Protein AF-A0A1J4L5F7-F1 (afdb_monomer)

Radius of gyration: 38.99 Å; Cα contacts (8 Å, |Δi|>4): 952; chains: 1; bounding box: 117×43×161 Å

Nearest PDB structures (foldseek):
  7e9k-assembly2_E  TM=6.016E-01  e=5.727E-11  Bos taurus
  7e9j-assembly1_A  TM=5.942E-01  e=2.436E-10  Bos taurus
  6xi2-assembly1_B  TM=6.057E-01  e=1.466E-09  Homo sapiens
  1dcf-assembly1_A-2  TM=4.343E-01  e=2.344E+00  Arabidopsis thaliana
  4n03-assembly1_A  TM=2.237E-01  e=2.344E+00  Thermomonospora curvata DSM 43183

Solvent-accessible surface area (backbone atoms only — not comparable to full-atom values): 27744 Å² total; per-residue (Å²): 142,81,86,89,78,89,79,83,86,78,83,76,79,78,77,79,72,78,65,57,72,58,56,52,52,51,51,47,52,51,50,52,51,49,48,54,71,72,55,70,65,77,83,61,86,83,70,62,96,82,62,80,66,78,45,45,73,29,43,42,71,71,54,73,49,78,57,74,25,30,39,38,39,38,28,40,46,54,86,55,82,83,59,63,72,87,52,54,68,68,40,35,32,38,38,40,38,39,94,48,44,35,43,69,42,48,44,95,69,48,38,80,70,46,74,60,85,57,30,45,35,35,31,39,78,46,53,57,36,41,63,32,39,38,40,38,22,30,59,92,45,72,58,41,76,46,81,47,76,31,92,47,52,65,85,58,89,59,73,42,43,26,37,39,38,57,46,88,91,36,85,52,18,38,39,38,28,43,31,32,36,44,83,77,25,39,41,35,19,30,94,46,53,39,51,41,49,64,45,65,39,38,101,44,68,35,44,39,43,36,37,54,42,50,38,60,61,51,31,62,74,68,73,52,72,67,39,79,55,47,29,39,51,43,58,83,80,53,89,49,42,47,56,23,43,54,48,38,49,43,31,46,35,52,50,39,58,78,63,68,51,76,82,53,53,58,37,43,40,28,20,85,50,78,72,57,92,64,48,55,66,54,44,55,43,72,15,79,44,75,62,42,51,57,58,65,69,45,32,28,44,29,37,36,33,30,42,40,20,34,68,69,69,94,42,43,68,56,51,52,56,48,62,67,55,84,57,64,64,42,28,65,43,57,45,82,54,71,63,34,83,56,22,34,32,33,27,53,62,48,54,82,50,52,59,65,47,40,74,77,35,76,86,44,48,77,43,74,46,54,90,82,50,54,54,63,58,48,28,50,52,30,11,23,18,28,34,41,37,22,46,31,65,79,50,45,59,47,59,65,29,34,47,58,82,45,20,30,39,37,41,39,27,36,42,48,46,54,62,32,52,63,64,56,54,45,25,59,76,47,40,28,46,73,46,61,26,47,63,68,87,82,44,82,55,74,21,63,52,61,84,69,49,74,96,61,63,54,88,71,53,71,58,48,64,69,53,32,53,53,46,49,52,52,48,56,64,76,34,60,70,79,78,71,59,72,79,56,57,57,57,54,51,52,52,56,54,53,59,57,65,75,75,113

Foldseek 3Di:
DDDDDDDDDDPDDPDPPPPVVVVVVVVVVVVVVVCCVVCPDDDDPPDDLPDDAPQQVQKAWDDWDDDQQKIKTKIFGDDGDRDPPVCQLQQKKKWKDDPWWIDIGGSVQWAPFDDDPRMTIIMHRDQEAAWMWMFIGRNPRTRDIDIDGGQHHNLPPQLFFKHWYDPPNDPLKIKIFFWKAAQQAIEGEDCDWIGTDWRQFAVDTGHYGYDNGTSVVVCVVVVHDADAAEEEEAEAADLQLLCSVLLPLLQVLVQCVRVVVQPALAYAYEYCDAHDPPVQVVNVLRHPDGYGYDDNIHTYRMYIYTSSGHHDDPDFVSSLVSLVDDCVSSLNSQQDDAADALEEEEEPLVVVCPVLSCVLPVPHHYDYDYRSDRNSVLLHSQCRYQEYEAAASSRLVSVSSHDAQQHAYEHLHALQAVLQCSSVVSCVSSNHHYHYQDDVVPDPHNHNTPNPGDPDRDNHGDGPSVSVSVRSVVSSVSNDDDPDPPVVVVVVVVVVVVVVVVVD

Secondary structure (DSSP, 8-state):
-----PPP-----------HHHHHHHHHHHHHHHHHHH---SPPSSPPTT---GGGGGEEEEEEEEETTEEEEEEEEPPPSSS-GGGHHHHEEEEEE-SSEEEEEEGGG-EEEEEETTEEEEEEE-SB-EEEEEEEEETTEEEEEEEEEE------S-TTS-EEEEETTEEEEEEEEEEEEETTEEEEE-SS-EEEPPEEEBTEEEEEEEESS-HHHHHHHHT-PEE-SPEEEEPPPPSSHHHHIIIIIHHHHHHHHHTTGGG-S--EEEESSPPPTTHHHHHTTT-SSPPEEPPSEEEEEEEEE-GGGB-----HHHHHHHHHS--HHHHHHH--SPPPTTEEEEEGGGGGGHHHHHHH-TT-EEEEE-TT--HHHHHHHHHT-SEEEESSHHHHGGGGGSPTTT-EEEE---TTTTT-THHHHHHHHTT-EEEESS-TTSS--S-SSTTSS-SS--SS----HHHHHHHHHHHHHHT------HHHHHHHHHHHHHHHHT--

Mean predicted aligned error: 10.91 Å

Sequence (504 aa):
MLDYIDTPEVNKKQKKIPNEPFYFLLASLIVSGILFLFDRGPPVPPFPKITDSIDCHSISYLNHSVHDGVIDFYCHEDETVQYPEEFLPHFISLRTATQKVMLQFSKSHLQNMSRINDTIKFSLIQPVSGPVEVSLRCLEHEFSKQKIVLNEINETDNNLYSTLKYLDNDVNSTRLTNVCFENSKFLFFAQMPGYAEVIPFNQSTMKFEVLGWILPAYLHYKQVNRTNETAILLPPFESTSWKSILFHLLPISESIQQSNEIESKKLNFLFRETPLKGSNDIIKRFSSTAPSKIKDIQCFKKILIPSSSSYHPSDHNSIEKALESDFTHLRKAFVKYQTQNRKILLASSLAKLESPIKDICHNCSVVILQPKTEVTKCADHAGSSQILIGNHISNLLNLIWMTPNQTAVIDASSSHYICNNWVKELARKSDVKYYRANDDRKEKCKCDNFKCYPKGPGDDPEVDIEMFKEVFKAALNETKLIEQPPQQQEQTKEIILNERFFQL

Structure (mmCIF, N/CA/C/O backbone):
data_AF-A0A1J4L5F7-F1
#
_entry.id   AF-A0A1J4L5F7-F1
#
loop_
_atom_site.group_PDB
_atom_site.id
_atom_site.type_symbol
_atom_site.label_atom_id
_atom_site.label_alt_id
_atom_site.label_comp_id
_atom_site.label_asym_id
_atom_site.label_entity_id
_atom_site.label_seq_id
_atom_site.pdbx_PDB_ins_code
_atom_site.Cartn_x
_atom_site.Cartn_y
_atom_site.Cartn_z
_atom_site.occupancy
_atom_site.B_iso_or_equiv
_atom_site.auth_seq_id
_atom_site.auth_comp_id
_atom_site.auth_asym_id
_atom_site.auth_atom_id
_atom_site.pdbx_PDB_model_num
ATOM 1 N N . MET A 1 1 ? 76.181 -26.035 -120.253 1.00 37.56 1 MET A N 1
ATOM 2 C CA . MET A 1 1 ? 75.751 -24.639 -120.026 1.00 37.56 1 MET A CA 1
ATOM 3 C C . MET A 1 1 ? 74.376 -24.698 -119.401 1.00 37.56 1 MET A C 1
ATOM 5 O O . MET A 1 1 ? 73.500 -25.246 -120.047 1.00 37.56 1 MET A O 1
ATOM 9 N N . LEU A 1 2 ? 74.093 -24.233 -118.197 1.00 35.59 2 LEU A N 1
ATOM 10 C CA . LEU A 1 2 ? 74.826 -23.589 -117.101 1.00 35.59 2 LEU A CA 1
ATOM 11 C C . LEU A 1 2 ? 73.948 -23.945 -115.885 1.00 35.59 2 LEU A C 1
ATOM 13 O O . LEU A 1 2 ? 72.732 -23.805 -115.958 1.00 35.59 2 LEU A O 1
ATOM 17 N N . ASP A 1 3 ? 74.466 -24.786 -115.007 1.00 35.16 3 ASP A N 1
ATOM 18 C CA . ASP A 1 3 ? 74.972 -24.434 -113.675 1.00 35.16 3 ASP A CA 1
ATOM 19 C C . ASP A 1 3 ? 73.896 -24.163 -112.615 1.00 35.16 3 ASP A C 1
ATOM 21 O O . ASP A 1 3 ? 73.086 -23.241 -112.668 1.00 35.16 3 ASP A O 1
ATOM 25 N N . TYR A 1 4 ? 73.967 -25.071 -111.648 1.00 45.88 4 TYR A N 1
ATOM 26 C CA . TYR A 1 4 ? 73.264 -25.228 -110.392 1.00 45.88 4 TYR A CA 1
ATOM 27 C C . TYR A 1 4 ? 73.721 -24.131 -109.418 1.00 45.88 4 TYR A C 1
ATOM 29 O O . TYR A 1 4 ? 74.924 -23.936 -109.247 1.00 45.88 4 TYR A O 1
ATOM 37 N N . ILE A 1 5 ? 72.792 -23.433 -108.760 1.00 45.34 5 ILE A N 1
ATOM 38 C CA . ILE A 1 5 ? 73.112 -22.558 -107.623 1.00 45.34 5 ILE A CA 1
ATOM 39 C C . ILE A 1 5 ? 72.202 -22.935 -106.456 1.00 45.34 5 ILE A C 1
ATOM 41 O O . ILE A 1 5 ? 70.999 -22.678 -106.476 1.00 45.34 5 ILE A O 1
ATOM 45 N N . ASP A 1 6 ? 72.826 -23.550 -105.451 1.00 45.81 6 ASP A N 1
ATOM 46 C CA . ASP A 1 6 ? 72.295 -23.789 -104.112 1.00 45.81 6 ASP A CA 1
ATOM 47 C C . ASP A 1 6 ? 71.992 -22.464 -103.398 1.00 45.81 6 ASP A C 1
ATOM 49 O O . ASP A 1 6 ? 72.845 -21.579 -103.290 1.00 45.81 6 ASP A O 1
ATOM 53 N N . THR A 1 7 ? 70.787 -22.349 -102.842 1.00 44.28 7 THR A N 1
ATOM 54 C CA . THR A 1 7 ? 70.431 -21.311 -101.865 1.00 44.28 7 THR A CA 1
ATOM 55 C C . THR A 1 7 ? 70.561 -21.852 -100.439 1.00 44.28 7 THR A C 1
ATOM 57 O O . THR A 1 7 ? 70.000 -22.909 -100.151 1.00 44.28 7 THR A O 1
ATOM 60 N N . PRO A 1 8 ? 71.233 -21.138 -99.516 1.00 49.25 8 PRO A N 1
ATOM 61 C CA . PRO A 1 8 ? 71.438 -21.607 -98.152 1.00 49.25 8 PRO A CA 1
ATOM 62 C C . PRO A 1 8 ? 70.198 -21.379 -97.273 1.00 49.25 8 PRO A C 1
ATOM 64 O O . PRO A 1 8 ? 69.611 -20.294 -97.256 1.00 49.25 8 PRO A O 1
ATOM 67 N N . GLU A 1 9 ? 69.841 -22.393 -96.482 1.00 48.72 9 GLU A N 1
ATOM 68 C CA . GLU A 1 9 ? 68.867 -22.293 -95.392 1.00 48.72 9 GLU A CA 1
ATOM 69 C C . GLU A 1 9 ? 69.374 -21.356 -94.285 1.00 48.72 9 GLU A C 1
ATOM 71 O O . GLU A 1 9 ? 70.320 -21.648 -93.549 1.00 48.72 9 GLU A O 1
ATOM 76 N N . VAL A 1 10 ? 68.696 -20.219 -94.126 1.00 47.03 10 VAL A N 1
ATOM 77 C CA . VAL A 1 10 ? 68.911 -19.286 -93.017 1.00 47.03 10 VAL A CA 1
ATOM 78 C C . VAL A 1 10 ? 68.047 -19.716 -91.829 1.00 47.03 10 VAL A C 1
ATOM 80 O O . VAL A 1 10 ? 66.861 -19.397 -91.743 1.00 47.03 10 VAL A O 1
ATOM 83 N N . ASN A 1 11 ? 68.663 -20.411 -90.874 1.00 48.88 11 ASN A N 1
ATOM 84 C CA . ASN A 1 11 ? 68.071 -20.751 -89.580 1.00 48.88 11 ASN A CA 1
ATOM 85 C C . ASN A 1 11 ? 67.868 -19.481 -88.721 1.00 48.88 11 ASN A C 1
ATOM 87 O O . ASN A 1 11 ? 68.770 -19.022 -88.014 1.00 48.88 11 ASN A O 1
ATOM 91 N N . LYS A 1 12 ? 66.665 -18.891 -88.764 1.00 47.25 12 LYS A N 1
ATOM 92 C CA . LYS A 1 12 ? 66.258 -17.799 -87.864 1.00 47.25 12 LYS A CA 1
ATOM 93 C C . LYS A 1 12 ? 65.971 -18.352 -86.464 1.00 47.25 12 LYS A C 1
ATOM 95 O O . LYS A 1 12 ? 64.864 -18.797 -86.176 1.00 47.25 12 LYS A O 1
ATOM 100 N N . LYS A 1 13 ? 66.946 -18.253 -85.553 1.00 48.44 13 LYS A N 1
ATOM 101 C CA . LYS A 1 13 ? 66.700 -18.357 -84.104 1.00 48.44 13 LYS A CA 1
ATOM 102 C C . LYS A 1 13 ? 65.720 -17.254 -83.682 1.00 48.44 13 LYS A C 1
ATOM 104 O O . LYS A 1 13 ? 66.102 -16.089 -83.576 1.00 48.44 13 LYS A O 1
ATOM 109 N N . GLN A 1 14 ? 64.462 -17.616 -83.431 1.00 51.75 14 GLN A N 1
ATOM 110 C CA . GLN A 1 14 ? 63.501 -16.750 -82.749 1.00 51.75 14 GLN A CA 1
ATOM 111 C C . GLN A 1 14 ? 64.022 -16.454 -81.336 1.00 51.75 14 GLN A C 1
ATOM 113 O O . GLN A 1 14 ? 64.029 -17.323 -80.464 1.00 51.75 14 GLN A O 1
ATOM 118 N N . LYS A 1 15 ? 64.463 -15.215 -81.097 1.00 49.94 15 LYS A N 1
ATOM 119 C CA . LYS A 1 15 ? 64.600 -14.682 -79.739 1.00 49.94 15 LYS A CA 1
ATOM 120 C C . LYS A 1 15 ? 63.200 -14.668 -79.122 1.00 49.94 15 LYS A C 1
ATOM 122 O O . LYS A 1 15 ? 62.380 -13.836 -79.500 1.00 49.94 15 LYS A O 1
ATOM 127 N N . LYS A 1 16 ? 62.928 -15.588 -78.189 1.00 53.75 16 LYS A N 1
ATOM 128 C CA . LYS A 1 16 ? 61.812 -15.461 -77.243 1.00 53.75 16 LYS A CA 1
ATOM 129 C C . LYS A 1 16 ? 62.012 -14.146 -76.496 1.00 53.75 16 LYS A C 1
ATOM 131 O O . LYS A 1 16 ? 62.897 -14.045 -75.651 1.00 53.75 16 LYS A O 1
ATOM 136 N N . ILE A 1 17 ? 61.230 -13.136 -76.860 1.00 55.69 17 ILE A N 1
ATOM 137 C CA . ILE A 1 17 ? 61.054 -11.946 -76.036 1.00 55.69 17 ILE A CA 1
ATOM 138 C C . ILE A 1 17 ? 60.429 -12.464 -74.734 1.00 55.69 17 ILE A C 1
ATOM 140 O O . ILE A 1 17 ? 59.435 -13.192 -74.809 1.00 55.69 17 ILE A O 1
ATOM 144 N N . PRO A 1 18 ? 61.032 -12.218 -73.563 1.00 56.31 18 PRO A N 1
ATOM 145 C CA . PRO A 1 18 ? 60.461 -12.685 -72.312 1.00 56.31 18 PRO A CA 1
ATOM 146 C C . PRO A 1 18 ? 59.056 -12.087 -72.166 1.00 56.31 18 PRO A C 1
ATOM 148 O O . PRO A 1 18 ? 58.876 -10.874 -72.248 1.00 56.31 18 PRO A O 1
ATOM 151 N N . ASN A 1 19 ? 58.052 -12.946 -71.962 1.00 58.81 19 ASN A N 1
ATOM 152 C CA . ASN A 1 19 ? 56.652 -12.579 -71.694 1.00 58.81 19 ASN A CA 1
ATOM 153 C C . ASN A 1 19 ? 56.480 -11.903 -70.313 1.00 58.81 19 ASN A C 1
ATOM 155 O O . ASN A 1 19 ? 55.436 -12.034 -69.677 1.00 58.81 19 ASN A O 1
ATOM 159 N N . GLU A 1 20 ? 57.493 -11.184 -69.830 1.00 59.84 20 GLU A N 1
ATOM 160 C CA . GLU A 1 20 ? 57.468 -10.423 -68.583 1.00 59.84 20 GLU A CA 1
ATOM 161 C C . GLU A 1 20 ? 56.226 -9.524 -68.443 1.00 59.84 20 GLU A C 1
ATOM 163 O O . GLU A 1 20 ? 55.582 -9.619 -67.397 1.00 59.84 20 GLU A O 1
ATOM 168 N N . PRO A 1 21 ? 55.767 -8.750 -69.455 1.00 68.44 21 PRO A N 1
ATOM 169 C CA . PRO A 1 21 ? 54.608 -7.878 -69.252 1.00 68.44 21 PRO A CA 1
ATOM 170 C C . PRO A 1 21 ? 53.302 -8.649 -69.005 1.00 68.44 21 PRO A C 1
ATOM 172 O O . PRO A 1 21 ? 52.427 -8.146 -68.307 1.00 68.44 21 PRO A O 1
ATOM 175 N N . PHE A 1 22 ? 53.166 -9.880 -69.516 1.00 76.88 22 PHE A N 1
ATOM 176 C CA . PHE A 1 22 ? 51.958 -10.689 -69.322 1.00 76.88 22 PHE A CA 1
ATOM 177 C C . PHE A 1 22 ? 51.878 -11.276 -67.907 1.00 76.88 22 PHE A C 1
ATOM 179 O O . PHE A 1 22 ? 50.814 -11.259 -67.288 1.00 76.88 22 PHE A O 1
ATOM 186 N N . TYR A 1 23 ? 53.007 -11.743 -67.364 1.00 81.06 23 TYR A N 1
ATOM 187 C CA . TYR A 1 23 ? 53.063 -12.252 -65.992 1.00 81.06 23 TYR A CA 1
ATOM 188 C C . TYR A 1 23 ? 52.845 -11.145 -64.958 1.00 81.06 23 TYR A C 1
ATOM 190 O O . TYR A 1 23 ? 52.160 -11.383 -63.967 1.00 81.06 23 TYR A O 1
ATOM 198 N N . PHE A 1 24 ? 53.344 -9.930 -65.213 1.00 82.50 24 PHE A N 1
ATOM 199 C CA . PHE A 1 24 ? 53.062 -8.771 -64.362 1.00 82.50 24 PHE A CA 1
ATOM 200 C C . PHE A 1 24 ? 51.575 -8.396 -64.355 1.00 82.50 24 PHE A C 1
ATOM 202 O O . PHE A 1 24 ? 51.015 -8.138 -63.291 1.00 82.50 24 PHE A O 1
ATOM 209 N N . LEU A 1 25 ? 50.909 -8.422 -65.513 1.00 85.88 25 LEU A N 1
ATOM 210 C CA . LEU A 1 25 ? 49.480 -8.108 -65.623 1.00 85.88 25 LEU A CA 1
ATOM 211 C C . LEU A 1 25 ? 48.611 -9.162 -64.922 1.00 85.88 25 LEU A C 1
ATOM 213 O O . LEU A 1 25 ? 47.694 -8.820 -64.176 1.00 85.88 25 LEU A O 1
ATOM 217 N N . LEU A 1 26 ? 48.942 -10.444 -65.101 1.00 88.00 26 LEU A N 1
ATOM 218 C CA . LEU A 1 26 ? 48.243 -11.546 -64.442 1.00 88.00 26 LEU A CA 1
ATOM 219 C C . LEU A 1 26 ? 48.455 -11.521 -62.921 1.00 88.00 26 LEU A C 1
ATOM 221 O O . LEU A 1 26 ? 47.495 -11.672 -62.170 1.00 88.00 26 LEU A O 1
ATOM 225 N N . ALA A 1 27 ? 49.686 -11.277 -62.462 1.00 88.44 27 ALA A N 1
ATOM 226 C CA . ALA A 1 27 ? 49.986 -11.125 -61.042 1.00 88.44 27 ALA A CA 1
ATOM 227 C C . ALA A 1 27 ? 49.248 -9.920 -60.440 1.00 88.44 27 ALA A C 1
ATOM 229 O O . ALA A 1 27 ? 48.663 -10.050 -59.369 1.00 88.44 27 ALA A O 1
ATOM 230 N N . SER A 1 28 ? 49.192 -8.785 -61.145 1.00 89.06 28 SER A N 1
ATOM 231 C CA . SER A 1 28 ? 48.428 -7.612 -60.710 1.00 89.06 28 SER A CA 1
ATOM 232 C C . SER A 1 28 ? 46.934 -7.910 -60.597 1.00 89.06 28 SER A C 1
ATOM 234 O O . SER A 1 28 ? 46.325 -7.523 -59.609 1.00 89.06 28 SER A O 1
ATOM 236 N N . LEU A 1 29 ? 46.335 -8.617 -61.561 1.00 91.44 29 LEU A N 1
ATOM 237 C CA . LEU A 1 29 ? 44.915 -8.984 -61.513 1.00 91.44 29 LEU A CA 1
ATOM 238 C C . LEU A 1 29 ? 44.607 -9.960 -60.375 1.00 91.44 29 LEU A C 1
ATOM 240 O O . LEU A 1 29 ? 43.585 -9.816 -59.708 1.00 91.44 29 LEU A O 1
ATOM 244 N N . ILE A 1 30 ? 45.494 -10.925 -60.121 1.00 92.06 30 ILE A N 1
ATOM 245 C CA . ILE A 1 30 ? 45.358 -11.855 -58.995 1.00 92.06 30 ILE A CA 1
ATOM 246 C C . ILE A 1 30 ? 45.485 -11.099 -57.671 1.00 92.06 30 ILE A C 1
ATOM 248 O O . ILE A 1 30 ? 44.652 -11.292 -56.792 1.00 92.06 30 ILE A O 1
ATOM 252 N N . VAL A 1 31 ? 46.469 -10.206 -57.531 1.00 91.31 31 VAL A N 1
ATOM 253 C CA . VAL A 1 31 ? 46.646 -9.390 -56.320 1.00 91.31 31 VAL A CA 1
ATOM 254 C C . VAL A 1 31 ? 45.459 -8.456 -56.115 1.00 91.31 31 VAL A C 1
ATOM 256 O O . VAL A 1 31 ? 44.934 -8.413 -55.012 1.00 91.31 31 VAL A O 1
ATOM 259 N N . SER A 1 32 ? 44.968 -7.771 -57.149 1.00 86.94 32 SER A N 1
ATOM 260 C CA . SER A 1 32 ? 43.763 -6.940 -57.052 1.00 86.94 32 SER A CA 1
ATOM 261 C C . SER A 1 32 ? 42.514 -7.760 -56.728 1.00 86.94 32 SER A C 1
ATOM 263 O O . SER A 1 32 ? 41.693 -7.308 -55.942 1.00 86.94 32 SER A O 1
ATOM 265 N N . GLY A 1 33 ? 42.371 -8.970 -57.276 1.00 88.38 33 GLY A N 1
ATOM 266 C CA . GLY A 1 33 ? 41.266 -9.876 -56.950 1.00 88.38 33 GLY A CA 1
ATOM 267 C C . GLY A 1 33 ? 41.331 -10.394 -55.512 1.00 88.38 33 GLY A C 1
ATOM 268 O O . GLY A 1 33 ? 40.311 -10.449 -54.833 1.00 88.38 33 GLY A O 1
ATOM 269 N N . ILE A 1 34 ? 42.530 -10.714 -55.019 1.00 87.12 34 ILE A N 1
ATOM 270 C CA . ILE A 1 34 ? 42.783 -11.057 -53.615 1.00 87.12 34 ILE A CA 1
ATOM 271 C C . ILE A 1 34 ? 42.450 -9.849 -52.737 1.00 87.12 34 ILE A C 1
ATOM 273 O O . ILE A 1 34 ? 41.628 -9.974 -51.836 1.00 87.12 34 ILE A O 1
ATOM 277 N N . LEU A 1 35 ? 43.003 -8.671 -53.033 1.00 84.75 35 LEU A N 1
ATOM 278 C CA . LEU A 1 35 ? 42.714 -7.442 -52.297 1.00 84.75 35 LEU A CA 1
ATOM 279 C C . LEU A 1 35 ? 41.217 -7.140 -52.288 1.00 84.75 35 LEU A C 1
ATOM 281 O O . LEU A 1 35 ? 40.703 -6.877 -51.224 1.00 84.75 35 LEU A O 1
ATOM 285 N N . PHE A 1 36 ? 40.489 -7.293 -53.392 1.00 82.06 36 PHE A N 1
ATOM 286 C CA . PHE A 1 36 ? 39.033 -7.107 -53.430 1.00 82.06 36 PHE A CA 1
ATOM 287 C C . PHE A 1 36 ? 38.255 -8.153 -52.607 1.00 82.06 36 PHE A C 1
ATOM 289 O O . PHE A 1 36 ? 37.219 -7.852 -52.024 1.00 82.06 36 PHE A O 1
ATOM 296 N N . LEU A 1 37 ? 38.736 -9.399 -52.537 1.00 80.88 37 LEU A N 1
ATOM 297 C CA . LEU A 1 37 ? 38.108 -10.450 -51.725 1.00 80.88 37 LEU A CA 1
ATOM 298 C C . LEU A 1 37 ? 38.378 -10.283 -50.219 1.00 80.88 37 LEU A C 1
ATOM 300 O O . LEU A 1 37 ? 37.551 -10.715 -49.405 1.00 80.88 37 LEU A O 1
ATOM 304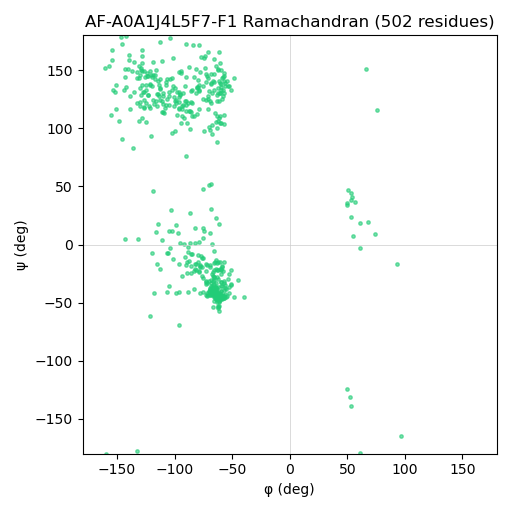 N N . PHE A 1 38 ? 39.519 -9.685 -49.862 1.00 78.19 38 PHE A N 1
ATOM 305 C CA . PHE A 1 38 ? 39.933 -9.417 -48.481 1.00 78.19 38 PHE A CA 1
ATOM 306 C C . PHE A 1 38 ? 39.536 -8.015 -47.986 1.00 78.19 38 PHE A C 1
ATOM 308 O O . PHE A 1 38 ? 39.284 -7.851 -46.795 1.00 78.19 38 PHE A O 1
ATOM 315 N N . ASP A 1 39 ? 39.406 -7.039 -48.880 1.00 72.12 39 ASP A N 1
ATOM 316 C CA . ASP A 1 39 ? 38.898 -5.690 -48.634 1.00 72.12 39 ASP A CA 1
ATOM 317 C C . ASP A 1 39 ? 37.386 -5.677 -48.858 1.00 72.12 39 ASP A C 1
ATOM 319 O O . ASP A 1 39 ? 36.859 -5.245 -49.882 1.00 72.12 39 ASP A O 1
ATOM 323 N N . ARG A 1 40 ? 36.660 -6.226 -47.882 1.00 63.78 40 ARG A N 1
ATOM 324 C CA . ARG A 1 40 ? 35.191 -6.246 -47.896 1.00 63.78 40 ARG A CA 1
ATOM 325 C C . ARG A 1 40 ? 34.569 -4.880 -47.573 1.00 63.78 40 ARG A C 1
ATOM 327 O O . ARG A 1 40 ? 33.361 -4.822 -47.345 1.00 63.78 40 ARG A O 1
ATOM 334 N N . GLY A 1 41 ? 35.368 -3.808 -47.555 1.00 67.38 41 GLY A N 1
ATOM 335 C CA . GLY A 1 41 ? 34.968 -2.509 -47.033 1.00 67.38 41 GLY A CA 1
ATOM 336 C C . GLY A 1 41 ? 34.605 -2.568 -45.542 1.00 67.38 41 GLY A C 1
ATOM 337 O O . GLY A 1 41 ? 34.680 -3.629 -44.908 1.00 67.38 41 GLY A O 1
ATOM 338 N N . PRO A 1 42 ? 34.206 -1.432 -44.945 1.00 67.44 42 PRO A N 1
ATOM 339 C CA . PRO A 1 42 ? 33.649 -1.438 -43.602 1.00 67.44 42 PRO A CA 1
ATOM 340 C C . PRO A 1 42 ? 32.377 -2.302 -43.578 1.00 67.44 42 PRO A C 1
ATOM 342 O O . PRO A 1 42 ? 31.576 -2.249 -44.518 1.00 67.44 42 PRO A O 1
ATOM 345 N N . PRO A 1 43 ? 32.164 -3.110 -42.524 1.00 70.31 43 PRO A N 1
ATOM 346 C CA . PRO A 1 43 ? 30.943 -3.890 -42.398 1.00 70.31 43 PRO A CA 1
ATOM 347 C C . PRO A 1 43 ? 29.733 -2.952 -42.435 1.00 70.31 43 PRO A C 1
ATOM 349 O O . PRO A 1 43 ? 29.688 -1.953 -41.723 1.00 70.31 43 PRO A O 1
ATOM 352 N N . VAL A 1 44 ? 28.750 -3.274 -43.272 1.00 73.62 44 VAL A N 1
ATOM 353 C CA . VAL A 1 44 ? 27.461 -2.577 -43.297 1.00 73.62 44 VAL A CA 1
ATOM 354 C C . VAL A 1 44 ? 26.501 -3.216 -42.286 1.00 73.62 44 VAL A C 1
ATOM 356 O O . VAL A 1 44 ? 26.628 -4.411 -42.000 1.00 73.62 44 VAL A O 1
ATOM 359 N N . PRO A 1 45 ? 25.526 -2.465 -41.739 1.00 71.19 45 PRO A N 1
ATOM 360 C CA . PRO A 1 45 ? 24.528 -3.026 -40.837 1.00 71.19 45 PRO A CA 1
ATOM 361 C C . PRO A 1 45 ? 23.798 -4.231 -41.469 1.00 71.19 45 PRO A C 1
ATOM 363 O O . PRO A 1 45 ? 23.437 -4.165 -42.646 1.00 71.19 45 PRO A O 1
ATOM 366 N N . PRO A 1 46 ? 23.505 -5.305 -40.709 1.00 72.94 46 PRO A N 1
ATOM 367 C CA . PRO A 1 46 ? 23.737 -5.471 -39.274 1.00 72.94 46 PRO A CA 1
ATOM 368 C C . PRO A 1 46 ? 25.194 -5.825 -38.933 1.00 72.94 46 PRO A C 1
ATOM 370 O O . PRO A 1 46 ? 25.779 -6.747 -39.496 1.00 72.94 46 PRO A O 1
ATOM 373 N N . PHE A 1 47 ? 25.754 -5.124 -37.946 1.00 78.81 47 PHE A N 1
ATOM 374 C CA . PHE A 1 47 ? 27.116 -5.360 -37.473 1.00 78.81 47 PHE A CA 1
ATOM 375 C C . PHE A 1 47 ? 27.235 -6.672 -36.678 1.00 78.81 47 PHE A C 1
ATOM 377 O O . PHE A 1 47 ? 26.300 -7.044 -35.956 1.00 78.81 47 PHE A O 1
ATOM 384 N N . PRO A 1 48 ? 28.371 -7.388 -36.773 1.00 76.94 48 PRO A N 1
ATOM 385 C CA . PRO A 1 48 ? 28.635 -8.543 -35.924 1.00 76.94 48 PRO A CA 1
ATOM 386 C C . PRO A 1 48 ? 28.731 -8.146 -34.441 1.00 76.94 48 PRO A C 1
ATOM 388 O O . PRO A 1 48 ? 29.120 -7.040 -34.089 1.00 76.94 48 PRO A O 1
ATOM 391 N N . LYS A 1 49 ? 28.425 -9.082 -33.534 1.00 70.00 49 LYS A N 1
ATOM 392 C CA . LYS A 1 49 ? 28.435 -8.831 -32.076 1.00 70.00 49 LYS A CA 1
ATOM 393 C C . LYS A 1 49 ? 29.805 -8.454 -31.493 1.00 70.00 49 LYS A C 1
ATOM 395 O O . LYS A 1 49 ? 29.859 -8.020 -30.354 1.00 70.00 49 LYS A O 1
ATOM 400 N N . ILE A 1 50 ? 30.884 -8.685 -32.238 1.00 78.12 50 ILE A N 1
ATOM 401 C CA . ILE A 1 50 ? 32.276 -8.453 -31.815 1.00 78.12 50 ILE A CA 1
ATOM 402 C C . ILE A 1 50 ? 32.805 -7.146 -32.439 1.00 78.12 50 ILE A C 1
ATOM 404 O O . ILE A 1 50 ? 34.003 -6.897 -32.446 1.00 78.12 50 ILE A O 1
ATOM 408 N N . THR A 1 51 ? 31.936 -6.322 -33.034 1.00 82.88 51 THR A N 1
ATOM 409 C CA . THR A 1 51 ? 32.351 -5.025 -33.567 1.00 82.88 51 THR A CA 1
ATOM 410 C C . THR A 1 51 ? 32.844 -4.133 -32.435 1.00 82.88 51 THR A C 1
ATOM 412 O O . THR A 1 51 ? 32.140 -3.936 -31.447 1.00 82.88 51 THR A O 1
ATOM 415 N N . ASP A 1 52 ? 34.040 -3.589 -32.629 1.00 84.56 52 ASP A N 1
ATOM 416 C CA . ASP A 1 52 ? 34.634 -2.520 -31.835 1.00 84.56 52 ASP A CA 1
ATOM 417 C C . ASP A 1 52 ? 34.931 -1.339 -32.774 1.00 84.56 52 ASP A C 1
ATOM 419 O O . ASP A 1 52 ? 35.150 -1.543 -33.977 1.00 84.56 52 ASP A O 1
ATOM 423 N N . SER A 1 53 ? 34.875 -0.115 -32.256 1.00 89.50 53 SER A N 1
ATOM 424 C CA . SER A 1 53 ? 35.087 1.103 -33.041 1.00 89.50 53 SER A CA 1
ATOM 425 C C . SER A 1 53 ? 35.609 2.234 -32.170 1.00 89.50 53 SER A C 1
ATOM 427 O O . SER A 1 53 ? 35.028 2.545 -31.128 1.00 89.50 53 SER A O 1
ATOM 429 N N . ILE A 1 54 ? 36.655 2.911 -32.648 1.00 90.31 54 ILE A N 1
ATOM 430 C CA . ILE A 1 54 ? 37.186 4.110 -31.987 1.00 90.31 54 ILE A CA 1
ATOM 431 C C . ILE A 1 54 ? 36.200 5.284 -32.041 1.00 90.31 54 ILE A C 1
ATOM 433 O O . ILE A 1 54 ? 36.241 6.144 -31.166 1.00 90.31 54 ILE A O 1
ATOM 437 N N . ASP A 1 55 ? 35.278 5.286 -33.011 1.00 92.19 55 ASP A N 1
ATOM 438 C CA . ASP A 1 55 ? 34.287 6.357 -33.191 1.00 92.19 55 ASP A CA 1
ATOM 439 C C . ASP A 1 55 ? 33.296 6.435 -32.022 1.00 92.19 55 ASP A C 1
AT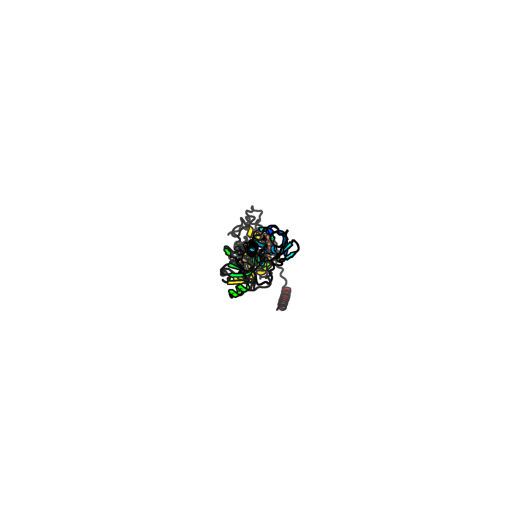OM 441 O O . ASP A 1 55 ? 32.630 7.445 -31.824 1.00 92.19 55 ASP A O 1
ATOM 445 N N . CYS A 1 56 ? 33.217 5.391 -31.191 1.00 93.06 56 CYS A N 1
ATOM 446 C CA . CYS A 1 56 ? 32.424 5.433 -29.968 1.00 93.06 56 CYS A CA 1
ATOM 447 C C . CYS A 1 56 ? 32.942 6.443 -28.932 1.00 93.06 56 CYS A C 1
ATOM 449 O O . CYS A 1 56 ? 32.197 6.786 -28.015 1.00 93.06 56 CYS A O 1
ATOM 451 N N . HIS A 1 57 ? 34.175 6.938 -29.077 1.00 93.38 57 HIS A N 1
ATOM 452 C CA . HIS A 1 57 ? 34.701 8.046 -28.279 1.00 93.38 57 HIS A CA 1
ATOM 453 C C . HIS A 1 57 ? 34.227 9.426 -28.754 1.00 93.38 57 HIS A C 1
ATOM 455 O O . HIS A 1 57 ? 34.337 10.379 -27.988 1.00 93.38 57 HIS A O 1
ATOM 461 N N . SER A 1 58 ? 33.673 9.526 -29.966 1.00 93.25 58 SER A N 1
ATOM 462 C CA . SER A 1 58 ? 33.128 10.767 -30.529 1.00 93.25 58 SER A CA 1
ATOM 463 C C . SER A 1 58 ? 31.699 11.058 -30.054 1.00 93.25 58 SER A C 1
ATOM 465 O O . SER A 1 58 ? 31.097 12.035 -30.477 1.00 93.25 58 SER A O 1
ATOM 467 N N . ILE A 1 59 ? 31.112 10.221 -29.188 1.00 95.69 59 ILE A N 1
ATOM 468 C CA . ILE A 1 59 ? 29.758 10.437 -28.662 1.00 95.69 59 ILE A CA 1
ATOM 469 C C . ILE A 1 59 ? 29.836 10.933 -27.224 1.00 95.69 59 ILE A C 1
ATOM 471 O O . ILE A 1 59 ? 30.413 10.280 -26.354 1.00 95.69 59 ILE A O 1
ATOM 475 N N . SER A 1 60 ? 29.159 12.043 -26.940 1.00 96.50 60 SER A N 1
ATOM 476 C CA . SER A 1 60 ? 28.997 12.553 -25.581 1.00 96.50 60 SER A CA 1
ATOM 477 C C . SER A 1 60 ? 27.532 12.829 -25.248 1.00 96.50 60 SER A C 1
ATOM 479 O O . SER A 1 60 ? 26.696 13.122 -26.099 1.00 96.50 60 SER A O 1
ATOM 481 N N . TYR A 1 61 ? 27.175 12.684 -23.976 1.00 97.50 61 TYR A N 1
ATOM 482 C CA . TYR A 1 61 ? 25.814 12.947 -23.516 1.00 97.50 61 TYR A CA 1
ATOM 483 C C . TYR A 1 61 ? 25.595 14.448 -23.289 1.00 97.50 61 TYR A C 1
ATOM 485 O O . TYR A 1 61 ? 26.374 15.077 -22.575 1.00 97.50 61 TYR A O 1
ATOM 493 N N . LEU A 1 62 ? 24.504 14.997 -23.835 1.00 96.88 62 LEU A N 1
ATOM 494 C CA . LEU A 1 62 ? 24.121 16.397 -23.639 1.00 96.88 62 LEU A CA 1
ATOM 495 C C . LEU A 1 62 ? 23.104 16.540 -22.507 1.00 96.88 62 LEU A C 1
ATOM 497 O O . LEU A 1 62 ? 23.396 17.105 -21.453 1.00 96.88 62 LEU A O 1
ATOM 501 N N . ASN A 1 63 ? 21.886 16.053 -22.731 1.00 97.81 63 ASN A N 1
ATOM 502 C CA . ASN A 1 63 ? 20.782 16.153 -21.785 1.00 97.81 63 ASN A CA 1
ATOM 503 C C . ASN A 1 63 ? 19.700 15.095 -22.072 1.00 97.81 63 ASN A C 1
ATOM 505 O O . ASN A 1 63 ? 19.815 14.271 -22.985 1.00 97.81 63 ASN A O 1
ATOM 509 N N . HIS A 1 64 ? 18.647 15.113 -21.257 1.00 97.50 64 HIS A N 1
ATOM 510 C CA . HIS A 1 64 ? 17.436 14.338 -21.482 1.00 97.50 64 HIS A CA 1
ATOM 511 C C . HIS A 1 64 ? 16.196 15.162 -21.132 1.00 97.50 64 HIS A C 1
ATOM 513 O O . HIS A 1 64 ? 16.262 16.102 -20.337 1.00 97.50 64 HIS A O 1
ATOM 519 N N . SER A 1 65 ? 15.054 14.769 -21.687 1.00 96.12 65 SER A N 1
ATOM 520 C CA . SER A 1 65 ? 13.735 15.225 -21.249 1.00 96.12 65 SER A CA 1
ATOM 521 C C . SER A 1 65 ? 12.849 14.029 -20.927 1.00 96.12 65 SER A C 1
ATOM 523 O O . SER A 1 65 ? 12.932 12.993 -21.581 1.00 96.12 65 SER A O 1
ATOM 525 N N . VAL A 1 66 ? 12.002 14.174 -19.911 1.00 93.62 66 VAL A N 1
ATOM 526 C CA . VAL A 1 66 ? 11.054 13.140 -19.485 1.00 93.62 66 VAL A CA 1
ATOM 527 C C . VAL A 1 66 ? 9.641 13.644 -19.718 1.00 93.62 66 VAL A C 1
ATOM 529 O O . VAL A 1 66 ? 9.299 14.732 -19.257 1.00 93.62 66 VAL A O 1
ATOM 532 N N . HIS A 1 67 ? 8.815 12.843 -20.380 1.00 89.94 67 HIS A N 1
ATOM 533 C CA . HIS A 1 67 ? 7.378 13.083 -20.479 1.00 89.94 67 HIS A CA 1
ATOM 534 C C . HIS A 1 67 ? 6.642 11.745 -20.618 1.00 89.94 67 HIS A C 1
ATOM 536 O O . HIS A 1 67 ? 7.105 10.857 -21.324 1.00 89.94 67 HIS A O 1
ATOM 542 N N . ASP A 1 68 ? 5.519 11.568 -19.920 1.00 83.00 68 ASP A N 1
ATOM 543 C CA . ASP A 1 68 ? 4.631 10.397 -20.050 1.00 83.00 68 ASP A CA 1
ATOM 544 C C . ASP A 1 68 ? 5.329 9.015 -19.980 1.00 83.00 68 ASP A C 1
ATOM 546 O O . ASP A 1 68 ? 4.954 8.068 -20.672 1.00 83.00 68 ASP A O 1
ATOM 550 N N . GLY A 1 69 ? 6.378 8.866 -19.163 1.00 83.06 69 GLY A N 1
ATOM 551 C CA . GLY A 1 69 ? 7.162 7.620 -19.070 1.00 83.06 69 GLY A CA 1
ATOM 552 C C . GLY A 1 69 ? 8.103 7.348 -20.253 1.00 83.06 69 GLY A C 1
ATOM 553 O O . GLY A 1 69 ? 8.687 6.265 -20.345 1.00 83.06 69 GLY A O 1
ATOM 554 N N . VAL A 1 70 ? 8.264 8.322 -21.146 1.00 90.56 70 VAL A N 1
ATOM 555 C CA . VAL A 1 70 ? 9.250 8.345 -22.224 1.00 90.56 70 VAL A CA 1
ATOM 556 C C . VAL A 1 70 ? 10.429 9.213 -21.796 1.00 90.56 70 VAL A C 1
ATOM 558 O O . VAL A 1 70 ? 10.253 10.304 -21.249 1.00 90.56 70 VAL A O 1
ATOM 561 N N . ILE A 1 71 ? 11.640 8.714 -22.036 1.00 94.62 71 ILE A N 1
ATOM 562 C CA . ILE A 1 71 ? 12.878 9.467 -21.856 1.00 94.62 71 ILE A CA 1
ATOM 563 C C . ILE A 1 71 ? 13.455 9.758 -23.235 1.00 94.62 71 ILE A C 1
ATOM 565 O O . ILE A 1 71 ? 13.891 8.841 -23.931 1.00 94.62 71 ILE A O 1
ATOM 569 N N . ASP A 1 72 ? 13.477 11.029 -23.609 1.00 96.62 72 ASP A N 1
ATOM 570 C CA . ASP A 1 72 ? 14.177 11.503 -24.796 1.00 96.62 72 ASP A CA 1
ATOM 571 C C . ASP A 1 72 ? 15.618 11.834 -24.423 1.00 96.62 72 ASP A C 1
ATOM 573 O O . ASP A 1 72 ? 15.859 12.675 -23.556 1.00 96.62 72 ASP A O 1
ATOM 577 N N . PHE A 1 73 ? 16.570 11.189 -25.087 1.00 97.69 73 PHE A N 1
ATOM 578 C CA . PHE A 1 73 ? 17.997 11.439 -24.938 1.00 97.69 73 PHE A CA 1
ATOM 579 C C . PHE A 1 73 ? 18.524 12.261 -26.106 1.00 97.69 73 PHE A C 1
ATOM 581 O O . PHE A 1 73 ? 18.137 12.048 -27.259 1.00 97.69 73 PHE A O 1
ATOM 588 N N . TYR A 1 74 ? 19.458 13.152 -25.787 1.00 97.62 74 TYR A N 1
ATOM 589 C CA . TYR A 1 74 ? 20.190 13.958 -26.748 1.00 97.62 74 TYR A CA 1
ATOM 590 C C . TYR A 1 74 ? 21.682 13.730 -26.511 1.00 97.62 74 TYR A C 1
ATOM 592 O O . TYR A 1 74 ? 22.193 13.921 -25.401 1.00 97.62 74 TYR A O 1
ATOM 600 N N . CYS A 1 75 ? 22.378 13.265 -27.539 1.00 97.19 75 CYS A N 1
ATOM 601 C CA . CYS A 1 75 ? 23.813 13.014 -27.510 1.00 97.19 75 CYS A CA 1
ATOM 602 C C . CYS A 1 75 ? 24.481 13.846 -28.600 1.00 97.19 75 CYS A C 1
ATOM 604 O O . CYS A 1 75 ? 23.952 13.932 -29.706 1.00 97.19 75 CYS A O 1
ATOM 606 N N . HIS A 1 76 ? 25.609 14.462 -28.275 1.00 97.00 76 HIS A N 1
ATOM 607 C CA . HIS A 1 76 ? 26.459 15.133 -29.243 1.00 97.00 76 HIS A CA 1
ATOM 608 C C . HIS A 1 76 ? 27.363 14.109 -29.917 1.00 97.00 76 HIS A C 1
ATOM 610 O O . HIS A 1 76 ? 27.800 13.150 -29.276 1.00 97.00 76 HIS A O 1
ATOM 616 N N . GLU A 1 77 ? 27.608 14.326 -31.196 1.00 95.00 77 GLU A N 1
ATOM 617 C CA . GLU A 1 77 ? 28.488 13.533 -32.035 1.00 95.00 77 GLU A CA 1
ATOM 618 C C . GLU A 1 77 ? 29.568 14.449 -32.610 1.00 95.00 77 GLU A C 1
ATOM 620 O O . GLU A 1 77 ? 29.250 15.398 -33.322 1.00 95.00 77 GLU A O 1
ATOM 625 N N . ASP A 1 78 ? 30.822 14.155 -32.287 1.00 93.31 78 ASP A N 1
ATOM 626 C CA . ASP A 1 78 ? 32.001 14.712 -32.941 1.00 93.31 78 ASP A CA 1
ATOM 627 C C . ASP A 1 78 ? 32.327 13.918 -34.221 1.00 93.31 78 ASP A C 1
ATOM 629 O O . ASP A 1 78 ? 31.773 12.844 -34.469 1.00 93.31 78 ASP A O 1
ATOM 633 N N . GLU A 1 79 ? 33.272 14.417 -35.021 1.00 90.12 79 GLU A N 1
ATOM 634 C CA . GLU A 1 79 ? 33.705 13.762 -36.261 1.00 90.12 79 GLU A CA 1
ATOM 635 C C . GLU A 1 79 ? 34.115 12.287 -36.040 1.00 90.12 79 GLU A C 1
ATOM 637 O O . GLU A 1 79 ? 34.828 11.932 -35.091 1.00 90.12 79 GLU A O 1
ATOM 642 N N . THR A 1 80 ? 33.678 11.415 -36.952 1.00 90.44 80 THR A N 1
ATOM 643 C CA . THR A 1 80 ? 34.022 9.986 -36.977 1.00 90.44 80 THR A CA 1
ATOM 644 C C . THR A 1 80 ? 35.213 9.692 -37.884 1.00 90.44 80 THR A C 1
ATOM 646 O O . THR A 1 80 ? 35.389 10.316 -38.929 1.00 90.44 80 THR A O 1
ATOM 649 N N . VAL A 1 81 ? 36.009 8.683 -37.531 1.00 89.12 81 VAL A N 1
ATOM 650 C CA . VAL A 1 81 ? 37.223 8.284 -38.254 1.00 89.12 81 VAL A CA 1
ATOM 651 C C . VAL A 1 81 ? 37.026 6.986 -39.044 1.00 89.12 81 VAL A C 1
ATOM 653 O O . VAL A 1 81 ? 37.540 6.869 -40.157 1.00 89.12 81 VAL A O 1
ATOM 656 N N . GLN A 1 82 ? 36.331 5.992 -38.481 1.00 86.56 82 GLN A N 1
ATOM 657 C CA . GLN A 1 82 ? 36.272 4.634 -39.035 1.00 86.56 82 GLN A CA 1
ATOM 658 C C . GLN A 1 82 ? 35.000 4.355 -39.847 1.00 86.56 82 GLN A C 1
ATOM 660 O O . GLN A 1 82 ? 35.070 3.712 -40.898 1.00 86.56 82 GLN A O 1
ATOM 665 N N . TYR A 1 83 ? 33.844 4.803 -39.369 1.00 87.50 83 TYR A N 1
ATOM 666 C CA . TYR A 1 83 ? 32.539 4.605 -39.992 1.00 87.50 83 TYR A CA 1
ATOM 667 C C . TYR A 1 83 ? 31.897 5.945 -40.358 1.00 87.50 83 TYR A C 1
ATOM 669 O O . TYR A 1 83 ? 32.224 6.954 -39.747 1.00 87.50 83 TYR A O 1
ATOM 677 N N . PRO A 1 84 ? 30.962 5.972 -41.326 1.00 89.31 84 PRO A N 1
ATOM 678 C CA . PRO A 1 84 ? 30.118 7.142 -41.544 1.00 89.31 84 PRO A CA 1
ATOM 679 C C . PRO A 1 84 ? 29.310 7.497 -40.286 1.00 89.31 84 PRO A C 1
ATOM 681 O O . PRO A 1 84 ? 28.815 6.599 -39.597 1.00 89.31 84 PRO A O 1
ATOM 684 N N . GLU A 1 85 ? 29.119 8.790 -40.034 1.00 87.56 85 GLU A N 1
ATOM 685 C CA . GLU A 1 85 ? 28.351 9.350 -38.907 1.00 87.56 85 GLU A CA 1
ATOM 686 C C . GLU A 1 85 ? 26.944 8.723 -38.791 1.00 87.56 85 GLU A C 1
ATOM 688 O O . GLU A 1 85 ? 26.434 8.421 -37.710 1.00 87.56 85 GLU A O 1
ATOM 693 N N . GLU A 1 86 ? 26.312 8.388 -39.922 1.00 87.25 86 GLU A N 1
ATOM 694 C CA . GLU A 1 86 ? 24.988 7.757 -39.953 1.00 87.25 86 GLU A CA 1
ATOM 695 C C . GLU A 1 86 ? 24.951 6.368 -39.295 1.00 87.25 86 GLU A C 1
ATOM 697 O O . GLU A 1 86 ? 23.871 5.843 -38.993 1.00 87.25 86 GLU A O 1
ATOM 702 N N . PHE A 1 87 ? 26.111 5.742 -39.077 1.00 88.69 87 PHE A N 1
ATOM 703 C CA . PHE A 1 87 ? 26.214 4.418 -38.474 1.00 88.69 87 PHE A CA 1
ATOM 704 C C . PHE A 1 87 ? 26.317 4.470 -36.950 1.00 88.69 87 PHE A C 1
ATOM 706 O O . PHE A 1 87 ? 25.867 3.518 -36.308 1.00 88.69 87 PHE A O 1
ATOM 713 N N . LEU A 1 88 ? 26.793 5.569 -36.351 1.00 88.81 88 LEU A N 1
ATOM 714 C CA . LEU A 1 88 ? 26.914 5.693 -34.893 1.00 88.81 88 LEU A CA 1
ATOM 715 C C . LEU A 1 88 ? 25.620 5.387 -34.125 1.00 88.81 88 LEU A C 1
ATOM 717 O O . LEU A 1 88 ? 25.677 4.633 -33.147 1.00 88.81 88 LEU A O 1
ATOM 721 N N . PRO A 1 89 ? 24.423 5.831 -34.563 1.00 90.12 89 PRO A N 1
ATOM 722 C CA . PRO A 1 89 ? 23.184 5.480 -33.875 1.00 90.12 89 PRO A CA 1
ATOM 723 C C . PRO A 1 89 ? 22.921 3.963 -33.800 1.00 90.12 89 PRO A C 1
ATOM 725 O O . PRO A 1 89 ? 22.152 3.507 -32.957 1.00 90.12 89 PRO A O 1
ATOM 728 N N . HIS A 1 90 ? 23.531 3.147 -34.672 1.00 88.81 90 HIS A N 1
ATOM 729 C CA . HIS A 1 90 ? 23.429 1.684 -34.611 1.00 88.81 90 HIS A CA 1
ATOM 730 C C . HIS A 1 90 ? 24.282 1.035 -33.524 1.00 88.81 90 HIS A C 1
ATOM 732 O O . HIS A 1 90 ? 23.998 -0.101 -33.141 1.00 88.81 90 HIS A O 1
ATOM 738 N N . PHE A 1 91 ? 25.285 1.746 -33.024 1.00 92.19 91 PHE A N 1
ATOM 739 C CA . PHE A 1 91 ? 26.165 1.289 -31.958 1.00 92.19 91 PHE A CA 1
ATOM 740 C C . PHE A 1 91 ? 25.641 1.636 -30.567 1.00 92.19 91 PHE A C 1
ATOM 742 O O . PHE A 1 91 ? 26.092 1.052 -29.579 1.00 92.19 91 PHE A O 1
ATOM 749 N N . ILE A 1 92 ? 24.662 2.541 -30.485 1.00 93.56 92 ILE A N 1
ATOM 750 C CA . ILE A 1 92 ? 24.082 2.971 -29.219 1.00 93.56 92 ILE A CA 1
ATOM 751 C C . ILE A 1 92 ? 23.240 1.848 -28.605 1.00 93.56 92 ILE A C 1
ATOM 753 O O . ILE A 1 92 ? 22.320 1.288 -29.213 1.00 93.56 92 ILE A O 1
ATOM 757 N N . SER A 1 93 ? 23.543 1.554 -27.346 1.00 94.19 93 SER A N 1
ATOM 758 C CA . SER A 1 93 ? 22.763 0.689 -26.476 1.00 94.19 93 SER A CA 1
ATOM 759 C C . SER A 1 93 ? 2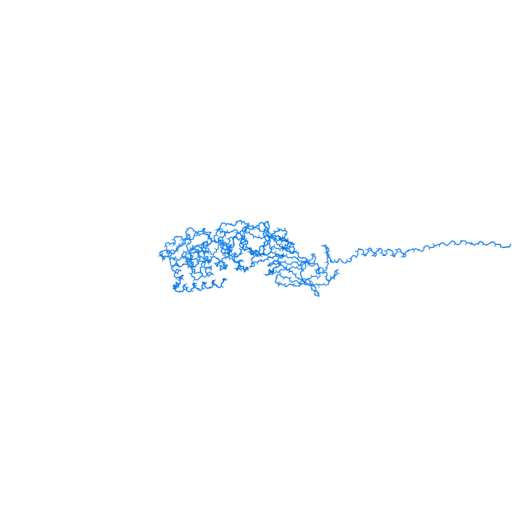2.612 1.321 -25.096 1.00 94.19 93 SER A C 1
ATOM 761 O O . SER A 1 93 ? 23.382 2.190 -24.684 1.00 94.19 93 SER A O 1
ATOM 763 N N . LEU A 1 94 ? 21.570 0.908 -24.385 1.00 95.00 94 LEU A N 1
ATOM 764 C CA . LEU A 1 94 ? 21.224 1.433 -23.079 1.00 95.00 94 LEU A CA 1
ATOM 765 C C . LEU A 1 94 ? 21.045 0.292 -22.098 1.00 95.00 94 LEU A C 1
ATOM 767 O O . LEU A 1 94 ? 20.378 -0.700 -22.385 1.00 95.00 94 LEU A O 1
ATOM 771 N N . ARG A 1 95 ? 21.570 0.464 -20.893 1.00 94.75 95 ARG A N 1
ATOM 772 C CA . ARG A 1 95 ? 21.230 -0.376 -19.750 1.00 94.75 95 ARG A CA 1
ATOM 773 C C . ARG A 1 95 ? 20.481 0.472 -18.744 1.00 94.75 95 ARG A C 1
ATOM 775 O O . ARG A 1 95 ? 20.997 1.489 -18.294 1.00 94.75 95 ARG A O 1
ATOM 782 N N . THR A 1 96 ? 19.288 0.036 -18.367 1.00 94.00 96 THR A N 1
ATOM 783 C CA . THR A 1 96 ? 18.545 0.655 -17.268 1.00 94.00 96 THR A CA 1
ATOM 784 C C . THR A 1 96 ? 18.546 -0.263 -16.060 1.00 94.00 96 THR A C 1
ATOM 786 O O . THR A 1 96 ? 18.418 -1.482 -16.198 1.00 94.00 96 THR A O 1
ATOM 789 N N . ALA A 1 97 ? 18.694 0.321 -14.879 1.00 91.81 97 ALA A N 1
ATOM 790 C CA . ALA A 1 97 ? 18.588 -0.363 -13.606 1.00 91.81 97 ALA A CA 1
ATOM 791 C C . ALA A 1 97 ? 17.690 0.451 -12.672 1.00 91.81 97 ALA A C 1
ATOM 793 O O . ALA A 1 97 ? 17.945 1.617 -12.383 1.00 91.81 97 ALA A O 1
ATOM 794 N N . THR A 1 98 ? 16.623 -0.178 -12.202 1.00 87.38 98 THR A N 1
ATOM 795 C CA . THR A 1 98 ? 15.817 0.291 -11.069 1.00 87.38 98 THR A CA 1
ATOM 796 C C . THR A 1 98 ? 16.156 -0.562 -9.851 1.00 87.38 98 THR A C 1
ATOM 798 O O . THR A 1 98 ? 16.911 -1.526 -9.967 1.00 87.38 98 THR A O 1
ATOM 801 N N . GLN A 1 99 ? 15.565 -0.270 -8.690 1.00 77.31 99 GLN A N 1
ATOM 802 C CA . GLN A 1 99 ? 15.735 -1.138 -7.517 1.00 77.31 99 GLN A CA 1
ATOM 803 C C . GLN A 1 99 ? 15.292 -2.586 -7.773 1.00 77.31 99 GLN A C 1
ATOM 805 O O . GLN A 1 99 ? 15.855 -3.492 -7.183 1.00 77.31 99 GLN A O 1
ATOM 810 N N . LYS A 1 100 ? 14.293 -2.817 -8.638 1.00 77.50 100 LYS A N 1
ATOM 811 C CA . LYS A 1 100 ? 13.701 -4.153 -8.821 1.00 77.50 100 LYS A CA 1
ATOM 812 C C . LYS A 1 100 ? 13.913 -4.759 -10.198 1.00 77.50 100 LYS A C 1
ATOM 814 O O . LYS A 1 100 ? 13.680 -5.948 -10.347 1.00 77.50 100 LYS A O 1
ATOM 819 N N . VAL A 1 101 ? 14.282 -3.981 -11.212 1.00 86.25 101 VAL A N 1
ATOM 820 C CA . VAL A 1 101 ? 14.303 -4.434 -12.612 1.00 86.25 101 VAL A CA 1
ATOM 821 C C . VAL A 1 101 ? 15.497 -3.846 -13.347 1.00 86.25 101 VAL A C 1
ATOM 823 O O . VAL A 1 101 ? 15.749 -2.643 -13.259 1.00 86.25 101 VAL A O 1
ATOM 826 N N . MET A 1 102 ? 16.179 -4.689 -14.117 1.00 90.50 102 MET A N 1
ATOM 827 C CA . MET A 1 102 ? 17.267 -4.320 -15.011 1.00 90.50 102 MET A CA 1
ATOM 828 C C . MET A 1 102 ? 16.960 -4.767 -16.443 1.00 90.50 102 MET A C 1
ATOM 830 O O . MET A 1 102 ? 16.652 -5.938 -16.677 1.00 90.50 102 MET A O 1
ATOM 834 N N . LEU A 1 103 ? 17.082 -3.840 -17.395 1.00 91.56 103 LEU A N 1
ATOM 835 C CA . LEU A 1 103 ? 16.774 -4.039 -18.816 1.00 91.56 103 LEU A CA 1
ATOM 836 C C . LEU A 1 103 ? 17.935 -3.550 -19.691 1.00 91.56 103 LEU A C 1
ATOM 838 O O . LEU A 1 103 ? 18.589 -2.562 -19.348 1.00 91.56 103 LEU A O 1
ATOM 842 N N . GLN A 1 104 ? 18.170 -4.219 -20.821 1.00 91.44 104 GLN A N 1
ATOM 843 C CA . GLN A 1 104 ? 19.235 -3.878 -21.769 1.00 91.44 104 GLN A CA 1
ATOM 844 C C . GLN A 1 104 ? 18.679 -3.668 -23.181 1.00 91.44 104 GLN A C 1
ATOM 846 O O . GLN A 1 104 ? 18.357 -4.620 -23.890 1.00 91.44 104 GLN A O 1
ATOM 851 N N . PHE A 1 105 ? 18.614 -2.408 -23.598 1.00 91.25 105 PHE A N 1
ATOM 852 C CA . PHE A 1 105 ? 18.045 -1.962 -24.858 1.00 91.25 105 PHE A CA 1
ATOM 853 C C . PHE A 1 105 ? 19.134 -1.796 -25.922 1.00 91.25 105 PHE A C 1
ATOM 855 O O . PHE A 1 105 ? 20.077 -1.031 -25.754 1.00 91.25 105 PHE A O 1
ATOM 862 N N . SER A 1 106 ? 18.993 -2.489 -27.048 1.00 89.25 106 SER A N 1
ATOM 863 C CA . SER A 1 106 ? 19.696 -2.172 -28.302 1.00 89.25 106 SER A CA 1
ATOM 864 C C . SER A 1 106 ? 18.886 -1.205 -29.176 1.00 89.25 106 SER A C 1
ATOM 866 O O . SER A 1 106 ? 17.699 -0.997 -28.913 1.00 89.25 106 SER A O 1
ATOM 868 N N . LYS A 1 107 ? 19.483 -0.714 -30.276 1.00 87.12 107 LYS A N 1
ATOM 869 C CA . LYS A 1 107 ? 18.831 0.139 -31.292 1.00 87.12 107 LYS A CA 1
ATOM 870 C C . LYS A 1 107 ? 17.394 -0.271 -31.631 1.00 87.12 107 LYS A C 1
ATOM 872 O O . LYS A 1 107 ? 16.526 0.587 -31.701 1.00 87.12 107 LYS A O 1
ATOM 877 N N . SER A 1 108 ? 17.126 -1.565 -31.832 1.00 87.69 108 SER A N 1
ATOM 878 C CA . SER A 1 108 ? 15.804 -2.068 -32.249 1.00 87.69 108 SER A CA 1
ATOM 879 C C . SER A 1 108 ? 14.669 -1.763 -31.268 1.00 87.69 108 SER A C 1
ATOM 881 O O . SER A 1 108 ? 13.505 -1.899 -31.630 1.00 87.69 108 SER A O 1
ATOM 883 N N . HIS A 1 109 ? 14.998 -1.380 -30.036 1.00 88.81 109 HIS A N 1
ATOM 884 C CA . HIS A 1 109 ? 14.041 -1.060 -28.979 1.00 88.81 109 HIS A CA 1
ATOM 885 C C . HIS A 1 109 ? 13.930 0.448 -28.716 1.00 88.81 109 HIS A C 1
ATOM 887 O O . HIS A 1 109 ? 13.090 0.876 -27.928 1.00 88.81 109 HIS A O 1
ATOM 893 N N . LEU A 1 110 ? 14.790 1.249 -29.348 1.00 91.44 110 LEU A N 1
ATOM 894 C CA . LEU A 1 110 ? 14.807 2.700 -29.214 1.00 91.44 110 LEU A CA 1
ATOM 895 C C . LEU A 1 110 ? 13.908 3.306 -30.287 1.00 91.44 110 LEU A C 1
ATOM 897 O O . LEU A 1 110 ? 13.921 2.885 -31.444 1.00 91.44 110 LEU A O 1
ATOM 901 N N . GLN A 1 111 ? 13.107 4.288 -29.893 1.00 91.88 111 GLN A N 1
ATOM 902 C CA . GLN A 1 111 ? 12.147 4.943 -30.774 1.00 91.88 111 GLN A CA 1
ATOM 903 C C . GLN A 1 111 ? 12.673 6.291 -31.250 1.00 91.88 111 GLN A C 1
ATOM 905 O O . GLN A 1 111 ? 13.573 6.860 -30.640 1.00 91.88 111 GLN A O 1
ATOM 910 N N . ASN A 1 112 ? 12.097 6.800 -32.342 1.00 92.50 112 ASN A N 1
ATOM 911 C CA . ASN A 1 112 ? 12.354 8.151 -32.854 1.00 92.50 112 ASN A CA 1
ATOM 912 C C . ASN A 1 112 ? 13.847 8.490 -32.983 1.00 92.50 112 ASN A C 1
ATOM 914 O O . ASN A 1 112 ? 14.256 9.624 -32.744 1.00 92.50 112 ASN A O 1
ATOM 918 N N . MET A 1 113 ? 14.663 7.489 -33.323 1.00 92.44 113 MET A N 1
ATOM 919 C CA . MET A 1 113 ? 16.094 7.678 -33.481 1.00 92.44 113 MET A CA 1
ATOM 920 C C . MET A 1 113 ? 16.356 8.487 -34.749 1.00 92.44 113 MET A C 1
ATOM 922 O O . MET A 1 113 ? 16.050 8.037 -35.852 1.00 92.44 113 MET A O 1
ATOM 926 N N . SER A 1 114 ? 16.920 9.676 -34.584 1.00 93.44 114 SER A N 1
ATOM 927 C CA . SER A 1 114 ? 17.209 10.611 -35.667 1.00 93.44 114 SER A CA 1
ATOM 928 C C . SER A 1 114 ? 18.514 11.344 -35.403 1.00 93.44 114 SER A C 1
ATOM 930 O O . SER A 1 114 ? 18.860 11.590 -34.247 1.00 93.44 114 SER A O 1
ATOM 932 N N . ARG A 1 115 ? 19.195 11.738 -36.475 1.00 92.12 115 ARG A N 1
ATOM 933 C CA . ARG A 1 115 ? 20.371 12.602 -36.431 1.00 92.12 115 ARG A CA 1
ATOM 934 C C . ARG A 1 115 ? 20.007 13.961 -37.023 1.00 92.12 115 ARG A C 1
ATOM 936 O O . ARG A 1 115 ? 19.442 14.012 -38.114 1.00 92.12 115 ARG A O 1
ATOM 943 N N . ILE A 1 116 ? 20.279 15.038 -36.294 1.00 92.19 116 ILE A N 1
ATOM 944 C CA . ILE A 1 116 ? 20.051 16.416 -36.740 1.00 92.19 116 ILE A CA 1
ATOM 945 C C . ILE A 1 116 ? 21.339 17.186 -36.467 1.00 92.19 116 ILE A C 1
ATOM 947 O O . ILE A 1 116 ? 21.627 17.497 -35.312 1.00 92.19 116 ILE A O 1
ATOM 951 N N . ASN A 1 117 ? 22.096 17.485 -37.527 1.00 91.75 117 ASN A N 1
ATOM 952 C CA . ASN A 1 117 ? 23.470 17.989 -37.426 1.00 91.75 117 ASN A CA 1
ATOM 953 C C . ASN A 1 117 ? 24.300 17.049 -36.525 1.00 91.75 117 ASN A C 1
ATOM 955 O O . ASN A 1 117 ? 24.184 15.830 -36.634 1.00 91.75 117 ASN A O 1
ATOM 959 N N . ASP A 1 118 ? 25.021 17.615 -35.566 1.00 94.56 118 ASP A N 1
ATOM 960 C CA . ASP A 1 118 ? 25.935 16.924 -34.655 1.00 94.56 118 ASP A CA 1
ATOM 961 C C . ASP A 1 118 ? 25.205 16.382 -33.412 1.00 94.56 118 ASP A C 1
ATOM 963 O O . ASP A 1 118 ? 25.745 16.347 -32.305 1.00 94.56 118 ASP A O 1
ATOM 967 N N . THR A 1 119 ? 23.909 16.079 -33.533 1.00 96.44 119 THR A N 1
ATOM 968 C CA . THR A 1 119 ? 23.076 15.602 -32.423 1.00 96.44 119 THR A CA 1
ATOM 969 C C . THR A 1 119 ? 22.301 14.355 -32.811 1.00 96.44 119 THR A C 1
ATOM 971 O O . THR A 1 119 ? 21.465 14.367 -33.719 1.00 96.44 119 THR A O 1
ATOM 974 N N . ILE A 1 120 ? 22.511 13.290 -32.042 1.00 96.19 120 ILE A N 1
ATOM 975 C CA . ILE A 1 120 ? 21.722 12.065 -32.086 1.00 96.19 120 ILE A CA 1
ATOM 976 C C . ILE A 1 120 ? 20.612 12.182 -31.039 1.00 96.19 120 ILE A C 1
ATOM 978 O O . ILE A 1 120 ? 20.871 12.294 -29.839 1.00 96.19 120 ILE A O 1
ATOM 982 N N . LYS A 1 121 ? 19.361 12.134 -31.498 1.00 96.69 121 LYS A N 1
ATOM 983 C CA . LYS A 1 121 ? 18.161 12.083 -30.657 1.00 96.69 121 LYS A CA 1
ATOM 984 C C . LYS A 1 121 ? 17.552 10.690 -30.715 1.00 96.69 121 LYS A C 1
ATOM 986 O O . LYS A 1 121 ? 17.421 10.135 -31.802 1.00 96.69 121 LYS A O 1
ATOM 991 N N . PHE A 1 122 ? 17.128 10.151 -29.576 1.00 96.56 122 PHE A N 1
ATOM 992 C CA . PHE A 1 122 ? 16.315 8.935 -29.518 1.00 96.56 122 PHE A CA 1
ATOM 993 C C . PHE A 1 122 ? 15.467 8.889 -28.242 1.00 96.56 122 PHE A C 1
ATOM 995 O O . PHE A 1 122 ? 15.783 9.535 -27.246 1.00 96.56 122 PHE A O 1
ATOM 1002 N N . SER A 1 123 ? 14.403 8.094 -28.271 1.00 95.25 123 SER A N 1
ATOM 1003 C CA . SER A 1 123 ? 13.436 7.950 -27.183 1.00 95.25 123 SER A CA 1
ATOM 1004 C C . SER A 1 123 ? 13.469 6.536 -26.600 1.00 95.25 123 SER A C 1
ATOM 1006 O O . SER A 1 123 ? 13.548 5.541 -27.327 1.00 95.25 123 SER A O 1
ATOM 1008 N N . LEU A 1 124 ? 13.345 6.439 -25.280 1.00 93.12 124 LEU A N 1
ATOM 1009 C CA . LEU A 1 124 ? 13.214 5.193 -24.532 1.00 93.12 124 LEU A CA 1
ATOM 1010 C C . LEU A 1 124 ? 11.864 5.161 -23.812 1.00 93.12 124 LEU A C 1
ATOM 1012 O O . LEU A 1 124 ? 11.607 5.997 -22.948 1.00 93.12 124 LEU A O 1
ATOM 1016 N N . ILE A 1 125 ? 11.030 4.162 -24.109 1.00 90.25 125 ILE A N 1
ATOM 1017 C CA . ILE A 1 125 ? 9.835 3.875 -23.305 1.00 90.25 125 ILE A CA 1
ATOM 1018 C C . ILE A 1 125 ? 10.253 2.995 -22.131 1.00 90.25 125 ILE A C 1
ATOM 1020 O O . ILE A 1 125 ? 10.575 1.820 -22.325 1.00 90.25 125 ILE A O 1
ATOM 1024 N N . GLN A 1 126 ? 10.221 3.541 -20.917 1.00 89.62 126 GLN A N 1
ATOM 1025 C CA . GLN A 1 126 ? 10.582 2.791 -19.720 1.00 89.62 126 GLN A CA 1
ATOM 1026 C C . GLN A 1 126 ? 9.320 2.227 -19.042 1.00 89.62 126 GLN A C 1
ATOM 1028 O O . GLN A 1 126 ? 8.486 2.997 -18.568 1.00 89.62 126 GLN A O 1
ATOM 1033 N N . PRO A 1 127 ? 9.159 0.891 -18.933 1.00 88.81 127 PRO A N 1
ATOM 1034 C CA . PRO A 1 127 ? 7.941 0.293 -18.380 1.00 88.81 127 PRO A CA 1
ATOM 1035 C C . PRO A 1 127 ? 7.869 0.332 -16.844 1.00 88.81 127 PRO A C 1
ATOM 1037 O O . PRO A 1 127 ? 6.931 -0.212 -16.263 1.00 88.81 127 PRO A O 1
ATOM 1040 N N . VAL A 1 128 ? 8.856 0.929 -16.169 1.00 89.56 128 VAL A N 1
ATOM 1041 C CA . VAL A 1 128 ? 8.992 0.934 -14.706 1.00 89.56 128 VAL A CA 1
ATOM 1042 C C . VAL A 1 128 ? 9.137 2.368 -14.199 1.00 89.56 128 VAL A C 1
ATOM 1044 O O . VAL A 1 128 ? 10.046 3.077 -14.625 1.00 89.56 128 VAL A O 1
ATOM 1047 N N . SER A 1 129 ? 8.264 2.789 -13.281 1.00 89.19 129 SER A N 1
ATOM 1048 C CA . SER A 1 129 ? 8.338 4.110 -12.642 1.00 89.19 129 SER A CA 1
ATOM 1049 C C . SER A 1 129 ? 9.391 4.154 -11.524 1.00 89.19 129 SER A C 1
ATOM 1051 O O . SER A 1 129 ? 9.917 3.126 -11.105 1.00 89.19 129 SER A O 1
ATOM 1053 N N . GLY A 1 130 ? 9.673 5.343 -10.994 1.00 88.00 130 GLY A N 1
ATOM 1054 C CA . GLY A 1 130 ? 10.592 5.571 -9.879 1.00 88.00 130 GLY A CA 1
ATOM 1055 C C . GLY A 1 130 ? 12.006 5.975 -10.316 1.00 88.00 130 GLY A C 1
ATOM 1056 O O . GLY A 1 130 ? 12.210 6.394 -11.457 1.00 88.00 130 GLY A O 1
ATOM 1057 N N . PRO A 1 131 ? 12.992 5.908 -9.403 1.00 89.94 131 PRO A N 1
ATOM 1058 C CA . PRO A 1 131 ? 14.380 6.221 -9.718 1.00 89.94 131 PRO A CA 1
ATOM 1059 C C . PRO A 1 131 ? 14.998 5.134 -10.608 1.00 89.94 131 PRO A C 1
ATOM 1061 O O . PRO A 1 131 ? 15.017 3.951 -10.258 1.00 89.94 131 PRO A O 1
ATOM 1064 N N . VAL A 1 132 ? 15.533 5.558 -11.749 1.00 92.50 132 VAL A N 1
ATOM 1065 C CA . VAL A 1 132 ? 16.175 4.724 -12.764 1.00 92.50 132 VAL A CA 1
ATOM 1066 C C . VAL A 1 132 ? 17.597 5.219 -12.993 1.00 92.50 132 VAL A C 1
ATOM 1068 O O . VAL A 1 132 ? 17.834 6.396 -13.259 1.00 92.50 132 VAL A O 1
ATOM 1071 N N . GLU A 1 133 ? 18.556 4.310 -12.922 1.00 96.00 133 GLU A N 1
ATOM 1072 C CA . GLU A 1 133 ? 19.916 4.533 -13.388 1.00 96.00 133 GLU A CA 1
ATOM 1073 C C . GLU A 1 133 ? 20.019 4.085 -14.847 1.00 96.00 133 GLU A C 1
ATOM 1075 O O . GLU A 1 133 ? 19.706 2.939 -15.171 1.00 96.00 133 GLU A O 1
ATOM 1080 N N . VAL A 1 134 ? 20.437 4.986 -15.731 1.00 96.56 134 VAL A N 1
ATOM 1081 C CA . VAL A 1 134 ? 20.602 4.725 -17.162 1.00 96.56 134 VAL A CA 1
ATOM 1082 C C . VAL A 1 134 ? 22.077 4.841 -17.521 1.00 96.56 134 VAL A C 1
ATOM 1084 O O . VAL A 1 134 ? 22.674 5.901 -17.359 1.00 96.56 134 VAL A O 1
ATOM 1087 N N . SER A 1 135 ? 22.658 3.751 -18.010 1.00 97.31 135 SER A N 1
ATOM 1088 C CA . SER A 1 135 ? 24.000 3.694 -18.592 1.00 97.31 135 SER A CA 1
ATOM 1089 C C . SER A 1 135 ? 23.863 3.702 -20.114 1.00 97.31 135 SER A C 1
ATOM 1091 O O . SER A 1 135 ? 23.208 2.824 -20.685 1.00 97.31 135 SER A O 1
ATOM 1093 N N . LEU A 1 136 ? 24.429 4.728 -20.749 1.00 96.69 136 LEU A N 1
ATOM 1094 C CA . LEU A 1 136 ? 24.482 4.892 -22.198 1.00 96.69 136 LEU A CA 1
ATOM 1095 C C . LEU A 1 136 ? 25.818 4.357 -22.706 1.00 96.69 136 LEU A C 1
ATOM 1097 O O . LEU A 1 136 ? 26.880 4.722 -22.191 1.00 96.69 136 LEU A O 1
ATOM 1101 N N . ARG A 1 137 ? 25.761 3.491 -23.715 1.00 95.88 137 ARG A N 1
ATOM 1102 C CA . ARG A 1 137 ? 26.935 2.842 -24.292 1.00 95.88 137 ARG A CA 1
ATOM 1103 C C . ARG A 1 137 ? 26.933 2.950 -25.803 1.00 95.88 137 ARG A C 1
ATOM 1105 O O . ARG A 1 137 ? 25.881 2.835 -26.422 1.00 95.88 137 ARG A O 1
ATOM 1112 N N . CYS A 1 138 ? 28.110 3.114 -26.380 1.00 94.06 138 CYS A N 1
ATOM 1113 C CA . CYS A 1 138 ? 28.374 2.882 -27.790 1.00 94.06 138 CYS A CA 1
ATOM 1114 C C . CYS A 1 138 ? 29.271 1.648 -27.870 1.00 94.06 138 CYS A C 1
ATOM 1116 O O . CYS A 1 138 ? 30.386 1.669 -27.351 1.00 94.06 138 CYS A O 1
ATOM 1118 N N . LEU A 1 139 ? 28.757 0.551 -28.437 1.00 90.88 139 LEU A N 1
ATOM 1119 C CA . LEU A 1 139 ? 29.391 -0.771 -28.336 1.00 90.88 139 LEU A CA 1
ATOM 1120 C C . LEU A 1 139 ? 29.726 -1.088 -26.860 1.00 90.88 139 LEU A C 1
ATOM 1122 O O . LEU A 1 139 ? 28.840 -1.029 -26.003 1.00 90.88 139 LEU A O 1
ATOM 1126 N N . GLU A 1 140 ? 30.985 -1.391 -26.545 1.00 89.38 140 GLU A N 1
ATOM 1127 C CA . GLU A 1 140 ? 31.451 -1.660 -25.178 1.00 89.38 140 GLU A CA 1
ATOM 1128 C C . GLU A 1 140 ? 31.832 -0.388 -24.392 1.00 89.38 140 GLU A C 1
ATOM 1130 O O . GLU A 1 140 ? 32.059 -0.451 -23.180 1.00 89.38 140 GLU A O 1
ATOM 1135 N N . HIS A 1 141 ? 31.871 0.781 -25.039 1.00 92.75 141 HIS A N 1
ATOM 1136 C CA . HIS A 1 141 ? 32.257 2.040 -24.409 1.00 92.75 141 HIS A CA 1
ATOM 1137 C C . HIS A 1 141 ? 31.065 2.718 -23.720 1.00 92.75 141 HIS A C 1
ATOM 1139 O O . HIS A 1 141 ? 30.121 3.169 -24.369 1.00 92.75 141 HIS A O 1
ATOM 1145 N N . GLU A 1 142 ? 31.103 2.815 -22.389 1.00 95.88 142 GLU A N 1
ATOM 1146 C CA . GLU A 1 142 ? 30.147 3.612 -21.612 1.00 95.88 142 GLU A CA 1
ATOM 1147 C C . GLU A 1 142 ? 30.546 5.088 -21.641 1.00 95.88 142 GLU A C 1
ATOM 1149 O O . GLU A 1 142 ? 31.555 5.467 -21.051 1.00 95.88 142 GLU A O 1
ATOM 1154 N N . PHE A 1 143 ? 29.736 5.915 -22.304 1.00 95.81 143 PHE A N 1
ATOM 1155 C CA . PHE A 1 143 ? 30.003 7.350 -22.449 1.00 95.81 143 PHE A CA 1
ATOM 1156 C C . PHE A 1 143 ? 29.180 8.215 -21.483 1.00 95.81 143 PHE A C 1
ATOM 1158 O O . PHE A 1 143 ? 29.452 9.404 -21.328 1.00 95.81 143 PHE A O 1
ATOM 1165 N N . SER A 1 144 ? 28.156 7.658 -20.821 1.00 97.06 144 SER A N 1
ATOM 1166 C CA . SER A 1 144 ? 27.374 8.401 -19.826 1.00 97.06 144 SER A CA 1
ATOM 1167 C C . SER A 1 144 ? 26.601 7.504 -18.869 1.00 97.06 144 SER A C 1
ATOM 1169 O O . SER A 1 144 ? 26.158 6.408 -19.216 1.00 97.06 144 SER A O 1
ATOM 1171 N N . LYS A 1 145 ? 26.376 8.027 -17.661 1.00 97.44 145 LYS A N 1
ATOM 1172 C CA . LYS A 1 145 ? 25.579 7.396 -16.616 1.00 97.44 145 LYS A CA 1
ATOM 1173 C C . LYS A 1 145 ? 24.708 8.433 -15.911 1.00 97.44 145 LYS A C 1
ATOM 1175 O O . LYS A 1 145 ? 25.222 9.348 -15.276 1.00 97.44 145 LYS A O 1
ATOM 1180 N N . GLN A 1 146 ? 23.392 8.284 -16.014 1.00 96.69 146 GLN A N 1
ATOM 1181 C CA . GLN A 1 146 ? 22.407 9.254 -15.533 1.00 96.69 146 GLN A CA 1
ATOM 1182 C C . GLN A 1 146 ? 21.474 8.633 -14.494 1.00 96.69 146 GLN A C 1
ATOM 1184 O O . GLN A 1 146 ? 21.126 7.457 -14.584 1.00 96.69 146 GLN A O 1
ATOM 1189 N N . LYS A 1 147 ? 21.040 9.431 -13.515 1.00 95.88 147 LYS A N 1
ATOM 1190 C CA . LYS A 1 147 ? 19.961 9.068 -12.587 1.00 95.88 147 LYS A CA 1
ATOM 1191 C C . LYS A 1 147 ? 18.733 9.897 -12.928 1.00 95.88 147 LYS A C 1
ATOM 1193 O O . LYS A 1 147 ? 18.775 11.118 -12.830 1.00 95.88 147 LYS A O 1
ATOM 1198 N N . ILE A 1 148 ? 17.663 9.227 -13.329 1.00 94.38 148 ILE A N 1
ATOM 1199 C CA . ILE A 1 148 ? 16.428 9.834 -13.827 1.00 94.38 148 ILE A CA 1
ATOM 1200 C C . ILE A 1 148 ? 15.283 9.361 -12.935 1.00 94.38 148 ILE A C 1
ATOM 1202 O O . ILE A 1 148 ? 15.233 8.192 -12.564 1.00 94.38 148 ILE A O 1
ATOM 1206 N N . VAL A 1 149 ? 14.364 10.252 -12.567 1.00 91.44 149 VAL A N 1
ATOM 1207 C CA . VAL A 1 149 ? 13.181 9.890 -11.774 1.00 91.44 149 VAL A CA 1
ATOM 1208 C C . VAL A 1 149 ? 11.950 9.937 -12.669 1.00 91.44 149 VAL A C 1
ATOM 1210 O O . VAL A 1 149 ? 11.618 10.982 -13.220 1.00 91.44 149 VAL A O 1
ATOM 1213 N N . LEU A 1 150 ? 11.270 8.799 -12.804 1.00 88.12 150 LEU A N 1
ATOM 1214 C CA . LEU A 1 150 ? 10.038 8.663 -13.578 1.00 88.12 150 LEU A CA 1
ATOM 1215 C C . LEU A 1 150 ? 8.827 8.624 -12.645 1.00 88.12 150 LEU A C 1
ATOM 1217 O O . LEU A 1 150 ? 8.477 7.571 -12.115 1.00 88.12 150 LEU A O 1
ATOM 1221 N N . ASN A 1 151 ? 8.172 9.763 -12.438 1.00 80.75 151 ASN A N 1
ATOM 1222 C CA . ASN A 1 151 ? 6.987 9.829 -11.570 1.00 80.75 151 ASN A CA 1
ATOM 1223 C C . ASN A 1 151 ? 5.756 9.185 -12.221 1.00 80.75 151 ASN A C 1
ATOM 1225 O O . ASN A 1 151 ? 4.910 8.588 -11.550 1.00 80.75 151 ASN A O 1
ATOM 1229 N N . GLU A 1 152 ? 5.679 9.278 -13.544 1.00 77.31 152 GLU A N 1
ATOM 1230 C CA . GLU A 1 152 ? 4.568 8.777 -14.331 1.00 77.31 152 GLU A CA 1
ATOM 1231 C C . GLU A 1 152 ? 5.084 7.818 -15.390 1.00 77.31 152 GLU A C 1
ATOM 1233 O O . GLU A 1 152 ? 6.111 8.043 -16.028 1.00 77.31 152 GLU A O 1
ATOM 1238 N N . ILE A 1 153 ? 4.351 6.726 -15.546 1.00 80.44 153 ILE A N 1
ATOM 1239 C CA . ILE A 1 153 ? 4.468 5.837 -16.685 1.00 80.44 153 ILE A CA 1
ATOM 1240 C C . ILE A 1 153 ? 3.115 5.833 -17.366 1.00 80.44 153 ILE A C 1
ATOM 1242 O O . ILE A 1 153 ? 2.079 5.769 -16.695 1.00 80.44 153 ILE A O 1
ATOM 1246 N N . ASN A 1 154 ? 3.121 5.915 -18.689 1.00 70.19 154 ASN A N 1
ATOM 1247 C CA . ASN A 1 154 ? 1.891 5.823 -19.438 1.00 70.19 154 ASN A CA 1
ATOM 1248 C C . ASN A 1 154 ? 1.366 4.384 -19.344 1.00 70.19 154 ASN A C 1
ATOM 1250 O O . ASN A 1 154 ? 1.812 3.495 -20.070 1.00 70.19 154 ASN A O 1
ATOM 1254 N N . GLU A 1 155 ? 0.414 4.153 -18.437 1.00 68.12 155 GLU A N 1
ATOM 1255 C CA . GLU A 1 155 ? -0.449 2.966 -18.412 1.00 68.12 155 GLU A CA 1
ATOM 1256 C C . GLU A 1 155 ? -1.399 3.014 -19.629 1.00 68.12 155 GLU A C 1
ATOM 1258 O O . GLU A 1 155 ? -2.618 2.949 -19.494 1.00 68.12 155 GLU A O 1
ATOM 1263 N N . THR A 1 156 ? -0.861 3.195 -20.837 1.00 52.72 156 THR A N 1
ATOM 1264 C CA . THR A 1 156 ? -1.654 3.131 -22.064 1.00 52.72 156 THR A CA 1
ATOM 1265 C C . THR A 1 156 ? -2.280 1.746 -22.166 1.00 52.72 156 THR A C 1
ATOM 1267 O O . THR A 1 156 ? -1.685 0.749 -21.751 1.00 52.72 156 THR A O 1
ATOM 1270 N N . ASP A 1 157 ? -3.448 1.651 -22.806 1.00 54.19 157 ASP A N 1
ATOM 1271 C CA . ASP A 1 157 ? -4.139 0.393 -23.145 1.00 54.19 157 ASP A CA 1
ATOM 1272 C C . ASP A 1 157 ? -3.337 -0.531 -24.092 1.00 54.19 157 ASP A C 1
ATOM 1274 O O . ASP A 1 157 ? -3.884 -1.455 -24.703 1.00 54.19 157 ASP A O 1
ATOM 1278 N N . ASN A 1 158 ? -2.027 -0.313 -24.222 1.00 68.50 158 ASN A N 1
ATOM 1279 C CA . ASN A 1 158 ? -1.110 -1.203 -24.894 1.00 68.50 158 ASN A CA 1
ATOM 1280 C C . ASN A 1 158 ? -1.066 -2.546 -24.148 1.00 68.50 158 ASN A C 1
ATOM 1282 O O . ASN A 1 158 ? -0.250 -2.796 -23.266 1.00 68.50 158 ASN A O 1
ATOM 1286 N N . ASN A 1 159 ? -1.981 -3.435 -24.531 1.00 81.31 159 ASN A N 1
ATOM 1287 C CA . ASN A 1 159 ? -2.168 -4.772 -23.974 1.00 81.31 159 ASN A CA 1
ATOM 1288 C C . ASN A 1 159 ? -1.016 -5.743 -24.314 1.00 81.31 159 ASN A C 1
ATOM 1290 O O . ASN A 1 159 ? -1.159 -6.947 -24.103 1.00 81.31 159 ASN A O 1
ATOM 1294 N N . LEU A 1 160 ? 0.089 -5.248 -24.882 1.00 90.12 160 LEU A N 1
ATOM 1295 C CA . LEU A 1 160 ? 1.221 -6.057 -25.325 1.00 90.12 160 LEU A CA 1
ATOM 1296 C C . LEU A 1 160 ? 2.256 -6.282 -24.222 1.00 90.12 160 LEU A C 1
ATOM 1298 O O . LEU A 1 160 ? 2.770 -7.392 -24.116 1.00 90.12 160 LEU A O 1
ATOM 1302 N N . TYR A 1 161 ? 2.554 -5.260 -23.416 1.00 91.44 161 TYR A N 1
ATOM 1303 C CA . TYR A 1 161 ? 3.655 -5.284 -22.449 1.00 91.44 161 TYR A CA 1
ATOM 1304 C C . TYR A 1 161 ? 3.189 -4.892 -21.048 1.00 91.44 161 TYR A C 1
ATOM 1306 O O . TYR A 1 161 ? 2.168 -4.222 -20.873 1.00 91.44 161 TYR A O 1
ATOM 1314 N N . SER A 1 162 ? 3.936 -5.345 -20.049 1.00 92.88 162 SER A N 1
ATOM 1315 C CA . SER A 1 162 ? 3.720 -5.046 -18.643 1.00 92.88 162 SER A CA 1
ATOM 1316 C C . SER A 1 162 ? 4.284 -3.695 -18.253 1.00 92.88 162 SER A C 1
ATOM 1318 O O . SER A 1 162 ? 5.293 -3.243 -18.795 1.00 92.88 162 SER A O 1
ATOM 1320 N N . THR A 1 163 ? 3.662 -3.088 -17.246 1.00 91.12 163 THR A N 1
ATOM 1321 C CA . THR A 1 163 ? 4.210 -1.913 -16.573 1.00 91.12 163 THR A CA 1
ATOM 1322 C C . THR A 1 163 ? 4.222 -2.090 -15.057 1.00 91.12 163 THR A C 1
ATOM 1324 O O . THR A 1 163 ? 3.417 -2.846 -14.505 1.00 91.12 163 THR A O 1
ATOM 1327 N N . LEU A 1 164 ? 5.164 -1.425 -14.385 1.00 89.81 164 LEU A N 1
ATOM 1328 C CA . LEU A 1 164 ? 5.321 -1.420 -12.931 1.00 89.81 164 LEU A CA 1
ATOM 1329 C C . LEU A 1 164 ? 5.350 0.024 -12.432 1.00 89.81 164 LEU A C 1
ATOM 1331 O O . LEU A 1 164 ? 6.258 0.780 -12.772 1.00 89.81 164 LEU A O 1
ATOM 1335 N N . LYS A 1 165 ? 4.383 0.391 -11.588 1.00 87.62 165 LYS A N 1
ATOM 1336 C CA . LYS A 1 165 ? 4.327 1.691 -10.913 1.00 87.62 165 LYS A CA 1
ATOM 1337 C C . LYS A 1 165 ? 4.486 1.522 -9.404 1.00 87.62 165 LYS A C 1
ATOM 1339 O O . LYS A 1 165 ? 3.762 0.729 -8.802 1.00 87.62 165 LYS A O 1
ATOM 1344 N N . TYR A 1 166 ? 5.387 2.283 -8.793 1.00 81.88 166 TYR A N 1
ATOM 1345 C CA . TYR A 1 166 ? 5.438 2.437 -7.334 1.00 81.88 166 TYR A CA 1
ATOM 1346 C C . TYR A 1 166 ? 4.391 3.458 -6.883 1.00 81.88 166 TYR A C 1
ATOM 1348 O O . TYR A 1 166 ? 4.236 4.503 -7.518 1.00 81.88 166 TYR A O 1
ATOM 1356 N N . LEU A 1 167 ? 3.661 3.151 -5.814 1.00 71.50 167 LEU A N 1
ATOM 1357 C CA . LEU A 1 167 ? 2.667 4.055 -5.236 1.00 71.50 167 LEU A CA 1
ATOM 1358 C C . LEU A 1 167 ? 3.336 4.896 -4.125 1.00 71.50 167 LEU A C 1
ATOM 1360 O O . LEU A 1 167 ? 4.051 4.354 -3.288 1.00 71.50 167 LEU A O 1
ATOM 1364 N N . ASP A 1 168 ? 3.151 6.221 -4.156 1.00 59.16 168 ASP A N 1
ATOM 1365 C CA . ASP A 1 168 ? 3.578 7.195 -3.128 1.00 59.16 168 ASP A CA 1
ATOM 1366 C C . ASP A 1 168 ? 5.067 7.260 -2.747 1.00 59.16 168 ASP A C 1
ATOM 1368 O O . ASP A 1 168 ? 5.413 7.474 -1.586 1.00 59.16 168 ASP A O 1
ATOM 1372 N N . ASN A 1 169 ? 5.986 7.088 -3.703 1.00 54.62 169 ASN A N 1
ATOM 1373 C CA . ASN A 1 169 ? 7.427 6.966 -3.411 1.00 54.62 169 ASN A CA 1
ATOM 1374 C C . ASN A 1 169 ? 7.755 5.846 -2.391 1.00 54.62 169 ASN A C 1
ATOM 1376 O O . ASN A 1 169 ? 8.909 5.713 -1.979 1.00 54.62 169 ASN A O 1
ATOM 1380 N N . ASP A 1 170 ? 6.772 5.024 -2.000 1.00 62.12 170 ASP A N 1
ATOM 1381 C CA . ASP A 1 170 ? 6.934 3.877 -1.125 1.00 62.12 170 ASP A CA 1
ATOM 1382 C C . ASP A 1 170 ? 7.145 2.643 -2.001 1.00 62.12 170 ASP A C 1
ATOM 1384 O O . ASP A 1 170 ? 6.259 2.149 -2.701 1.00 62.12 170 ASP A O 1
ATOM 1388 N N . VAL A 1 171 ? 8.369 2.129 -1.956 1.00 59.28 171 VAL A N 1
ATOM 1389 C CA . VAL A 1 171 ? 8.825 0.971 -2.736 1.00 59.28 171 VAL A CA 1
ATOM 1390 C C . VAL A 1 171 ? 7.992 -0.288 -2.437 1.00 59.28 171 VAL A C 1
ATOM 1392 O O . VAL A 1 171 ? 7.988 -1.248 -3.221 1.00 59.28 171 VAL A O 1
ATOM 1395 N N . ASN A 1 172 ? 7.272 -0.298 -1.314 1.00 66.44 172 ASN A N 1
ATOM 1396 C CA . ASN A 1 172 ? 6.515 -1.446 -0.836 1.00 66.44 172 ASN A CA 1
ATOM 1397 C C . ASN A 1 172 ? 5.110 -1.560 -1.424 1.00 66.44 172 ASN A C 1
ATOM 1399 O O . ASN A 1 172 ? 4.533 -2.645 -1.388 1.00 66.44 172 ASN A O 1
ATOM 1403 N N . SER A 1 173 ? 4.564 -0.481 -1.989 1.00 79.25 173 SER A N 1
ATOM 1404 C CA . SER A 1 173 ? 3.274 -0.521 -2.670 1.00 79.25 173 SER A CA 1
ATOM 1405 C C . SER A 1 173 ? 3.495 -0.474 -4.177 1.00 79.25 173 SER A C 1
ATOM 1407 O O . SER A 1 173 ? 4.136 0.431 -4.711 1.00 79.25 173 SER A O 1
ATOM 1409 N N . THR A 1 174 ? 3.048 -1.508 -4.885 1.00 87.12 174 THR A N 1
ATOM 1410 C CA . THR A 1 174 ? 3.329 -1.676 -6.315 1.00 87.12 174 THR A CA 1
ATOM 1411 C C . THR A 1 174 ? 2.050 -1.969 -7.087 1.00 87.12 174 THR A C 1
ATOM 1413 O O . THR A 1 174 ? 1.244 -2.817 -6.707 1.00 87.12 174 THR A O 1
ATOM 1416 N N . ARG A 1 175 ? 1.888 -1.293 -8.221 1.00 89.38 175 ARG A N 1
ATOM 1417 C CA . ARG A 1 175 ? 0.870 -1.575 -9.229 1.00 89.38 175 ARG A CA 1
ATOM 1418 C C . ARG A 1 175 ? 1.539 -2.208 -10.437 1.00 89.38 175 ARG A C 1
ATOM 1420 O O . ARG A 1 175 ? 2.462 -1.636 -11.009 1.00 89.38 175 ARG A O 1
ATOM 1427 N N . LEU A 1 176 ? 1.049 -3.376 -10.826 1.00 91.19 176 LEU A N 1
ATOM 1428 C CA . LEU A 1 176 ? 1.496 -4.094 -12.011 1.00 91.19 176 LEU A CA 1
ATOM 1429 C C . LEU A 1 176 ? 0.360 -4.142 -13.027 1.00 91.19 176 LEU A C 1
ATOM 1431 O O . LEU A 1 176 ? -0.787 -4.428 -12.670 1.00 91.19 176 LEU A O 1
ATOM 1435 N N . THR A 1 177 ? 0.681 -3.913 -14.293 1.00 92.62 177 THR A N 1
ATOM 1436 C CA . THR A 1 177 ? -0.263 -4.093 -15.398 1.00 92.62 177 THR A CA 1
ATOM 1437 C C . THR A 1 177 ? 0.208 -5.196 -16.330 1.00 92.62 177 THR A C 1
ATOM 1439 O O . THR A 1 177 ? 1.408 -5.429 -16.471 1.00 92.62 177 THR A O 1
ATOM 1442 N N . ASN A 1 178 ? -0.742 -5.885 -16.965 1.00 94.00 178 ASN A N 1
ATOM 1443 C CA . ASN A 1 178 ? -0.476 -6.895 -17.991 1.00 94.00 178 ASN A CA 1
ATOM 1444 C C . ASN A 1 178 ? 0.517 -7.976 -17.537 1.00 94.00 178 ASN A C 1
ATOM 1446 O O . ASN A 1 178 ? 1.424 -8.316 -18.284 1.00 94.00 178 ASN A O 1
ATOM 1450 N N . VAL A 1 179 ? 0.371 -8.500 -16.319 1.00 94.75 179 VAL A N 1
ATOM 1451 C CA . VAL A 1 179 ? 1.261 -9.527 -15.744 1.00 94.75 179 VAL A CA 1
ATOM 1452 C C . VAL A 1 179 ? 0.549 -10.866 -15.602 1.00 94.75 179 VAL A C 1
ATOM 1454 O O . VAL A 1 179 ? -0.677 -10.922 -15.499 1.00 94.75 179 VAL A O 1
ATOM 1457 N N . CYS A 1 180 ? 1.314 -11.952 -15.538 1.00 96.50 180 CYS A N 1
ATOM 1458 C CA . CYS A 1 180 ? 0.795 -13.276 -15.197 1.00 96.50 180 CYS A CA 1
ATOM 1459 C C . CYS A 1 180 ? 1.468 -13.799 -13.935 1.00 96.50 180 CYS A C 1
ATOM 1461 O O . CYS A 1 180 ? 2.645 -13.563 -13.712 1.00 96.50 180 CYS A O 1
ATOM 1463 N N . PHE A 1 181 ? 0.732 -14.518 -13.106 1.00 95.38 181 PHE A N 1
ATOM 1464 C CA . PHE A 1 181 ? 1.275 -15.331 -12.034 1.00 95.38 181 PHE A CA 1
ATOM 1465 C C . PHE A 1 181 ? 1.321 -16.776 -12.524 1.00 95.38 181 PHE A C 1
ATOM 1467 O O . PHE A 1 181 ? 0.298 -17.290 -12.968 1.00 95.38 181 PHE A O 1
ATOM 1474 N N . GLU A 1 182 ? 2.492 -17.407 -12.479 1.00 95.06 182 GLU A N 1
ATOM 1475 C CA . GLU A 1 182 ? 2.695 -18.810 -12.850 1.00 95.06 182 GLU A CA 1
ATOM 1476 C C . GLU A 1 182 ? 3.646 -19.461 -11.841 1.00 95.06 182 GLU A C 1
ATOM 1478 O O . GLU A 1 182 ? 4.735 -18.946 -11.615 1.00 95.06 182 GLU A O 1
ATOM 1483 N N . ASN A 1 183 ? 3.282 -20.598 -11.241 1.00 89.94 183 ASN A N 1
ATOM 1484 C CA . ASN A 1 183 ? 4.185 -21.391 -10.387 1.00 89.94 183 ASN A CA 1
ATOM 1485 C C . ASN A 1 183 ? 4.909 -20.572 -9.289 1.00 89.94 183 ASN A C 1
ATOM 1487 O O . ASN A 1 183 ? 6.118 -20.702 -9.091 1.00 89.94 183 ASN A O 1
ATOM 1491 N N . SER A 1 184 ? 4.180 -19.720 -8.557 1.00 87.62 184 SER A N 1
ATOM 1492 C CA . SER A 1 184 ? 4.722 -18.855 -7.486 1.00 87.62 184 SER A CA 1
ATOM 1493 C C . SER A 1 184 ? 5.672 -17.730 -7.926 1.00 87.62 184 SER A C 1
ATOM 1495 O O . SER A 1 184 ? 6.403 -17.185 -7.093 1.00 87.62 184 SER A O 1
ATOM 1497 N N . LYS A 1 185 ? 5.654 -17.346 -9.205 1.00 91.75 185 LYS A N 1
ATOM 1498 C CA . LYS A 1 185 ? 6.361 -16.167 -9.721 1.00 91.75 185 LYS A CA 1
ATOM 1499 C C . LYS A 1 185 ? 5.437 -15.282 -10.552 1.00 91.75 185 LYS A C 1
ATOM 1501 O O . LYS A 1 185 ? 4.513 -15.772 -11.196 1.00 91.75 185 LYS A O 1
ATOM 1506 N N . PHE A 1 186 ? 5.713 -13.984 -10.551 1.00 93.19 186 PHE A N 1
ATOM 1507 C CA . PHE A 1 186 ? 5.142 -13.052 -11.513 1.00 93.19 186 PHE A CA 1
ATOM 1508 C C . PHE A 1 186 ? 5.990 -13.023 -12.780 1.00 93.19 186 PHE A C 1
ATOM 1510 O O . PHE A 1 186 ? 7.210 -12.903 -12.721 1.00 93.19 186 PHE A O 1
ATOM 1517 N N . LEU A 1 187 ? 5.320 -13.120 -13.917 1.00 94.88 187 LEU A N 1
ATOM 1518 C CA . LEU A 1 187 ? 5.857 -12.946 -15.250 1.00 94.88 187 LEU A CA 1
ATOM 1519 C C . LEU A 1 187 ? 5.530 -11.530 -15.713 1.00 94.88 187 LEU A C 1
ATOM 1521 O O . LEU A 1 187 ? 4.359 -11.136 -15.770 1.00 94.88 187 LEU A O 1
ATOM 1525 N N . PHE A 1 188 ? 6.580 -10.791 -16.032 1.00 93.38 188 PHE A N 1
ATOM 1526 C CA . PHE A 1 188 ? 6.543 -9.431 -16.533 1.00 93.38 188 PHE A CA 1
ATOM 1527 C C . PHE A 1 188 ? 6.976 -9.430 -17.991 1.00 93.38 188 PHE A C 1
ATOM 1529 O O . PHE A 1 188 ? 8.066 -9.877 -18.329 1.00 93.38 188 PHE A O 1
ATOM 1536 N N . PHE A 1 189 ? 6.108 -8.952 -18.863 1.00 93.19 189 PHE A N 1
ATOM 1537 C CA . PHE A 1 189 ? 6.273 -8.993 -20.305 1.00 93.19 189 PHE A CA 1
ATOM 1538 C C . PHE A 1 189 ? 6.908 -7.690 -20.773 1.00 93.19 189 PHE A C 1
ATOM 1540 O O . PHE A 1 189 ? 6.319 -6.622 -20.642 1.00 93.19 189 PHE A O 1
ATOM 1547 N N . ALA A 1 190 ? 8.107 -7.764 -21.328 1.00 90.75 190 ALA A N 1
ATOM 1548 C CA . ALA A 1 190 ? 8.826 -6.620 -21.863 1.00 90.75 190 ALA A CA 1
ATOM 1549 C C . ALA A 1 190 ? 9.295 -6.917 -23.291 1.00 90.75 190 ALA A C 1
ATOM 1551 O O . ALA A 1 190 ? 9.271 -8.056 -23.755 1.00 90.75 190 ALA A O 1
ATOM 1552 N N . GLN A 1 191 ? 9.745 -5.883 -24.000 1.00 87.94 191 GLN A N 1
ATOM 1553 C CA . GLN A 1 191 ? 10.319 -6.045 -25.342 1.00 87.94 191 GLN A CA 1
ATOM 1554 C C . GLN A 1 191 ? 11.597 -6.898 -25.338 1.00 87.94 191 GLN A C 1
ATOM 1556 O O . GLN A 1 191 ? 11.962 -7.478 -26.354 1.00 87.94 191 GLN A O 1
ATOM 1561 N N . MET A 1 192 ? 12.259 -6.993 -24.187 1.00 85.25 192 MET A N 1
ATOM 1562 C CA . MET A 1 192 ? 13.492 -7.738 -23.978 1.00 85.25 192 MET A CA 1
ATOM 1563 C C . MET A 1 192 ? 13.436 -8.511 -22.669 1.00 85.25 192 MET A C 1
ATOM 1565 O O . MET A 1 192 ? 12.803 -8.049 -21.714 1.00 85.25 192 MET A O 1
ATOM 1569 N N . PRO A 1 193 ? 14.116 -9.664 -22.595 1.00 84.69 193 PRO A N 1
ATOM 1570 C CA . PRO A 1 193 ? 14.332 -10.312 -21.319 1.00 84.69 193 PRO A CA 1
ATOM 1571 C C . PRO A 1 193 ? 15.165 -9.399 -20.419 1.00 84.69 193 PRO A C 1
ATOM 1573 O O . PRO A 1 193 ? 15.992 -8.606 -20.875 1.00 84.69 193 PRO A O 1
ATOM 1576 N N . GLY A 1 194 ? 14.944 -9.535 -19.124 1.00 85.44 194 GLY A N 1
ATOM 1577 C CA . GLY A 1 194 ? 15.628 -8.745 -18.119 1.00 85.44 194 GLY A CA 1
ATOM 1578 C C . GLY A 1 194 ? 15.859 -9.551 -16.859 1.00 85.44 194 GLY A C 1
ATOM 1579 O O . GLY A 1 194 ? 15.447 -10.705 -16.736 1.00 85.44 194 GLY A O 1
ATOM 1580 N N . TYR A 1 195 ? 16.506 -8.905 -15.905 1.00 83.44 195 TYR A N 1
ATOM 1581 C CA . TYR A 1 195 ? 16.602 -9.420 -14.552 1.00 83.44 195 TYR A CA 1
ATOM 1582 C C . TYR A 1 195 ? 15.651 -8.633 -13.662 1.00 83.44 195 TYR A C 1
ATOM 1584 O O . TYR A 1 195 ? 15.516 -7.418 -13.819 1.00 83.44 195 TYR A O 1
ATOM 1592 N N . ALA A 1 196 ? 15.020 -9.317 -12.717 1.00 80.38 196 ALA A N 1
ATOM 1593 C CA . ALA A 1 196 ? 14.280 -8.656 -11.667 1.00 80.38 196 ALA A CA 1
ATOM 1594 C C . ALA A 1 196 ? 14.615 -9.242 -10.303 1.00 80.38 196 ALA A C 1
ATOM 1596 O O . ALA A 1 196 ? 14.820 -10.447 -10.151 1.00 80.38 196 ALA A O 1
ATOM 1597 N N . GLU A 1 197 ? 14.661 -8.362 -9.311 1.00 75.50 197 GLU A N 1
ATOM 1598 C CA . GLU A 1 197 ? 14.760 -8.750 -7.917 1.00 75.50 197 GLU A CA 1
ATOM 1599 C C . GLU A 1 197 ? 13.428 -9.308 -7.415 1.00 75.50 197 GLU A C 1
ATOM 1601 O O . GLU A 1 197 ? 12.355 -9.121 -7.997 1.00 75.50 197 GLU A O 1
ATOM 1606 N N . VAL A 1 198 ? 13.499 -10.027 -6.300 1.00 80.25 198 VAL A N 1
ATOM 1607 C CA . VAL A 1 198 ? 12.316 -10.582 -5.658 1.00 80.25 198 VAL A CA 1
ATOM 1608 C C . VAL A 1 198 ? 11.505 -9.482 -4.971 1.00 80.25 198 VAL A C 1
ATOM 1610 O O . VAL A 1 198 ? 12.052 -8.589 -4.329 1.00 80.25 198 VAL A O 1
ATOM 1613 N N . ILE A 1 199 ? 10.179 -9.557 -5.070 1.00 74.38 199 ILE A N 1
ATOM 1614 C CA . ILE A 1 199 ? 9.279 -8.627 -4.384 1.00 74.38 199 ILE A CA 1
ATOM 1615 C C . ILE A 1 199 ? 9.045 -9.164 -2.965 1.00 74.38 199 ILE A C 1
ATOM 1617 O O . ILE A 1 199 ? 8.593 -10.308 -2.834 1.00 74.38 199 ILE A O 1
ATOM 1621 N N . PRO A 1 200 ? 9.333 -8.398 -1.896 1.00 73.69 200 PRO A N 1
ATOM 1622 C CA . PRO A 1 200 ? 8.990 -8.822 -0.542 1.00 73.69 200 PRO A CA 1
ATOM 1623 C C . PRO A 1 200 ? 7.473 -9.015 -0.426 1.00 73.69 200 PRO A C 1
ATOM 1625 O O . PRO A 1 200 ? 6.697 -8.189 -0.900 1.00 73.69 200 PRO A O 1
ATOM 1628 N N . PHE A 1 201 ? 7.055 -10.136 0.164 1.00 79.50 201 PHE A N 1
ATOM 1629 C CA . PHE A 1 201 ? 5.647 -10.469 0.356 1.00 79.50 201 PHE A CA 1
ATOM 1630 C C . PHE A 1 201 ? 5.442 -11.281 1.636 1.00 79.50 201 PHE A C 1
ATOM 1632 O O . PHE A 1 201 ? 5.743 -12.480 1.694 1.00 79.50 201 PHE A O 1
ATOM 1639 N N . ASN A 1 202 ? 4.884 -10.638 2.655 1.00 76.75 202 ASN A N 1
ATOM 1640 C CA . ASN A 1 202 ? 4.838 -11.086 4.034 1.00 76.75 202 ASN A CA 1
ATOM 1641 C C . ASN A 1 202 ? 6.260 -11.431 4.531 1.00 76.75 202 ASN A C 1
ATOM 1643 O O . ASN A 1 202 ? 7.227 -10.760 4.181 1.00 76.75 202 ASN A O 1
ATOM 1647 N N . GLN A 1 203 ? 6.409 -12.519 5.287 1.00 72.38 203 GLN A N 1
ATOM 1648 C CA . GLN A 1 203 ? 7.685 -13.109 5.714 1.00 72.38 203 GLN A CA 1
ATOM 1649 C C . GLN A 1 203 ? 8.408 -13.887 4.594 1.00 72.38 203 GLN A C 1
ATOM 1651 O O . GLN A 1 203 ? 9.302 -14.685 4.864 1.00 72.38 203 GLN A O 1
ATOM 1656 N N . SER A 1 204 ? 7.996 -13.717 3.337 1.00 79.00 204 SER A N 1
ATOM 1657 C CA . SER A 1 204 ? 8.536 -14.443 2.189 1.00 79.00 204 SER A CA 1
ATOM 1658 C C . SER A 1 204 ? 8.861 -13.491 1.043 1.00 79.00 204 SER A C 1
ATOM 1660 O O . SER A 1 204 ? 8.680 -12.278 1.138 1.00 79.00 204 SER A O 1
ATOM 1662 N N . THR A 1 205 ? 9.322 -14.047 -0.070 1.00 80.62 205 THR A N 1
ATOM 1663 C CA . THR A 1 205 ? 9.555 -13.292 -1.294 1.00 80.62 205 THR A CA 1
ATOM 1664 C C . THR A 1 205 ? 8.752 -13.895 -2.443 1.00 80.62 205 THR A C 1
ATOM 1666 O O . THR A 1 205 ? 8.526 -15.108 -2.507 1.00 80.62 205 THR A O 1
ATOM 1669 N N . MET A 1 206 ? 8.270 -13.040 -3.341 1.00 83.06 206 MET A N 1
ATOM 1670 C CA . MET A 1 206 ? 7.691 -13.441 -4.618 1.00 83.06 206 MET A CA 1
ATOM 1671 C C . MET A 1 206 ? 8.725 -13.238 -5.710 1.00 83.06 206 MET A C 1
ATOM 1673 O O . MET A 1 206 ? 9.297 -12.159 -5.858 1.00 83.06 206 MET A O 1
ATOM 1677 N N . LYS A 1 207 ? 8.970 -14.297 -6.479 1.00 87.06 207 LYS A N 1
ATOM 1678 C CA . LYS A 1 207 ? 9.877 -14.230 -7.621 1.00 87.06 207 LYS A CA 1
ATOM 1679 C C . LYS A 1 207 ? 9.234 -13.414 -8.736 1.00 87.06 207 LYS A C 1
ATOM 1681 O O . LYS A 1 207 ? 8.027 -13.513 -8.962 1.00 87.06 207 LYS A O 1
ATOM 1686 N N . PHE A 1 208 ? 10.052 -12.644 -9.432 1.00 87.44 208 PHE A N 1
ATOM 1687 C CA . PHE A 1 208 ? 9.650 -11.832 -10.567 1.00 87.44 208 PHE A CA 1
ATOM 1688 C C . PHE A 1 208 ? 10.563 -12.180 -11.740 1.00 87.44 208 PHE A C 1
ATOM 1690 O O . PHE A 1 208 ? 11.776 -12.270 -11.570 1.00 87.44 208 PHE A O 1
ATOM 1697 N N . GLU A 1 209 ? 9.992 -12.438 -12.908 1.00 91.62 209 GLU A N 1
ATOM 1698 C CA . GLU A 1 209 ? 10.732 -12.842 -14.100 1.00 91.62 209 GLU A CA 1
ATOM 1699 C C . GLU A 1 209 ? 10.328 -11.967 -15.277 1.00 91.62 209 GLU A C 1
ATOM 1701 O O . GLU A 1 209 ? 9.141 -11.821 -15.566 1.00 91.62 209 GLU A O 1
ATOM 1706 N N . VAL A 1 210 ? 11.320 -11.394 -15.957 1.00 92.44 210 VAL A N 1
ATOM 1707 C CA . VAL A 1 210 ? 11.103 -10.518 -17.107 1.00 92.44 210 VAL A CA 1
ATOM 1708 C C . VAL A 1 210 ? 11.272 -11.320 -18.392 1.00 92.44 210 VAL A C 1
ATOM 1710 O O . VAL A 1 210 ? 12.376 -11.738 -18.741 1.00 92.44 210 VAL A O 1
ATOM 1713 N N . LEU A 1 211 ? 10.169 -11.516 -19.105 1.00 92.81 211 LEU A N 1
ATOM 1714 C CA . LEU A 1 211 ? 10.105 -12.246 -20.360 1.00 92.81 211 LEU A CA 1
ATOM 1715 C C . LEU A 1 211 ? 10.138 -11.278 -21.542 1.00 92.81 211 LEU A C 1
ATOM 1717 O O . LEU A 1 211 ? 9.333 -10.352 -21.610 1.00 92.81 211 LEU A O 1
ATOM 1721 N N . GLY A 1 212 ? 11.001 -11.556 -22.520 1.00 91.44 212 GLY A N 1
ATOM 1722 C CA . GLY A 1 212 ? 11.027 -10.869 -23.818 1.00 91.44 212 GLY A CA 1
ATOM 1723 C C . GLY A 1 212 ? 9.895 -11.309 -24.754 1.00 91.44 212 GLY A C 1
ATOM 1724 O O . GLY A 1 212 ? 10.166 -11.719 -25.879 1.00 91.44 212 GLY A O 1
ATOM 1725 N N . TRP A 1 213 ? 8.655 -11.357 -24.264 1.00 92.75 213 TRP A N 1
ATOM 1726 C CA . TRP A 1 213 ? 7.469 -11.844 -24.979 1.00 92.75 213 TRP A CA 1
ATOM 1727 C C . TRP A 1 213 ? 6.365 -10.788 -24.946 1.00 92.75 213 TRP A C 1
ATOM 1729 O O . TRP A 1 213 ? 6.215 -10.079 -23.955 1.00 92.75 213 TRP A O 1
ATOM 1739 N N . ILE A 1 214 ? 5.532 -10.745 -25.988 1.00 93.50 214 ILE A N 1
ATOM 1740 C CA . ILE A 1 214 ? 4.263 -10.009 -25.932 1.00 93.50 214 ILE A CA 1
ATOM 1741 C C . ILE A 1 214 ? 3.215 -10.839 -25.183 1.00 93.50 214 ILE A C 1
ATOM 1743 O O . ILE A 1 214 ? 3.074 -12.044 -25.415 1.00 93.50 214 ILE A O 1
ATOM 1747 N N . LEU A 1 215 ? 2.437 -10.193 -24.317 1.00 94.50 215 LEU A N 1
ATOM 1748 C CA . LEU A 1 215 ? 1.418 -10.852 -23.503 1.00 94.50 215 LEU A CA 1
ATOM 1749 C C . LEU A 1 215 ? 0.402 -11.660 -24.340 1.00 94.50 215 LEU A C 1
ATOM 1751 O O . LEU A 1 215 ? 0.158 -12.812 -23.982 1.00 94.50 215 LEU A O 1
ATOM 1755 N N . PRO A 1 216 ? -0.162 -11.166 -25.466 1.00 95.56 216 PRO A N 1
ATOM 1756 C CA . PRO A 1 216 ? -1.140 -11.940 -26.237 1.00 95.56 216 PRO A CA 1
ATOM 1757 C C . PRO A 1 216 ? -0.605 -13.280 -26.754 1.00 95.56 216 PRO A C 1
ATOM 1759 O O . PRO A 1 216 ? -1.334 -14.271 -26.752 1.00 95.56 216 PRO A O 1
ATOM 1762 N N . ALA A 1 217 ? 0.674 -13.337 -27.142 1.00 96.12 217 ALA A N 1
ATOM 1763 C CA . ALA A 1 217 ? 1.305 -14.578 -27.580 1.00 96.12 217 ALA A CA 1
ATOM 1764 C C . ALA A 1 217 ? 1.412 -15.585 -26.425 1.00 96.12 217 ALA A C 1
ATOM 1766 O O . ALA A 1 217 ? 1.117 -16.766 -26.608 1.00 96.12 217 ALA A O 1
ATOM 1767 N N . TYR A 1 218 ? 1.760 -15.114 -25.222 1.00 96.31 218 TYR A N 1
ATOM 1768 C CA . TYR A 1 218 ? 1.783 -15.950 -24.022 1.00 96.31 218 TYR A CA 1
ATOM 1769 C C . TYR A 1 218 ? 0.386 -16.471 -23.655 1.00 96.31 218 TYR A C 1
ATOM 1771 O O . TYR A 1 218 ? 0.227 -17.668 -23.414 1.00 96.31 218 TYR A O 1
ATOM 1779 N N . LEU A 1 219 ? -0.629 -15.597 -23.656 1.00 96.31 219 LEU A N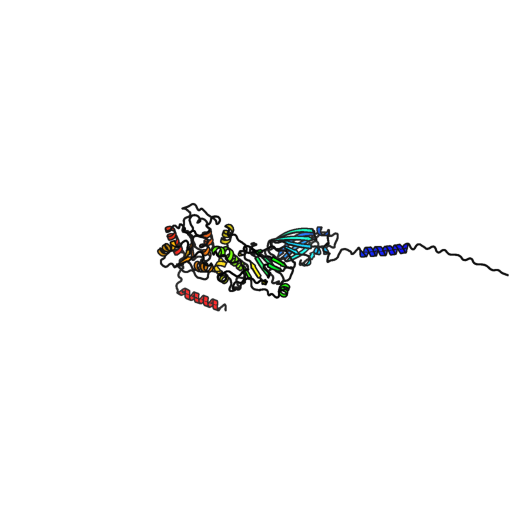 1
ATOM 1780 C CA . LEU A 1 219 ? -2.019 -15.968 -23.362 1.00 96.31 219 LEU A CA 1
ATOM 1781 C C . LEU A 1 219 ? -2.523 -17.055 -24.320 1.00 96.31 219 LEU A C 1
ATOM 1783 O O . LEU A 1 219 ? -3.089 -18.052 -23.873 1.00 96.31 219 LEU A O 1
ATOM 1787 N N . HIS A 1 220 ? -2.255 -16.897 -25.621 1.00 97.00 220 HIS A N 1
ATOM 1788 C CA . HIS A 1 220 ? -2.592 -17.888 -26.642 1.00 97.00 220 HIS A CA 1
ATOM 1789 C C . HIS A 1 220 ? -1.852 -19.215 -26.418 1.00 97.00 220 HIS A C 1
ATOM 1791 O O . HIS A 1 220 ? -2.472 -20.275 -26.417 1.00 97.00 220 HIS A O 1
ATOM 1797 N N . TYR A 1 221 ? -0.538 -19.164 -26.173 1.00 97.00 221 TYR A N 1
ATOM 1798 C CA . TYR A 1 221 ? 0.285 -20.352 -25.931 1.00 97.00 221 TYR A CA 1
ATOM 1799 C C . TYR A 1 221 ? -0.175 -21.154 -24.705 1.00 97.00 221 TYR A C 1
ATOM 1801 O O . TYR A 1 221 ? -0.249 -22.380 -24.756 1.00 97.00 221 TYR A O 1
ATOM 1809 N N . LYS A 1 222 ? -0.506 -20.469 -23.605 1.00 96.62 222 LYS A N 1
ATOM 1810 C CA . LYS A 1 222 ? -0.961 -21.097 -22.356 1.00 96.62 222 LYS A CA 1
ATOM 1811 C C . LYS A 1 222 ? -2.456 -21.407 -22.327 1.00 96.62 222 LYS A C 1
ATOM 1813 O O . LYS A 1 222 ? -2.898 -22.051 -21.382 1.00 96.62 222 LYS A O 1
ATOM 1818 N N . GLN A 1 223 ? -3.218 -20.953 -23.324 1.00 96.50 223 GLN A N 1
ATOM 1819 C CA . GLN A 1 223 ? -4.679 -21.068 -23.373 1.00 96.50 223 GLN A CA 1
ATOM 1820 C C . GLN A 1 223 ? -5.358 -20.484 -22.119 1.00 96.50 223 GLN A C 1
ATOM 1822 O O . GLN A 1 223 ? -6.310 -21.048 -21.580 1.00 96.50 223 GLN A O 1
ATOM 1827 N N . VAL A 1 224 ? -4.856 -19.344 -21.636 1.00 95.31 224 VAL A N 1
ATOM 1828 C CA . VAL A 1 224 ? -5.397 -18.645 -20.460 1.00 95.31 224 VAL A CA 1
ATOM 1829 C C . VAL A 1 224 ? -5.914 -17.267 -20.835 1.00 95.31 224 VAL A C 1
ATOM 1831 O O . VAL A 1 224 ? -5.348 -16.575 -21.678 1.00 95.31 224 VAL A O 1
ATOM 1834 N N . ASN A 1 225 ? -6.980 -16.843 -20.161 1.00 94.44 225 ASN A N 1
ATOM 1835 C CA . ASN A 1 225 ? -7.544 -15.511 -20.328 1.00 94.44 225 ASN A CA 1
ATOM 1836 C C . ASN A 1 225 ? -7.023 -14.555 -19.256 1.00 94.44 225 ASN A C 1
ATOM 1838 O O . ASN A 1 225 ? -6.773 -14.937 -18.110 1.00 94.44 225 ASN A O 1
ATOM 1842 N N . ARG A 1 226 ? -6.911 -13.283 -19.632 1.00 93.31 226 ARG A N 1
ATOM 1843 C CA . ARG A 1 226 ? -6.565 -12.194 -18.721 1.00 93.31 226 ARG A CA 1
ATOM 1844 C C . ARG A 1 226 ? -7.817 -11.674 -18.017 1.00 93.31 226 ARG A C 1
ATOM 1846 O O . ARG A 1 226 ? -8.815 -11.382 -18.672 1.00 93.31 226 ARG A O 1
ATOM 1853 N N . THR A 1 227 ? -7.763 -11.502 -16.699 1.00 90.75 227 THR A N 1
ATOM 1854 C CA . THR A 1 227 ? -8.836 -10.842 -15.947 1.00 90.75 227 THR A CA 1
ATOM 1855 C C . THR A 1 227 ? -8.773 -9.334 -16.171 1.00 90.75 227 THR A C 1
ATOM 1857 O O . THR A 1 227 ? -7.730 -8.716 -15.952 1.00 90.75 227 THR A O 1
ATOM 1860 N N . ASN A 1 228 ? -9.882 -8.737 -16.607 1.00 87.50 228 ASN A N 1
ATOM 1861 C CA . ASN A 1 228 ? -9.958 -7.290 -16.840 1.00 87.50 228 ASN A CA 1
ATOM 1862 C C . ASN A 1 228 ? -10.230 -6.488 -15.560 1.00 87.50 228 ASN A C 1
ATOM 1864 O O . ASN A 1 228 ? -9.927 -5.301 -15.525 1.00 87.50 228 ASN A O 1
ATOM 1868 N N . GLU A 1 229 ? -10.777 -7.130 -14.529 1.00 87.50 229 GLU A N 1
ATOM 1869 C CA . GLU A 1 229 ? -11.009 -6.526 -13.216 1.00 87.50 229 GLU A CA 1
ATOM 1870 C C . GLU A 1 229 ? -9.695 -6.340 -12.451 1.00 87.50 229 GLU A C 1
ATOM 1872 O O . GLU A 1 229 ? -8.781 -7.170 -12.545 1.00 87.50 229 GLU A O 1
ATOM 1877 N N . THR A 1 230 ? -9.630 -5.271 -11.659 1.00 90.88 230 THR A N 1
ATOM 1878 C CA . THR A 1 230 ? -8.486 -4.977 -10.798 1.00 90.88 230 THR A CA 1
ATOM 1879 C C . THR A 1 230 ? -8.400 -6.000 -9.673 1.00 90.88 230 THR A C 1
ATOM 1881 O O . THR A 1 230 ? -9.330 -6.179 -8.881 1.00 90.88 230 THR A O 1
ATOM 1884 N N . ALA A 1 231 ? -7.261 -6.684 -9.607 1.00 93.94 231 ALA A N 1
ATOM 1885 C CA . ALA A 1 231 ? -6.948 -7.603 -8.527 1.00 93.94 231 ALA A CA 1
ATOM 1886 C C . ALA A 1 231 ? -6.132 -6.910 -7.429 1.00 93.94 231 ALA A C 1
ATOM 1888 O O . ALA A 1 231 ? -5.336 -6.017 -7.707 1.00 93.94 231 ALA A O 1
ATOM 1889 N N . ILE A 1 232 ? -6.291 -7.346 -6.183 1.00 94.06 232 ILE A N 1
ATOM 1890 C CA . ILE A 1 232 ? -5.483 -6.912 -5.041 1.00 94.06 232 ILE A CA 1
ATOM 1891 C C . ILE A 1 232 ? -4.922 -8.161 -4.374 1.00 94.06 232 ILE A C 1
ATOM 1893 O O . ILE A 1 232 ? -5.683 -9.003 -3.896 1.00 94.06 232 ILE A O 1
ATOM 1897 N N . LEU A 1 233 ? -3.598 -8.293 -4.350 1.00 93.69 233 LEU A N 1
ATOM 1898 C CA . LEU A 1 233 ? -2.919 -9.427 -3.733 1.00 93.69 233 LEU A CA 1
ATOM 1899 C C . LEU A 1 233 ? -2.554 -9.104 -2.284 1.00 93.69 233 LEU A C 1
ATOM 1901 O O . LEU A 1 233 ? -1.786 -8.179 -2.026 1.00 93.69 233 LEU A O 1
ATOM 1905 N N . LEU A 1 234 ? -3.084 -9.895 -1.352 1.00 92.38 234 LEU A N 1
ATOM 1906 C CA . LEU A 1 234 ? -2.956 -9.668 0.084 1.00 92.38 234 LEU A CA 1
ATOM 1907 C C . LEU A 1 234 ? -2.241 -10.813 0.808 1.00 92.38 234 LEU A C 1
ATOM 1909 O O . LEU A 1 234 ? -2.416 -11.987 0.450 1.00 92.38 234 LEU A O 1
ATOM 1913 N N . PRO A 1 235 ? -1.461 -10.503 1.858 1.00 89.94 235 PRO A N 1
ATOM 1914 C CA . PRO A 1 235 ? -1.051 -11.506 2.827 1.00 89.94 235 PRO A CA 1
ATOM 1915 C C . PRO A 1 235 ? -2.248 -11.944 3.696 1.00 89.94 235 PRO A C 1
ATOM 1917 O O . PRO A 1 235 ? -3.291 -11.282 3.708 1.00 89.94 235 PRO A O 1
ATOM 1920 N N . PRO A 1 236 ? -2.133 -13.055 4.446 1.00 88.75 236 PRO A N 1
ATOM 1921 C CA . PRO A 1 236 ? -3.125 -13.418 5.455 1.00 88.75 236 PRO A CA 1
ATOM 1922 C C . PRO A 1 236 ? -3.322 -12.294 6.482 1.00 88.75 236 PRO A C 1
ATOM 1924 O O . PRO A 1 236 ? -2.352 -11.692 6.934 1.00 88.75 236 PRO A O 1
ATOM 1927 N N . PHE A 1 237 ? -4.570 -12.029 6.882 1.00 87.56 237 PHE A N 1
ATOM 1928 C CA . PHE A 1 237 ? -4.845 -11.006 7.890 1.00 87.56 237 PHE A CA 1
ATOM 1929 C C . PHE A 1 237 ? -4.286 -11.388 9.268 1.00 87.56 237 PHE A C 1
ATOM 1931 O O . PHE A 1 237 ? -4.404 -12.531 9.710 1.00 87.56 237 PHE A O 1
ATOM 1938 N N . GLU A 1 238 ? -3.740 -10.396 9.969 1.00 84.81 238 GLU A N 1
ATOM 1939 C CA . GLU A 1 238 ? -3.311 -10.499 11.358 1.00 84.81 238 GLU A CA 1
ATOM 1940 C C . GLU A 1 238 ? -4.514 -10.800 12.253 1.00 84.81 238 GLU A C 1
ATOM 1942 O O . GLU A 1 238 ? -5.551 -10.139 12.172 1.00 84.81 238 GLU A O 1
ATOM 1947 N N . SER A 1 239 ? -4.362 -11.755 13.170 1.00 82.44 239 SER A N 1
ATOM 1948 C CA . SER A 1 239 ? -5.413 -12.079 14.142 1.00 82.44 239 SER A CA 1
ATOM 1949 C C . SER A 1 239 ? -5.616 -10.970 15.178 1.00 82.44 239 SER A C 1
ATOM 1951 O O . SER A 1 239 ? -6.640 -10.925 15.857 1.00 82.44 239 SER A O 1
ATOM 1953 N N . THR A 1 240 ? -4.620 -10.097 15.340 1.00 86.50 240 THR A N 1
ATOM 1954 C CA . THR A 1 240 ? -4.667 -8.977 16.278 1.00 86.50 240 THR A CA 1
ATOM 1955 C C . THR A 1 240 ? -5.309 -7.772 15.601 1.00 86.50 240 THR A C 1
ATOM 1957 O O . THR A 1 240 ? -4.724 -7.196 14.684 1.00 86.50 240 THR A O 1
ATOM 1960 N N . SER A 1 241 ? -6.480 -7.348 16.084 1.00 88.50 241 SER A N 1
ATOM 1961 C CA . SER A 1 241 ? -7.306 -6.334 15.414 1.00 88.50 241 SER A CA 1
ATOM 1962 C C . SER A 1 241 ? -6.555 -5.035 15.122 1.00 88.50 241 SER A C 1
ATOM 1964 O O . SER A 1 241 ? -6.621 -4.548 14.000 1.00 88.50 241 SER A O 1
ATOM 1966 N N . TRP A 1 242 ? -5.775 -4.504 16.072 1.00 91.38 242 TRP A N 1
ATOM 1967 C CA . TRP A 1 242 ? -5.052 -3.247 15.844 1.00 91.38 242 TRP A CA 1
ATOM 1968 C C . TRP A 1 242 ? -3.949 -3.363 14.783 1.00 91.38 242 TRP A C 1
ATOM 1970 O O . TRP A 1 242 ? -3.793 -2.460 13.967 1.00 91.38 242 TRP A O 1
ATOM 1980 N N . LYS A 1 243 ? -3.234 -4.496 14.734 1.00 90.25 243 LYS A N 1
ATOM 1981 C CA . LYS A 1 243 ? -2.234 -4.756 13.688 1.00 90.25 243 LYS A CA 1
ATOM 1982 C C . LYS A 1 243 ? -2.896 -4.892 12.330 1.00 90.25 243 LYS A C 1
ATOM 1984 O O . LYS A 1 243 ? -2.421 -4.315 11.361 1.00 90.25 243 LYS A O 1
ATOM 1989 N N . SER A 1 244 ? -4.019 -5.610 12.273 1.00 90.88 244 SER A N 1
ATOM 1990 C CA . SER A 1 244 ? -4.788 -5.729 11.040 1.00 90.88 244 SER A CA 1
ATOM 1991 C C . SER A 1 244 ? -5.261 -4.361 10.553 1.00 90.88 244 SER A C 1
ATOM 1993 O O . SER A 1 244 ? -5.211 -4.116 9.356 1.00 90.88 244 SER A O 1
ATOM 1995 N N . ILE A 1 245 ? -5.696 -3.464 11.443 1.00 93.56 245 ILE A N 1
ATOM 1996 C CA . ILE A 1 245 ? -6.099 -2.101 11.074 1.00 93.56 245 ILE A CA 1
ATOM 1997 C C . ILE A 1 245 ? -4.925 -1.333 10.457 1.00 93.56 245 ILE A C 1
ATOM 1999 O O . ILE A 1 245 ? -5.044 -0.888 9.318 1.00 93.56 245 ILE A O 1
ATOM 2003 N N . LEU A 1 246 ? -3.809 -1.206 11.183 1.00 92.38 246 LEU A N 1
ATOM 2004 C CA . LEU A 1 246 ? -2.688 -0.350 10.777 1.00 92.38 246 LEU A CA 1
ATOM 2005 C C . LEU A 1 246 ? -1.905 -0.902 9.588 1.00 92.38 246 LEU A C 1
ATOM 2007 O O . LEU A 1 246 ? -1.529 -0.148 8.702 1.00 92.38 246 LEU A O 1
ATOM 2011 N N . PHE A 1 247 ? -1.653 -2.210 9.568 1.00 89.94 247 PHE A N 1
ATOM 2012 C CA . PHE A 1 247 ? -0.706 -2.807 8.628 1.00 89.94 247 PHE A CA 1
ATOM 2013 C C . PHE A 1 247 ? -1.371 -3.595 7.506 1.00 89.94 247 PHE A C 1
ATOM 2015 O O . PHE A 1 247 ? -0.683 -3.987 6.575 1.00 89.94 247 PHE A O 1
ATOM 2022 N N . HIS A 1 248 ? -2.692 -3.805 7.544 1.00 90.94 248 HIS A N 1
ATOM 2023 C CA . HIS A 1 248 ? -3.420 -4.413 6.428 1.00 90.94 248 HIS A CA 1
ATOM 2024 C C . HIS A 1 248 ? -4.520 -3.500 5.889 1.00 90.94 248 HIS A C 1
ATOM 2026 O O . HIS A 1 248 ? -4.477 -3.109 4.728 1.00 90.94 248 HIS A O 1
ATOM 2032 N N . LEU A 1 249 ? -5.508 -3.144 6.712 1.00 93.50 249 LEU A N 1
ATOM 2033 C CA . LEU A 1 249 ? -6.712 -2.457 6.239 1.00 93.50 249 LEU A CA 1
ATOM 2034 C C . LEU A 1 249 ? -6.433 -1.032 5.760 1.00 93.50 249 LEU A C 1
ATOM 2036 O O . LEU A 1 249 ? -6.976 -0.631 4.733 1.00 93.50 249 LEU A O 1
ATOM 2040 N N . LEU A 1 250 ? -5.592 -0.290 6.481 1.00 92.31 250 LEU A N 1
ATOM 2041 C CA . LEU A 1 250 ? -5.190 1.058 6.097 1.00 92.31 250 LEU A CA 1
ATOM 2042 C C . LEU A 1 250 ? -4.430 1.058 4.752 1.00 92.31 250 LEU A C 1
ATOM 2044 O O . LEU A 1 250 ? -4.948 1.671 3.818 1.00 92.31 250 LEU A O 1
ATOM 2048 N N . PRO A 1 251 ? -3.343 0.279 4.564 1.00 90.50 251 PRO A N 1
ATOM 2049 C CA . PRO A 1 251 ? -2.676 0.172 3.264 1.00 90.50 251 PRO A CA 1
ATOM 2050 C C . PRO A 1 251 ? -3.581 -0.266 2.106 1.00 90.50 251 PRO A C 1
ATOM 2052 O O . PRO A 1 251 ? -3.428 0.206 0.977 1.00 90.50 251 PRO A O 1
ATOM 2055 N N . ILE A 1 252 ? -4.528 -1.179 2.362 1.00 91.62 252 ILE A N 1
ATOM 2056 C CA . ILE A 1 252 ? -5.525 -1.596 1.364 1.00 91.62 252 ILE A CA 1
ATOM 2057 C C . ILE A 1 252 ? -6.384 -0.400 0.954 1.00 91.62 252 ILE A C 1
ATOM 2059 O O . ILE A 1 252 ? -6.571 -0.158 -0.237 1.00 91.62 252 ILE A O 1
ATOM 2063 N N . SER A 1 253 ? -6.894 0.349 1.933 1.00 90.69 253 SER A N 1
ATOM 2064 C CA . SER A 1 253 ? -7.732 1.521 1.692 1.00 90.69 253 SER A CA 1
ATOM 2065 C C . SER A 1 253 ? -6.992 2.603 0.902 1.00 90.69 253 SER A C 1
ATOM 2067 O O . SER A 1 253 ? -7.546 3.127 -0.063 1.00 90.69 253 SER A O 1
ATOM 2069 N N . GLU A 1 254 ? -5.752 2.914 1.281 1.00 88.12 254 GLU A N 1
ATOM 2070 C CA . GLU A 1 254 ? -4.903 3.894 0.591 1.00 88.12 254 GLU A CA 1
ATOM 2071 C C . GLU A 1 254 ? -4.633 3.459 -0.860 1.00 88.12 254 GLU A C 1
ATOM 2073 O O . GLU A 1 254 ? -4.832 4.233 -1.797 1.00 88.12 254 GLU A O 1
ATOM 2078 N N . SER A 1 255 ? -4.306 2.179 -1.079 1.00 88.00 255 SER A N 1
ATOM 2079 C CA . SER A 1 255 ? -4.045 1.641 -2.424 1.00 88.00 255 SER A CA 1
ATOM 2080 C C . SER A 1 255 ? -5.276 1.693 -3.340 1.00 88.00 255 SER A C 1
ATOM 2082 O O . SER A 1 255 ? -5.151 1.959 -4.539 1.00 88.00 255 SER A O 1
ATOM 2084 N N . ILE A 1 256 ? -6.477 1.453 -2.799 1.00 87.69 256 ILE A N 1
ATOM 2085 C CA . ILE A 1 256 ? -7.741 1.569 -3.548 1.00 87.69 256 ILE A CA 1
ATOM 2086 C C . ILE A 1 256 ? -8.024 3.032 -3.903 1.00 87.69 256 ILE A C 1
ATOM 2088 O O . ILE A 1 256 ? -8.393 3.334 -5.037 1.00 87.69 256 ILE A O 1
ATOM 2092 N N . GLN A 1 257 ? -7.818 3.948 -2.956 1.00 85.75 257 GLN A N 1
ATOM 2093 C CA . GLN A 1 257 ? -8.022 5.376 -3.179 1.00 85.75 257 GLN A CA 1
ATOM 2094 C C . GLN A 1 257 ? -7.090 5.912 -4.274 1.00 85.75 257 GLN A C 1
ATOM 2096 O O . GLN A 1 257 ? -7.553 6.536 -5.222 1.00 85.75 257 GLN A O 1
ATOM 2101 N N . GLN A 1 258 ? -5.793 5.615 -4.191 1.00 80.62 258 GLN A N 1
ATOM 2102 C CA . GLN A 1 258 ? -4.774 6.089 -5.140 1.00 80.62 258 GLN A CA 1
ATOM 2103 C C . GLN A 1 258 ? -4.890 5.475 -6.538 1.00 80.62 258 GLN A C 1
ATOM 2105 O O . GLN A 1 258 ? -4.293 5.955 -7.506 1.00 80.62 258 GLN A O 1
ATOM 2110 N N . SER A 1 259 ? -5.605 4.359 -6.660 1.00 74.75 259 SER A N 1
ATOM 2111 C CA . SER A 1 259 ? -5.866 3.729 -7.952 1.00 74.75 259 SER A CA 1
ATOM 2112 C C . SER A 1 259 ? -7.114 4.248 -8.646 1.00 74.75 259 SER A C 1
ATOM 2114 O O . SER A 1 259 ? -7.341 3.862 -9.789 1.00 74.75 259 SER A O 1
ATOM 2116 N N . ASN A 1 260 ? -7.865 5.162 -8.018 1.00 74.25 260 ASN A N 1
ATOM 2117 C CA . ASN A 1 260 ? -9.159 5.644 -8.505 1.00 74.25 260 ASN A CA 1
ATOM 2118 C C . ASN A 1 260 ? -10.140 4.496 -8.812 1.00 74.25 260 ASN A C 1
ATOM 2120 O O . ASN A 1 260 ? -11.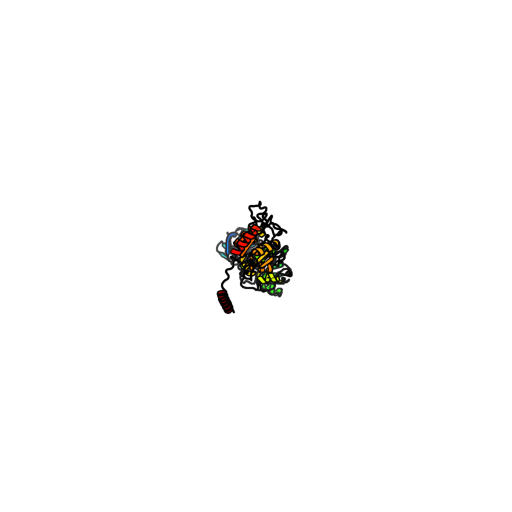093 4.662 -9.565 1.00 74.25 260 ASN A O 1
ATOM 2124 N N . GLU A 1 261 ? -9.957 3.326 -8.192 1.00 68.44 261 GLU A N 1
ATOM 2125 C CA . GLU A 1 261 ? -10.806 2.143 -8.399 1.00 68.44 261 GLU A CA 1
ATOM 2126 C C . GLU A 1 261 ? -12.093 2.197 -7.548 1.00 68.44 261 GLU A C 1
ATOM 2128 O O . GLU A 1 261 ? -12.791 1.198 -7.378 1.00 68.44 261 GLU A O 1
ATOM 2133 N N . ILE A 1 262 ? -12.410 3.375 -7.000 1.00 59.28 262 ILE A N 1
ATOM 2134 C CA . ILE A 1 262 ? -13.461 3.626 -6.002 1.00 59.28 262 ILE A CA 1
ATOM 2135 C C . ILE A 1 262 ? -14.859 3.297 -6.551 1.00 59.28 262 ILE A C 1
ATOM 2137 O O . ILE A 1 262 ? -15.749 2.897 -5.798 1.00 59.28 262 ILE A O 1
ATOM 2141 N N . GLU A 1 263 ? -15.058 3.432 -7.863 1.00 55.00 263 GLU A N 1
ATOM 2142 C CA . GLU A 1 263 ? -16.373 3.294 -8.495 1.00 55.00 263 GLU A CA 1
ATOM 2143 C C . GLU A 1 263 ? -16.759 1.837 -8.784 1.00 55.00 263 GLU A C 1
ATOM 2145 O O . GLU A 1 263 ? -17.946 1.503 -8.834 1.00 55.00 263 GLU A O 1
ATOM 2150 N N . SER A 1 264 ? -15.786 0.925 -8.895 1.00 58.41 264 SER A N 1
ATOM 2151 C CA . SER A 1 264 ? -16.072 -0.485 -9.149 1.00 58.41 264 SER A CA 1
ATOM 2152 C C . SER A 1 264 ? -16.005 -1.279 -7.839 1.00 58.41 264 SER A C 1
ATOM 2154 O O . SER A 1 264 ? -14.956 -1.728 -7.393 1.00 58.41 264 SER A O 1
ATOM 2156 N N . LYS A 1 265 ? -17.154 -1.541 -7.198 1.00 65.19 265 LYS A N 1
ATOM 2157 C CA . LYS A 1 265 ? -17.273 -2.489 -6.055 1.00 65.19 265 LYS A CA 1
ATOM 2158 C C . LYS A 1 265 ? -16.950 -3.958 -6.429 1.00 65.19 265 LYS A C 1
ATOM 2160 O O . LYS A 1 265 ? -17.426 -4.889 -5.772 1.00 65.19 265 LYS A O 1
ATOM 2165 N N . LYS A 1 266 ? -16.192 -4.169 -7.507 1.00 80.94 266 LYS A N 1
ATOM 2166 C CA . LYS A 1 266 ? -15.821 -5.436 -8.142 1.00 80.94 266 LYS A CA 1
ATOM 2167 C C . LYS A 1 266 ? -14.299 -5.618 -8.122 1.00 80.94 266 LYS A C 1
ATOM 2169 O O . LYS A 1 266 ? -13.683 -5.958 -9.126 1.00 80.94 266 LYS A O 1
ATOM 2174 N N . LEU A 1 267 ? -13.684 -5.361 -6.969 1.00 90.00 267 LEU A N 1
ATOM 2175 C CA . LEU A 1 267 ? -12.266 -5.647 -6.757 1.00 90.00 267 LEU A CA 1
ATOM 2176 C C . LEU A 1 267 ? -12.081 -7.130 -6.437 1.00 90.00 267 LEU A C 1
ATOM 2178 O O . LEU A 1 267 ? -12.791 -7.678 -5.585 1.00 90.00 267 LEU A O 1
ATOM 2182 N N . ASN A 1 268 ? -11.100 -7.762 -7.074 1.00 92.56 268 ASN A N 1
ATOM 2183 C CA . ASN A 1 268 ? -10.771 -9.164 -6.843 1.00 92.56 268 ASN A CA 1
ATOM 2184 C C . ASN A 1 268 ? -9.662 -9.296 -5.806 1.00 92.56 268 ASN A C 1
ATOM 2186 O O . ASN A 1 268 ? -8.490 -9.083 -6.102 1.00 92.56 268 ASN A O 1
ATOM 2190 N N . PHE A 1 269 ? -10.020 -9.688 -4.588 1.00 94.62 269 PHE A N 1
ATOM 2191 C CA . PHE A 1 269 ? -9.045 -9.920 -3.528 1.00 94.62 269 PHE A CA 1
ATOM 2192 C C . PHE A 1 269 ? -8.472 -11.334 -3.611 1.00 94.62 269 PHE A C 1
ATOM 2194 O O . PHE A 1 269 ? -9.203 -12.326 -3.538 1.00 94.62 269 PHE A O 1
ATOM 2201 N N . LEU A 1 270 ? -7.153 -11.415 -3.754 1.00 95.38 270 LEU A N 1
ATOM 2202 C CA . LEU A 1 270 ? -6.411 -12.652 -3.946 1.00 95.38 270 LEU A CA 1
ATOM 2203 C C . LEU A 1 270 ? -5.460 -12.893 -2.781 1.00 95.38 270 LEU A C 1
ATOM 2205 O O . LEU A 1 270 ? -4.827 -11.970 -2.275 1.00 95.38 270 LEU A O 1
ATOM 2209 N N . PHE A 1 271 ? -5.324 -14.157 -2.403 1.00 93.69 271 PHE A N 1
ATOM 2210 C CA . PHE A 1 271 ? -4.381 -14.629 -1.396 1.00 93.69 271 PHE A CA 1
ATOM 2211 C C . PHE A 1 271 ? -3.488 -15.706 -2.012 1.00 93.69 271 PHE A C 1
ATOM 2213 O O . PHE A 1 271 ? -3.930 -16.472 -2.869 1.00 93.69 271 PHE A O 1
ATOM 2220 N N . ARG A 1 272 ? -2.226 -15.799 -1.576 1.00 90.19 272 ARG A N 1
ATOM 2221 C CA . ARG A 1 272 ? -1.335 -16.897 -2.007 1.00 90.19 272 ARG A CA 1
ATOM 2222 C C . ARG A 1 272 ? -1.838 -18.262 -1.538 1.00 90.19 272 ARG A C 1
ATOM 2224 O O . ARG A 1 272 ? -1.723 -19.257 -2.248 1.00 90.19 272 ARG A O 1
ATOM 2231 N N . GLU A 1 273 ? -2.407 -18.287 -0.341 1.00 89.69 273 GLU A N 1
ATOM 2232 C CA . GLU A 1 273 ? -2.989 -19.465 0.290 1.00 89.69 273 GLU A CA 1
ATOM 2233 C C . GLU A 1 273 ? -4.503 -19.307 0.421 1.00 89.69 273 GLU A C 1
ATOM 2235 O O . GLU A 1 273 ? -5.066 -18.258 0.107 1.00 89.69 273 GLU A O 1
ATOM 2240 N N . THR A 1 274 ? -5.183 -20.361 0.866 1.00 90.31 274 THR A N 1
ATOM 2241 C CA . THR A 1 274 ? -6.617 -20.283 1.148 1.00 90.31 274 THR A CA 1
ATOM 2242 C C . THR A 1 274 ? -6.871 -19.191 2.196 1.00 90.31 274 THR A C 1
ATOM 2244 O O . THR A 1 274 ? -6.234 -19.223 3.252 1.00 90.31 274 THR A O 1
ATOM 2247 N N . PRO A 1 275 ? -7.783 -18.231 1.944 1.00 89.50 275 PRO A N 1
ATOM 2248 C CA . PRO A 1 275 ? -8.053 -17.157 2.892 1.00 89.50 275 PRO A CA 1
ATOM 2249 C C . PRO A 1 275 ? -8.462 -17.706 4.264 1.00 89.50 275 PRO A C 1
ATOM 2251 O O . PRO A 1 275 ? -9.284 -18.620 4.356 1.00 89.50 275 PRO A O 1
ATOM 2254 N N . LEU A 1 276 ? -7.921 -17.118 5.334 1.00 89.06 276 LEU A N 1
ATOM 2255 C CA . LEU A 1 276 ? -8.297 -17.469 6.705 1.00 89.06 276 LEU A CA 1
ATOM 2256 C C . LEU A 1 276 ? -9.794 -17.217 6.968 1.00 89.06 276 LEU A C 1
ATOM 2258 O O . LEU A 1 276 ? -10.441 -16.379 6.329 1.00 89.06 276 LEU A O 1
ATOM 2262 N N . LYS A 1 277 ? -10.354 -17.929 7.954 1.00 85.88 277 LYS A N 1
ATOM 2263 C CA . LYS A 1 277 ? -11.734 -17.707 8.410 1.00 85.88 277 LYS A CA 1
ATOM 2264 C C . LYS A 1 277 ? -11.898 -16.249 8.866 1.00 85.88 277 LYS A C 1
ATOM 2266 O O . LYS A 1 277 ? -11.069 -15.744 9.612 1.00 85.88 277 LYS A O 1
ATOM 2271 N N . GLY A 1 278 ? -12.963 -15.587 8.415 1.00 85.12 278 GLY A N 1
ATOM 2272 C CA . GLY A 1 278 ? -13.235 -14.171 8.704 1.00 85.12 278 GLY A CA 1
ATOM 2273 C C . GLY A 1 278 ? -12.709 -13.187 7.650 1.00 85.12 278 GLY A C 1
ATOM 2274 O O . GLY A 1 278 ? -13.232 -12.077 7.559 1.00 85.12 278 GLY A O 1
ATOM 2275 N N . SER A 1 279 ? -11.780 -13.591 6.769 1.00 89.44 279 SER A N 1
ATOM 2276 C CA . SER A 1 279 ? -11.292 -12.728 5.676 1.00 89.44 279 SER A CA 1
ATOM 2277 C C . SER A 1 279 ? -12.425 -12.236 4.776 1.00 89.44 279 SER A C 1
ATOM 2279 O O . SER A 1 279 ? -12.441 -11.078 4.381 1.00 89.44 279 SER A O 1
ATOM 2281 N N . ASN A 1 280 ? -13.412 -13.090 4.489 1.00 90.75 280 ASN A N 1
ATOM 2282 C CA . ASN A 1 280 ? -14.571 -12.713 3.678 1.00 90.75 280 ASN A CA 1
ATOM 2283 C C . ASN A 1 280 ? -15.369 -11.554 4.300 1.00 90.75 280 ASN A C 1
ATOM 2285 O O . ASN A 1 280 ? -15.796 -10.654 3.588 1.00 90.75 280 ASN A O 1
ATOM 2289 N N . ASP A 1 281 ? -15.543 -11.537 5.622 1.00 90.19 281 ASP A N 1
ATOM 2290 C CA . ASP A 1 281 ? -16.331 -10.498 6.294 1.00 90.19 281 ASP A CA 1
ATOM 2291 C C . ASP A 1 281 ? -15.612 -9.146 6.295 1.00 90.19 281 ASP A C 1
ATOM 2293 O O . ASP A 1 281 ? -16.258 -8.102 6.176 1.00 90.19 281 ASP A O 1
ATOM 2297 N N . ILE A 1 282 ? -14.279 -9.173 6.376 1.00 92.12 282 ILE A N 1
ATOM 2298 C CA . ILE A 1 282 ? -13.415 -8.000 6.212 1.00 92.12 282 ILE A CA 1
ATOM 2299 C C . ILE A 1 282 ? -13.492 -7.495 4.766 1.00 92.12 282 ILE A C 1
ATOM 2301 O O . ILE A 1 282 ? -13.810 -6.332 4.531 1.00 92.12 282 ILE A O 1
ATOM 2305 N N . ILE A 1 283 ? -13.254 -8.374 3.788 1.00 92.19 283 ILE A N 1
ATOM 2306 C CA . ILE A 1 283 ? -13.194 -8.016 2.365 1.00 92.19 283 ILE A CA 1
ATOM 2307 C C . ILE A 1 283 ? -14.535 -7.508 1.830 1.00 92.19 283 ILE A C 1
ATOM 2309 O O . ILE A 1 283 ? -14.548 -6.571 1.033 1.00 92.19 283 ILE A O 1
ATOM 2313 N N . LYS A 1 284 ? -15.662 -8.019 2.338 1.00 91.44 284 LYS A N 1
ATOM 2314 C CA . LYS A 1 284 ? -17.012 -7.517 2.023 1.00 91.44 284 LYS A CA 1
ATOM 2315 C C . LYS A 1 284 ? -17.227 -6.032 2.332 1.00 91.44 284 LYS A C 1
ATOM 2317 O O . LYS A 1 284 ? -18.230 -5.462 1.903 1.00 91.44 284 LYS A O 1
ATOM 2322 N N . ARG A 1 285 ? -16.340 -5.401 3.112 1.00 89.69 285 ARG A N 1
ATOM 2323 C CA . ARG A 1 285 ? -16.353 -3.948 3.355 1.00 89.69 285 ARG A CA 1
ATOM 2324 C C . ARG A 1 285 ? -15.757 -3.156 2.186 1.00 89.69 285 ARG A C 1
ATOM 2326 O O . ARG A 1 285 ? -16.139 -2.009 1.996 1.00 89.69 285 ARG A O 1
ATOM 2333 N N . PHE A 1 286 ? -14.899 -3.774 1.375 1.00 89.00 286 PHE A N 1
ATOM 2334 C CA . PHE A 1 286 ? -14.262 -3.153 0.210 1.00 89.00 286 PHE A CA 1
ATOM 2335 C C . PHE A 1 286 ? -14.853 -3.611 -1.128 1.00 89.00 286 PHE A C 1
ATOM 2337 O O . PHE A 1 286 ? -14.943 -2.819 -2.059 1.00 89.00 286 PHE A O 1
ATOM 2344 N N . SER A 1 287 ? -15.251 -4.880 -1.248 1.00 90.81 287 SER A N 1
ATOM 2345 C CA . SER A 1 287 ? -15.741 -5.458 -2.504 1.00 90.81 287 SER A CA 1
ATOM 2346 C C . SER A 1 287 ? -16.912 -6.401 -2.285 1.00 90.81 287 SER A C 1
ATOM 2348 O O . SER A 1 287 ? -17.036 -7.045 -1.248 1.00 90.81 287 SER A O 1
ATOM 2350 N N . SER A 1 288 ? -17.773 -6.492 -3.295 1.00 88.38 288 SER A N 1
ATOM 2351 C CA . SER A 1 288 ? -18.837 -7.496 -3.350 1.00 88.38 288 SER A CA 1
ATOM 2352 C C . SER A 1 288 ? -18.325 -8.884 -3.754 1.00 88.38 288 SER A C 1
ATOM 2354 O O . SER A 1 288 ? -18.985 -9.884 -3.466 1.00 88.38 288 SER A O 1
ATOM 2356 N N . THR A 1 289 ? -17.144 -8.961 -4.375 1.00 90.69 289 THR A N 1
ATOM 2357 C CA . THR A 1 289 ? -16.538 -10.223 -4.800 1.00 90.69 289 THR A CA 1
ATOM 2358 C C . THR A 1 289 ? -15.879 -10.936 -3.622 1.00 90.69 289 THR A C 1
ATOM 2360 O O . THR A 1 289 ? -15.118 -10.342 -2.857 1.00 90.69 289 THR A O 1
ATOM 2363 N N . ALA A 1 290 ? -16.153 -12.235 -3.480 1.00 91.38 290 ALA A N 1
ATOM 2364 C CA . ALA A 1 290 ? -15.545 -13.051 -2.436 1.00 91.38 290 ALA A CA 1
ATOM 2365 C C . ALA A 1 290 ? -14.023 -13.185 -2.652 1.00 91.38 290 ALA A C 1
ATOM 2367 O O . ALA A 1 290 ? -13.584 -13.385 -3.789 1.00 91.38 290 ALA A O 1
ATOM 2368 N N . PRO A 1 291 ? -13.207 -13.123 -1.583 1.00 94.69 291 PRO A N 1
ATOM 2369 C CA . PRO A 1 291 ? -11.776 -13.349 -1.701 1.00 94.69 291 PRO A CA 1
ATOM 2370 C C . PRO A 1 291 ? -11.482 -14.793 -2.105 1.00 94.69 291 PRO A C 1
ATOM 2372 O O . PRO A 1 291 ? -12.177 -15.722 -1.689 1.00 94.69 291 PRO A O 1
ATOM 2375 N N . SER A 1 292 ? -10.418 -14.996 -2.877 1.00 94.94 292 SER A N 1
ATOM 2376 C CA . SER A 1 292 ? -10.035 -16.323 -3.365 1.00 94.94 292 SER A CA 1
ATOM 2377 C C . SER A 1 292 ? -8.526 -16.548 -3.320 1.00 94.94 292 SER A C 1
ATOM 2379 O O . SER A 1 292 ? -7.737 -15.613 -3.182 1.00 94.94 292 SER A O 1
ATOM 2381 N N . LYS A 1 293 ? -8.117 -17.816 -3.406 1.00 95.25 293 LYS A N 1
ATOM 2382 C CA . LYS A 1 293 ? -6.714 -18.181 -3.599 1.00 95.25 293 LYS A CA 1
ATOM 2383 C C . LYS A 1 293 ? -6.326 -17.905 -5.056 1.00 95.25 293 LYS A C 1
ATOM 2385 O O . LYS A 1 293 ? -7.079 -18.262 -5.963 1.00 95.25 293 LYS A O 1
ATOM 2390 N N . ILE A 1 294 ? -5.155 -17.313 -5.277 1.00 94.12 294 ILE A N 1
ATOM 2391 C CA . ILE A 1 294 ? -4.581 -17.156 -6.616 1.00 94.12 294 ILE A CA 1
ATOM 2392 C C . ILE A 1 294 ? -4.375 -18.533 -7.264 1.00 94.12 294 ILE A C 1
ATOM 2394 O O . ILE A 1 294 ? -3.933 -19.481 -6.608 1.00 94.12 294 ILE A O 1
ATOM 2398 N N . LYS A 1 295 ? -4.740 -18.664 -8.542 1.00 94.38 295 LYS A N 1
ATOM 2399 C CA . LYS A 1 295 ? -4.558 -19.922 -9.283 1.00 94.38 295 LYS A CA 1
ATOM 2400 C C . LYS A 1 295 ? -3.087 -20.127 -9.640 1.00 94.38 295 LYS A C 1
ATOM 2402 O O . LYS A 1 295 ? -2.327 -19.165 -9.703 1.00 94.38 295 LYS A O 1
ATOM 2407 N N . ASP A 1 296 ? -2.714 -21.369 -9.943 1.00 91.81 296 ASP A N 1
ATOM 2408 C CA . ASP A 1 296 ? -1.342 -21.705 -10.346 1.00 91.81 296 ASP A CA 1
ATOM 2409 C C . ASP A 1 296 ? -0.901 -20.957 -11.605 1.00 91.81 296 ASP A C 1
ATOM 2411 O O . ASP A 1 296 ? 0.272 -20.612 -11.714 1.00 91.81 296 ASP A O 1
ATOM 2415 N N . ILE A 1 297 ? -1.846 -20.684 -12.516 1.00 95.94 297 ILE A N 1
ATOM 2416 C CA . ILE A 1 297 ? -1.679 -19.787 -13.662 1.00 95.94 297 ILE A CA 1
ATOM 2417 C C . ILE A 1 297 ? -2.853 -18.805 -13.693 1.00 95.94 297 ILE A C 1
ATOM 2419 O O . ILE A 1 297 ? -4.014 -19.211 -13.809 1.00 95.94 297 ILE A O 1
ATOM 2423 N N . GLN A 1 298 ? -2.565 -17.508 -13.594 1.00 97.00 298 GLN A N 1
ATOM 2424 C CA . GLN A 1 298 ? -3.574 -16.452 -13.682 1.00 97.00 298 GLN A CA 1
ATOM 2425 C C . GLN A 1 298 ? -2.970 -15.160 -14.228 1.00 97.00 298 GLN A C 1
ATOM 2427 O O . GLN A 1 298 ? -1.940 -14.710 -13.742 1.00 97.00 298 GLN A O 1
ATOM 2432 N N . CYS A 1 299 ? -3.620 -14.542 -15.212 1.00 96.62 299 CYS A N 1
ATOM 2433 C CA . CYS A 1 299 ? -3.145 -13.307 -15.831 1.00 96.62 299 CYS A CA 1
ATOM 2434 C C . CYS A 1 299 ? -4.065 -12.131 -15.515 1.00 96.62 299 CYS A C 1
ATOM 2436 O O . CYS A 1 299 ? -5.286 -12.279 -15.515 1.00 96.62 299 CYS A O 1
ATOM 2438 N N . PHE A 1 300 ? -3.478 -10.957 -15.298 1.00 94.94 300 PHE A N 1
ATOM 2439 C CA . PHE A 1 300 ? -4.154 -9.765 -14.798 1.00 94.94 300 PHE A CA 1
ATOM 2440 C C . PHE A 1 300 ? -3.941 -8.590 -15.747 1.00 94.94 300 PHE A C 1
ATOM 2442 O O . PHE A 1 300 ? -2.811 -8.305 -16.143 1.00 94.94 300 PHE A O 1
ATOM 2449 N N . LYS A 1 301 ? -5.016 -7.862 -16.083 1.00 92.44 301 LYS A N 1
ATOM 2450 C CA . LYS A 1 301 ? -4.882 -6.529 -16.690 1.00 92.44 301 LYS A CA 1
ATOM 2451 C C . LYS A 1 301 ? -4.229 -5.587 -15.685 1.00 92.44 301 LYS A C 1
ATOM 2453 O O . LYS A 1 301 ? -3.308 -4.866 -16.050 1.00 92.44 301 LYS A O 1
ATOM 2458 N N . LYS A 1 302 ? -4.671 -5.642 -14.427 1.00 91.81 302 LYS A N 1
ATOM 2459 C CA . LYS A 1 302 ? -4.150 -4.834 -13.325 1.00 91.81 302 LYS A CA 1
ATOM 2460 C C . LYS A 1 302 ? -4.145 -5.643 -12.031 1.00 91.81 302 LYS A C 1
ATOM 2462 O O . LYS A 1 302 ? -5.143 -6.283 -11.698 1.00 91.81 302 LYS A O 1
ATOM 2467 N N . ILE A 1 303 ? -3.033 -5.600 -11.306 1.00 92.94 303 ILE A N 1
ATOM 2468 C CA . ILE A 1 303 ? -2.924 -6.140 -9.953 1.00 92.94 303 ILE A CA 1
ATOM 2469 C C . ILE A 1 303 ? -2.192 -5.151 -9.047 1.00 92.94 303 ILE A C 1
ATOM 2471 O O . ILE A 1 303 ? -1.144 -4.609 -9.399 1.00 92.94 303 ILE A O 1
ATOM 2475 N N . LEU A 1 304 ? -2.780 -4.896 -7.885 1.00 91.94 304 LEU A N 1
ATOM 2476 C CA . LEU A 1 304 ? -2.233 -4.053 -6.834 1.00 91.94 304 LEU A CA 1
ATOM 2477 C C . LEU A 1 304 ? -1.638 -4.939 -5.745 1.00 91.94 304 LEU A C 1
ATOM 2479 O O . LEU A 1 304 ? -2.243 -5.926 -5.323 1.00 91.94 304 LEU A O 1
ATOM 2483 N N . ILE A 1 305 ? -0.459 -4.559 -5.280 1.00 90.44 305 ILE A N 1
ATOM 2484 C CA . ILE A 1 305 ? 0.242 -5.168 -4.159 1.00 90.44 305 ILE A CA 1
ATOM 2485 C C . ILE A 1 305 ? 0.438 -4.040 -3.135 1.00 90.44 305 ILE A C 1
ATOM 2487 O O . ILE A 1 305 ? 1.383 -3.266 -3.283 1.00 90.44 305 ILE A O 1
ATOM 2491 N N . PRO A 1 306 ? -0.476 -3.876 -2.158 1.00 88.81 306 PRO A N 1
ATOM 2492 C CA . PRO A 1 306 ? -0.388 -2.796 -1.173 1.00 88.81 306 PRO A CA 1
ATOM 2493 C C . PRO A 1 306 ? 0.840 -2.955 -0.270 1.00 88.81 306 PRO A C 1
ATOM 2495 O O . PRO A 1 306 ? 1.292 -4.081 -0.054 1.00 88.81 306 PRO A O 1
ATOM 2498 N N . SER A 1 307 ? 1.299 -1.881 0.377 1.00 81.94 307 SER A N 1
ATOM 2499 C CA . SER A 1 307 ? 2.423 -1.929 1.337 1.00 81.94 307 SER A CA 1
ATOM 2500 C C . SER A 1 307 ? 2.189 -2.870 2.523 1.00 81.94 307 SER A C 1
ATOM 2502 O O . SER A 1 307 ? 3.141 -3.385 3.094 1.00 81.94 307 SER A O 1
ATOM 2504 N N . SER A 1 308 ? 0.935 -3.237 2.814 1.00 69.69 308 SER A N 1
ATOM 2505 C CA . SER A 1 308 ? 0.602 -4.343 3.730 1.00 69.69 308 SER A CA 1
ATOM 2506 C C . SER A 1 308 ? 1.324 -5.656 3.424 1.00 69.69 308 SER A C 1
ATOM 2508 O O . SER A 1 308 ? 1.426 -6.535 4.272 1.00 69.69 308 SER A O 1
ATOM 2510 N N . SER A 1 309 ? 1.779 -5.810 2.182 1.00 57.50 309 SER A N 1
ATOM 2511 C CA . SER A 1 309 ? 2.484 -6.984 1.712 1.00 57.50 309 SER A CA 1
ATOM 2512 C C . SER A 1 309 ? 3.965 -6.989 2.080 1.00 57.50 309 SER A C 1
ATOM 2514 O O . SER A 1 309 ? 4.546 -8.060 2.059 1.00 57.50 309 SER A O 1
ATOM 2516 N N . SER A 1 310 ? 4.607 -5.884 2.462 1.00 60.12 310 SER A N 1
ATOM 2517 C CA . SER A 1 310 ? 5.957 -5.951 3.034 1.00 60.12 310 SER A CA 1
ATOM 2518 C C . SER A 1 310 ? 5.897 -6.351 4.506 1.00 60.12 310 SER A C 1
ATOM 2520 O O . SER A 1 310 ? 5.013 -5.915 5.242 1.00 60.12 310 SER A O 1
ATOM 2522 N N . TYR A 1 311 ? 6.848 -7.172 4.964 1.00 60.38 311 TYR A N 1
ATOM 2523 C CA . TYR A 1 311 ? 7.013 -7.424 6.396 1.00 60.38 311 TYR A CA 1
ATOM 2524 C C . TYR A 1 311 ? 7.336 -6.107 7.104 1.00 60.38 311 TYR A C 1
ATOM 2526 O O . TYR A 1 311 ? 8.462 -5.617 7.042 1.00 60.38 311 TYR A O 1
ATOM 2534 N N . HIS A 1 312 ? 6.347 -5.551 7.795 1.00 59.34 312 HIS A N 1
ATOM 2535 C CA . HIS A 1 312 ? 6.574 -4.500 8.767 1.00 59.34 312 HIS A CA 1
ATOM 2536 C C . HIS A 1 312 ? 6.766 -5.172 10.123 1.00 59.34 312 HIS A C 1
ATOM 2538 O O . HIS A 1 312 ? 5.792 -5.697 10.681 1.00 59.34 312 HIS A O 1
ATOM 2544 N N . PRO A 1 313 ? 7.988 -5.191 10.693 1.00 58.50 313 PRO A N 1
ATOM 2545 C CA . PRO A 1 313 ? 8.085 -5.445 12.116 1.00 58.50 313 PRO A CA 1
ATOM 2546 C C . PRO A 1 313 ? 7.164 -4.431 12.796 1.00 58.50 313 PRO A C 1
ATOM 2548 O O . PRO A 1 313 ? 7.121 -3.265 12.410 1.00 58.50 313 PRO A O 1
ATOM 2551 N N . SER A 1 314 ? 6.385 -4.874 13.783 1.00 64.44 314 SER A N 1
ATOM 2552 C CA . SER A 1 314 ? 5.582 -3.975 14.621 1.00 64.44 314 SER A CA 1
ATOM 2553 C C . SER A 1 314 ? 6.507 -3.155 15.537 1.00 64.44 314 SER A C 1
ATOM 2555 O O . SER A 1 314 ? 6.373 -3.200 16.759 1.00 64.44 314 SER A O 1
ATOM 2557 N N . ASP A 1 315 ? 7.517 -2.511 14.956 1.00 79.25 315 ASP A N 1
ATOM 2558 C CA . ASP A 1 315 ? 8.420 -1.604 15.627 1.00 79.25 315 ASP A CA 1
ATOM 2559 C C . ASP A 1 315 ? 7.735 -0.254 15.851 1.00 79.25 315 ASP A C 1
ATOM 2561 O O . ASP A 1 315 ? 6.695 0.068 15.273 1.00 79.25 315 ASP A O 1
ATOM 2565 N N . HIS A 1 316 ? 8.304 0.513 16.771 1.00 82.94 316 HIS A N 1
ATOM 2566 C CA . HIS A 1 316 ? 7.741 1.776 17.228 1.00 82.94 316 HIS A CA 1
ATOM 2567 C C . HIS A 1 316 ? 7.570 2.783 16.080 1.00 82.94 316 HIS A C 1
ATOM 2569 O O . HIS A 1 316 ? 6.491 3.353 15.944 1.00 82.94 316 HIS A O 1
ATOM 2575 N N . ASN A 1 317 ? 8.571 2.918 15.205 1.00 85.69 317 ASN A N 1
ATOM 2576 C CA . ASN A 1 317 ? 8.530 3.853 14.078 1.00 85.69 317 ASN A CA 1
ATOM 2577 C C . ASN A 1 317 ? 7.425 3.507 13.071 1.00 85.69 317 ASN A C 1
ATOM 2579 O O . ASN A 1 317 ? 6.742 4.399 12.573 1.00 85.69 317 ASN A O 1
ATOM 2583 N N . SER A 1 318 ? 7.218 2.220 12.777 1.00 86.50 318 SER A N 1
ATOM 2584 C CA . SER A 1 318 ? 6.172 1.785 11.846 1.00 86.50 318 SER A CA 1
ATOM 2585 C C . SER A 1 318 ? 4.773 2.023 12.415 1.00 86.50 318 SER A C 1
ATOM 2587 O O . SER A 1 318 ? 3.864 2.380 11.667 1.00 86.50 318 SER A O 1
ATOM 2589 N N . ILE A 1 319 ? 4.590 1.853 13.731 1.00 90.50 319 ILE A N 1
ATOM 2590 C CA . ILE A 1 319 ? 3.319 2.155 14.405 1.00 90.50 319 ILE A CA 1
ATOM 2591 C C . ILE A 1 319 ? 3.034 3.658 14.347 1.00 90.50 319 ILE A C 1
ATOM 2593 O O . ILE A 1 319 ? 1.937 4.045 13.953 1.00 90.50 319 ILE A O 1
ATOM 2597 N N . GLU A 1 320 ? 4.010 4.498 14.701 1.00 89.38 320 GLU A N 1
ATOM 2598 C CA . GLU A 1 320 ? 3.860 5.959 14.690 1.00 89.38 320 GLU A CA 1
ATOM 2599 C C . GLU A 1 320 ? 3.542 6.474 13.283 1.00 89.38 320 GLU A C 1
ATOM 2601 O O . GLU A 1 320 ? 2.536 7.157 13.103 1.00 89.38 320 GLU A O 1
ATOM 2606 N N . LYS A 1 321 ? 4.296 6.032 12.267 1.00 89.12 321 LYS A N 1
ATOM 2607 C CA . LYS A 1 321 ? 4.036 6.380 10.863 1.00 89.12 321 LYS A CA 1
ATOM 2608 C C . LYS A 1 321 ? 2.630 5.962 10.411 1.00 89.12 321 LYS A C 1
ATOM 2610 O O . LYS A 1 321 ? 1.945 6.739 9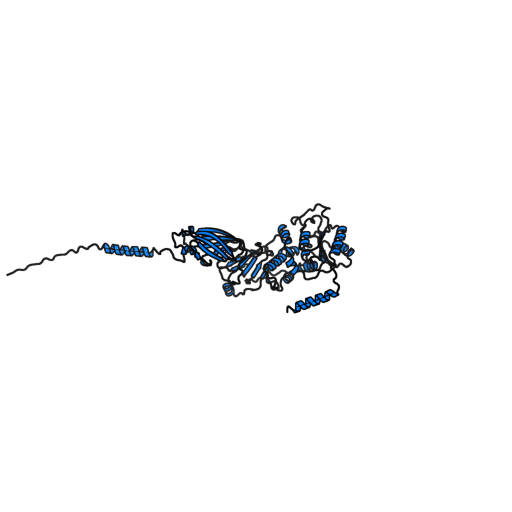.758 1.00 89.12 321 LYS A O 1
ATOM 2615 N N . ALA A 1 322 ? 2.171 4.760 10.768 1.00 90.88 322 ALA A N 1
ATOM 2616 C CA . ALA A 1 322 ? 0.831 4.295 10.392 1.00 90.88 322 ALA A CA 1
ATOM 2617 C C . ALA A 1 322 ? -0.293 5.075 11.098 1.00 90.88 322 ALA A C 1
ATOM 2619 O O . ALA A 1 322 ? -1.360 5.283 10.527 1.00 90.88 322 ALA A O 1
ATOM 2620 N N . LEU A 1 323 ? -0.071 5.524 12.337 1.00 93.12 323 LEU A N 1
ATOM 2621 C CA . LEU A 1 323 ? -1.010 6.388 13.061 1.00 93.12 323 LEU A CA 1
ATOM 2622 C C . LEU A 1 323 ? -1.047 7.814 12.496 1.00 93.12 323 LEU A C 1
ATOM 2624 O O . LEU A 1 323 ? -1.989 8.563 12.771 1.00 93.12 323 LEU A O 1
ATOM 2628 N N . GLU A 1 324 ? -0.039 8.207 11.716 1.00 91.50 324 GLU A N 1
ATOM 2629 C CA . GLU A 1 324 ? -0.000 9.518 11.086 1.00 91.50 324 GLU A CA 1
ATOM 2630 C C . GLU A 1 324 ? -0.879 9.642 9.836 1.00 91.50 324 GLU A C 1
ATOM 2632 O O . GLU A 1 324 ? -1.295 10.767 9.533 1.00 91.50 324 GLU A O 1
ATOM 2637 N N . SER A 1 325 ? -1.196 8.518 9.188 1.00 90.75 325 SER A N 1
ATOM 2638 C CA . SER A 1 325 ? -2.016 8.416 7.975 1.00 90.75 325 SER A CA 1
ATOM 2639 C C . SER A 1 325 ? -3.459 8.914 8.128 1.00 90.75 325 SER A C 1
ATOM 2641 O O . SER A 1 325 ? -3.996 9.075 9.228 1.00 90.75 325 SER A O 1
ATOM 2643 N N . ASP A 1 326 ? -4.120 9.115 6.985 1.00 90.81 326 ASP A N 1
ATOM 2644 C CA . ASP A 1 326 ? -5.540 9.458 6.910 1.00 90.81 326 ASP A CA 1
ATOM 2645 C C . ASP A 1 326 ? -6.435 8.204 6.916 1.00 90.81 326 ASP A C 1
ATOM 2647 O O . ASP A 1 326 ? -6.474 7.412 5.976 1.00 90.81 326 ASP A O 1
ATOM 2651 N N . PHE A 1 327 ? -7.236 8.057 7.972 1.00 93.00 327 PHE A N 1
ATOM 2652 C CA . PHE A 1 327 ? -8.180 6.948 8.139 1.00 93.00 327 PHE A CA 1
ATOM 2653 C C . PHE A 1 327 ? -9.547 7.194 7.480 1.00 93.00 327 PHE A C 1
ATOM 2655 O O . PHE A 1 327 ? -10.442 6.352 7.583 1.00 93.00 327 PHE A O 1
ATOM 2662 N N . THR A 1 328 ? -9.765 8.333 6.818 1.00 90.81 328 THR A N 1
ATOM 2663 C CA . THR A 1 328 ? -11.077 8.741 6.287 1.00 90.81 328 THR A CA 1
ATOM 2664 C C . THR A 1 328 ? -11.649 7.738 5.291 1.00 90.81 328 THR A C 1
ATOM 2666 O O . THR A 1 328 ? -12.818 7.358 5.402 1.00 90.81 328 THR A O 1
ATOM 2669 N N . HIS A 1 329 ? -10.841 7.265 4.341 1.00 89.12 329 HIS A N 1
ATOM 2670 C CA . HIS A 1 329 ? -11.292 6.283 3.351 1.00 89.12 329 HIS A CA 1
ATOM 2671 C C . HIS A 1 329 ? -11.600 4.927 3.987 1.00 89.12 329 HIS A C 1
ATOM 2673 O O . HIS A 1 329 ? -12.650 4.339 3.711 1.00 89.12 329 HIS A O 1
ATOM 2679 N N . LEU A 1 330 ? -10.755 4.488 4.920 1.00 92.81 330 LEU A N 1
ATOM 2680 C CA . LEU A 1 330 ? -10.964 3.238 5.636 1.00 92.81 330 LEU A CA 1
ATOM 2681 C C . LEU A 1 330 ? -12.253 3.294 6.473 1.00 92.81 330 LEU A C 1
ATOM 2683 O O . LEU A 1 330 ? -13.060 2.362 6.452 1.00 92.81 330 LEU A O 1
ATOM 2687 N N . ARG A 1 331 ? -12.491 4.418 7.159 1.00 92.19 331 ARG A N 1
ATOM 2688 C CA . ARG A 1 331 ? -13.703 4.671 7.947 1.00 92.19 331 ARG A CA 1
ATOM 2689 C C . ARG A 1 331 ? -14.963 4.608 7.084 1.00 92.19 331 ARG A C 1
ATOM 2691 O O . ARG A 1 331 ? -15.907 3.918 7.461 1.00 92.19 331 ARG A O 1
ATOM 2698 N N . LYS A 1 332 ? -14.960 5.246 5.905 1.00 89.44 332 LYS A N 1
ATOM 2699 C CA . LYS A 1 332 ? -16.079 5.198 4.941 1.00 89.44 332 LYS A CA 1
ATOM 2700 C C . LYS A 1 332 ? -16.402 3.771 4.477 1.00 89.44 332 LYS A C 1
ATOM 2702 O O . LYS A 1 332 ? -17.571 3.457 4.275 1.00 89.44 332 LYS A O 1
ATOM 2707 N N . ALA A 1 333 ? -15.397 2.906 4.324 1.00 89.06 333 ALA A N 1
ATOM 2708 C CA . ALA A 1 333 ? -15.605 1.513 3.922 1.00 89.06 333 ALA A CA 1
ATOM 2709 C C . ALA A 1 333 ? -16.216 0.644 5.044 1.00 89.06 333 ALA A C 1
ATOM 2711 O O . ALA A 1 333 ? -17.002 -0.271 4.780 1.00 89.06 333 ALA A O 1
ATOM 2712 N N . PHE A 1 334 ? -15.875 0.914 6.308 1.00 91.19 334 PHE A N 1
ATOM 2713 C CA . PHE A 1 334 ? -16.259 0.054 7.434 1.00 91.19 334 PHE A CA 1
ATOM 2714 C C . PHE A 1 334 ? -17.514 0.502 8.184 1.00 91.19 334 PHE A C 1
ATOM 2716 O O . PHE A 1 334 ? -18.322 -0.358 8.550 1.00 91.19 334 PHE A O 1
ATOM 2723 N N . VAL A 1 335 ? -17.689 1.803 8.419 1.00 84.31 335 VAL A N 1
ATOM 2724 C CA . VAL A 1 335 ? -18.752 2.336 9.282 1.00 84.31 335 VAL A CA 1
ATOM 2725 C C . VAL A 1 335 ? -20.084 2.354 8.532 1.00 84.31 335 VAL A C 1
ATOM 2727 O O . VAL A 1 335 ? -20.243 3.052 7.536 1.00 84.31 335 VAL A O 1
ATOM 2730 N N . LYS A 1 336 ? -21.057 1.573 9.019 1.00 77.19 336 LYS A N 1
ATOM 2731 C CA . LYS A 1 336 ? -22.397 1.444 8.408 1.00 77.19 336 LYS A CA 1
ATOM 2732 C C . LYS A 1 336 ? -23.531 2.013 9.252 1.00 77.19 336 LYS A C 1
ATOM 2734 O O . LYS A 1 336 ? -24.614 2.261 8.728 1.00 77.19 336 LYS A O 1
ATOM 2739 N N . TYR A 1 337 ? -23.312 2.151 10.553 1.00 81.25 337 TYR A N 1
ATOM 2740 C CA . TYR A 1 337 ? -24.364 2.457 11.513 1.00 81.25 337 TYR A CA 1
ATOM 2741 C C . TYR A 1 337 ? -24.260 3.898 11.983 1.00 81.25 337 TYR A C 1
ATOM 2743 O O . TYR A 1 337 ? -23.163 4.406 12.196 1.00 81.25 337 TYR A O 1
ATOM 2751 N N . GLN A 1 338 ? -25.415 4.529 12.181 1.00 88.00 338 GLN A N 1
ATOM 2752 C CA . GLN A 1 338 ? -25.483 5.824 12.843 1.00 88.00 338 GLN A CA 1
ATOM 2753 C C . GLN A 1 338 ? -25.117 5.679 14.322 1.00 88.00 338 GLN A C 1
ATOM 2755 O O . GLN A 1 338 ? -25.407 4.658 14.959 1.00 88.00 338 GLN A O 1
ATOM 2760 N N . THR A 1 339 ? -24.491 6.718 14.864 1.00 91.38 339 THR A N 1
ATOM 2761 C CA . THR A 1 339 ? -24.175 6.811 16.287 1.00 91.38 339 THR A CA 1
ATOM 2762 C C . THR A 1 339 ? -25.455 6.761 17.115 1.00 91.38 339 THR A C 1
ATOM 2764 O O . THR A 1 339 ? -26.418 7.477 16.852 1.00 91.38 339 THR A O 1
ATOM 2767 N N . GLN A 1 340 ? -25.465 5.897 18.126 1.00 92.94 340 GLN A N 1
ATOM 2768 C CA . GLN A 1 340 ? -26.576 5.728 19.050 1.00 92.94 340 GLN A CA 1
ATOM 2769 C C . GLN A 1 340 ? -26.312 6.552 20.309 1.00 92.94 340 GLN A C 1
ATOM 2771 O O . GLN A 1 340 ? -25.267 6.413 20.949 1.00 92.94 340 GLN A O 1
ATOM 2776 N N . ASN A 1 341 ? -27.277 7.394 20.681 1.00 92.62 341 ASN A N 1
ATOM 2777 C CA . ASN A 1 341 ? -27.193 8.191 21.900 1.00 92.62 341 ASN A CA 1
ATOM 2778 C C . ASN A 1 341 ? -27.069 7.271 23.128 1.00 92.62 341 ASN A C 1
ATOM 2780 O O . ASN A 1 341 ? -27.758 6.255 23.218 1.00 92.62 341 ASN A O 1
ATOM 2784 N N . ARG A 1 342 ? -26.205 7.634 24.080 1.00 94.62 342 ARG A N 1
ATOM 2785 C CA . ARG A 1 342 ? -25.945 6.908 25.336 1.00 94.62 342 ARG A CA 1
ATOM 2786 C C . ARG A 1 342 ? -25.405 5.485 25.164 1.00 94.62 342 ARG A C 1
ATOM 2788 O O . ARG A 1 342 ? -25.462 4.688 26.101 1.00 94.62 342 ARG A O 1
ATOM 2795 N N . LYS A 1 343 ? -24.865 5.144 23.992 1.00 97.44 343 LYS A N 1
ATOM 2796 C CA . LYS A 1 343 ? -24.134 3.890 23.794 1.00 97.44 343 LYS A CA 1
ATOM 2797 C C . LYS A 1 343 ? -22.653 4.080 24.094 1.00 97.44 343 LYS A C 1
ATOM 2799 O O . LYS A 1 343 ? -21.995 4.919 23.480 1.00 97.44 343 LYS A O 1
ATOM 2804 N N . ILE A 1 344 ? -22.141 3.273 25.012 1.00 98.31 344 ILE A N 1
ATOM 2805 C CA . ILE A 1 344 ? -20.775 3.332 25.521 1.00 98.31 344 ILE A CA 1
ATOM 2806 C C . ILE A 1 344 ? -20.060 2.040 25.138 1.00 98.31 344 ILE A C 1
ATOM 2808 O O . ILE A 1 344 ? -20.517 0.951 25.484 1.00 98.31 344 ILE A O 1
ATOM 2812 N N . LEU A 1 345 ? -18.933 2.154 24.442 1.00 98.31 345 LEU A N 1
ATOM 2813 C CA . LEU A 1 345 ? -18.034 1.037 24.180 1.00 98.31 345 LEU A CA 1
ATOM 2814 C C . LEU A 1 345 ? -16.924 1.043 25.228 1.00 98.31 345 LEU A C 1
ATOM 2816 O O . LEU A 1 345 ? -16.139 1.984 25.292 1.00 98.31 345 LEU A O 1
ATOM 2820 N N . LEU A 1 346 ? -16.857 -0.004 26.042 1.00 98.06 346 LEU A N 1
ATOM 2821 C CA . LEU A 1 346 ? -15.913 -0.130 27.148 1.00 98.06 346 LEU A CA 1
ATOM 2822 C C . LEU A 1 346 ? -14.926 -1.264 26.871 1.00 98.06 346 LEU A C 1
ATOM 2824 O O . LEU A 1 346 ? -15.334 -2.388 26.590 1.00 98.06 346 LEU A O 1
ATOM 2828 N N . ALA A 1 347 ? -13.623 -1.005 26.957 1.00 96.62 347 ALA A N 1
ATOM 2829 C CA . ALA A 1 347 ? -12.622 -2.064 26.865 1.00 96.62 347 ALA A CA 1
ATOM 2830 C C . ALA A 1 347 ? -12.785 -3.095 27.997 1.00 96.62 347 ALA A C 1
ATOM 2832 O O . ALA A 1 347 ? -13.009 -2.727 29.147 1.00 96.62 347 ALA A O 1
ATOM 2833 N N . SER A 1 348 ? -12.611 -4.388 27.703 1.00 95.38 348 SER A N 1
ATOM 2834 C CA . SER A 1 348 ? -12.749 -5.452 28.711 1.00 95.38 348 SER A CA 1
ATOM 2835 C C . SER A 1 348 ? -11.786 -5.321 29.898 1.00 95.38 348 SER A C 1
ATOM 2837 O O . SER A 1 348 ? -12.155 -5.668 31.014 1.00 95.38 348 SER A O 1
ATOM 2839 N N . SER A 1 349 ? -10.581 -4.783 29.683 1.00 94.62 349 SER A N 1
ATOM 2840 C CA . SER A 1 349 ? -9.601 -4.461 30.739 1.00 94.62 349 SER A CA 1
ATOM 2841 C C . SER A 1 349 ? -10.088 -3.384 31.717 1.00 94.62 349 SER A C 1
ATOM 2843 O O . SER A 1 349 ? -9.499 -3.187 32.772 1.00 94.62 349 SER A O 1
ATOM 2845 N N . LEU A 1 350 ? -11.170 -2.682 31.376 1.00 95.38 350 LEU A N 1
ATOM 2846 C CA . LEU A 1 350 ? -11.786 -1.626 32.170 1.00 95.38 350 LEU A CA 1
ATOM 2847 C C . LEU A 1 350 ? -13.191 -2.007 32.648 1.00 95.38 350 LEU A C 1
ATOM 2849 O O . LEU A 1 350 ? -13.949 -1.126 33.043 1.00 95.38 350 LEU A O 1
ATOM 2853 N N . ALA A 1 351 ? -13.558 -3.294 32.640 1.00 94.75 351 ALA A N 1
ATOM 2854 C CA . ALA A 1 351 ? -14.906 -3.745 33.003 1.00 94.75 351 ALA A CA 1
ATOM 2855 C C . ALA A 1 351 ? -15.374 -3.237 34.384 1.00 94.75 351 ALA A C 1
ATOM 2857 O O . ALA A 1 351 ? -16.555 -2.954 34.567 1.00 94.75 351 ALA A O 1
ATOM 2858 N N . LYS A 1 352 ? -14.450 -3.010 35.331 1.00 94.25 352 LYS A N 1
ATOM 2859 C CA . LYS A 1 352 ? -14.745 -2.403 36.643 1.00 94.25 352 LYS A CA 1
ATOM 2860 C C . LYS A 1 352 ? -15.396 -1.011 36.568 1.00 94.25 352 LYS A C 1
ATOM 2862 O O . LYS A 1 352 ? -16.061 -0.604 37.515 1.00 94.25 352 LYS A O 1
ATOM 2867 N N . LEU A 1 353 ? -15.231 -0.288 35.456 1.00 96.25 353 LEU A N 1
ATOM 2868 C CA . LEU A 1 353 ? -15.836 1.029 35.231 1.00 96.25 353 LEU A CA 1
ATOM 2869 C C . LEU A 1 353 ? -17.311 0.958 34.815 1.00 96.25 353 LEU A C 1
ATOM 2871 O O . LEU A 1 353 ? -17.974 1.992 34.794 1.00 96.25 353 LEU A O 1
ATOM 2875 N N . GLU A 1 354 ? -17.854 -0.228 34.526 1.00 96.88 354 GLU A N 1
ATOM 2876 C CA . GLU A 1 354 ? -19.265 -0.378 34.158 1.00 96.88 354 GLU A CA 1
ATOM 2877 C C . GLU A 1 354 ? -20.205 0.138 35.256 1.00 96.88 354 GLU A C 1
ATOM 2879 O O . GLU A 1 354 ? -21.142 0.878 34.959 1.00 96.88 354 GLU A O 1
ATOM 2884 N N . SER A 1 355 ? -19.923 -0.187 36.521 1.00 96.44 355 SER A N 1
ATOM 2885 C CA . SER A 1 355 ? -20.724 0.283 37.658 1.00 96.44 355 SER A CA 1
ATOM 2886 C C . SER A 1 355 ? -20.699 1.822 37.785 1.00 96.44 355 SER A C 1
ATOM 2888 O O . SER A 1 355 ? -21.762 2.432 37.659 1.00 96.44 355 SER A O 1
ATOM 2890 N N . PRO A 1 356 ? -19.527 2.494 37.845 1.00 97.06 356 PRO A N 1
ATOM 2891 C CA . PRO A 1 356 ? -19.450 3.959 37.793 1.00 97.06 356 PRO A CA 1
ATOM 2892 C C . PRO A 1 356 ? -20.172 4.612 36.601 1.00 97.06 356 PRO A C 1
ATOM 2894 O O . PRO A 1 356 ? -20.767 5.680 36.745 1.00 97.06 356 PRO A O 1
ATOM 2897 N N . ILE A 1 357 ? -20.141 3.988 35.416 1.00 97.75 357 ILE A N 1
ATOM 2898 C CA . ILE A 1 357 ? -20.874 4.472 34.233 1.00 97.75 357 ILE A CA 1
ATOM 2899 C C . ILE A 1 357 ? -22.384 4.409 34.475 1.00 97.75 357 ILE A C 1
ATOM 2901 O O . ILE A 1 357 ? -23.102 5.367 34.175 1.00 97.75 357 ILE A O 1
ATOM 2905 N N . LYS A 1 358 ? -22.873 3.290 35.019 1.00 97.06 358 LYS A N 1
ATOM 2906 C CA . LYS A 1 358 ? -24.293 3.072 35.312 1.00 97.06 358 LYS A CA 1
ATOM 2907 C C . LYS A 1 358 ? -24.806 3.961 36.436 1.00 97.06 358 LYS A C 1
ATOM 2909 O O . LYS A 1 358 ? -25.965 4.356 36.360 1.00 97.06 358 LYS A O 1
ATOM 2914 N N . ASP A 1 359 ? -23.964 4.324 37.398 1.00 96.81 359 ASP A N 1
ATOM 2915 C CA . ASP A 1 359 ? -24.300 5.285 38.455 1.00 96.81 359 ASP A CA 1
ATOM 2916 C C . ASP A 1 359 ? -24.546 6.693 37.895 1.00 96.81 359 ASP A C 1
ATOM 2918 O O . ASP A 1 359 ? -25.421 7.416 38.366 1.00 96.81 359 ASP A O 1
ATOM 2922 N N . ILE A 1 360 ? -23.792 7.093 36.865 1.00 97.06 360 ILE A N 1
ATOM 2923 C CA . ILE A 1 360 ? -23.941 8.407 36.219 1.00 97.06 360 ILE A CA 1
ATOM 2924 C C . ILE A 1 360 ? -25.063 8.398 35.177 1.00 97.06 360 ILE A C 1
ATOM 2926 O O . ILE A 1 360 ? -25.778 9.387 35.011 1.00 97.06 360 ILE A O 1
ATOM 2930 N N . CYS A 1 361 ? -25.193 7.301 34.435 1.00 95.75 361 CYS A N 1
ATOM 2931 C CA . CYS A 1 361 ? -26.091 7.177 33.299 1.00 95.75 361 CYS A CA 1
ATOM 2932 C C . CYS A 1 361 ? -26.832 5.836 33.342 1.00 95.75 361 CYS A C 1
ATOM 2934 O O . CYS A 1 361 ? -26.476 4.872 32.658 1.00 95.75 361 CYS A O 1
ATOM 2936 N N . HIS A 1 362 ? -27.917 5.788 34.117 1.00 94.38 362 HIS A N 1
ATOM 2937 C CA . HIS A 1 362 ? -28.707 4.568 34.312 1.00 94.38 362 HIS A CA 1
ATOM 2938 C C . HIS A 1 362 ? -29.240 3.958 33.005 1.00 94.38 362 HIS A C 1
ATOM 2940 O O . HIS A 1 362 ? -29.325 2.738 32.876 1.00 94.38 362 HIS A O 1
ATOM 2946 N N . ASN A 1 363 ? -29.559 4.788 32.009 1.00 94.69 363 ASN A N 1
ATOM 2947 C CA . ASN A 1 363 ? -30.070 4.337 30.715 1.00 94.69 363 ASN A CA 1
ATOM 2948 C C . ASN A 1 363 ? -28.999 4.219 29.616 1.00 94.69 363 ASN A C 1
ATOM 2950 O O . ASN A 1 363 ? -29.354 4.025 28.454 1.00 94.69 363 ASN A O 1
ATOM 2954 N N . CYS A 1 364 ? -27.709 4.331 29.946 1.00 95.44 364 CYS A N 1
ATOM 2955 C CA . CYS A 1 364 ? -26.649 4.070 28.979 1.00 95.44 364 CYS A CA 1
ATOM 2956 C C . CYS A 1 364 ? -26.590 2.579 28.623 1.00 95.44 364 CYS A C 1
ATOM 2958 O O . CYS A 1 364 ? -26.672 1.711 29.496 1.00 95.44 364 CYS A O 1
ATOM 2960 N N . SER A 1 365 ? -26.405 2.266 27.342 1.00 97.19 365 SER A N 1
ATOM 2961 C CA . SER A 1 365 ? -26.110 0.909 26.874 1.00 97.19 365 SER A CA 1
ATOM 2962 C C . SER A 1 365 ? -24.598 0.718 26.868 1.00 97.19 365 SER A C 1
ATOM 2964 O O . SER A 1 365 ? -23.902 1.405 26.125 1.00 97.19 365 SER A O 1
ATOM 2966 N N . VAL A 1 366 ? -24.083 -0.180 27.708 1.00 97.81 366 VAL A N 1
ATOM 2967 C CA . VAL A 1 366 ? -22.646 -0.473 27.785 1.00 97.81 366 VAL A CA 1
ATOM 2968 C C . VAL A 1 366 ? -22.369 -1.749 27.000 1.00 97.81 366 VAL A C 1
ATOM 2970 O O . VAL A 1 366 ? -22.973 -2.788 27.256 1.00 97.81 366 VAL A O 1
ATOM 2973 N N . VAL A 1 367 ? -21.468 -1.664 26.026 1.00 97.69 367 VAL A N 1
ATOM 2974 C CA . VAL A 1 367 ? -20.973 -2.801 25.249 1.00 97.69 367 VAL A CA 1
ATOM 2975 C C . VAL A 1 367 ? -19.519 -3.025 25.629 1.00 97.69 367 VAL A C 1
ATOM 2977 O O . VAL A 1 367 ? -18.700 -2.120 25.487 1.00 97.69 367 VAL A O 1
ATOM 2980 N N . ILE A 1 368 ? -19.186 -4.228 26.091 1.00 97.12 368 ILE A N 1
ATOM 2981 C CA . ILE A 1 368 ? -17.812 -4.571 26.467 1.00 97.12 368 ILE A CA 1
ATOM 2982 C C . ILE A 1 368 ? -17.067 -5.134 25.253 1.00 97.12 368 ILE A C 1
ATOM 2984 O O . ILE A 1 368 ? -17.444 -6.169 24.699 1.00 97.12 368 ILE A O 1
ATOM 2988 N N . LEU A 1 369 ? -15.982 -4.471 24.855 1.00 95.44 369 LEU A N 1
ATOM 2989 C CA . LEU A 1 369 ? -15.127 -4.883 23.750 1.00 95.44 369 LEU A CA 1
ATOM 2990 C C . LEU A 1 369 ? -14.116 -5.935 24.213 1.00 95.44 369 LEU A C 1
ATOM 2992 O O . LEU A 1 369 ? -13.174 -5.627 24.945 1.00 95.44 369 LEU A O 1
ATOM 2996 N N . GLN A 1 370 ? -14.288 -7.170 23.745 1.00 93.56 370 GLN A N 1
ATOM 2997 C CA . GLN A 1 370 ? -13.388 -8.276 24.071 1.00 93.56 370 GLN A CA 1
ATOM 2998 C C . GLN A 1 370 ? -12.090 -8.209 23.243 1.00 93.56 370 GLN A C 1
ATOM 3000 O O . GLN A 1 370 ? -12.150 -7.830 22.068 1.00 93.56 370 GLN A O 1
ATOM 3005 N N . PRO A 1 371 ? -10.928 -8.657 23.764 1.00 86.38 371 PRO A N 1
ATOM 3006 C CA . PRO A 1 371 ? -9.641 -8.529 23.067 1.00 86.38 371 PRO A CA 1
ATOM 3007 C C . PRO A 1 371 ? -9.565 -9.292 21.737 1.00 86.38 371 PRO A C 1
ATOM 3009 O O . PRO A 1 371 ? -8.826 -8.901 20.841 1.00 86.38 371 PRO A O 1
ATOM 3012 N N . LYS A 1 372 ? -10.334 -10.381 21.606 1.00 86.81 372 LYS A N 1
ATOM 3013 C CA . LYS A 1 372 ? -10.393 -11.243 20.410 1.00 86.81 372 LYS A CA 1
ATOM 3014 C C . LYS A 1 372 ? -11.588 -10.929 19.501 1.00 86.81 372 LYS A C 1
ATOM 3016 O O . LYS A 1 372 ? -11.983 -11.767 18.694 1.00 86.81 372 LYS A O 1
ATOM 3021 N N . THR A 1 373 ? -12.207 -9.760 19.662 1.00 89.88 373 THR A N 1
ATOM 3022 C CA . THR A 1 373 ? -13.322 -9.344 18.804 1.00 89.88 373 THR A CA 1
ATOM 3023 C C . THR A 1 373 ? -12.813 -9.102 17.383 1.00 89.88 373 THR A C 1
ATOM 3025 O O . THR A 1 373 ? -11.821 -8.401 17.180 1.00 89.88 373 THR A O 1
ATOM 3028 N N . GLU A 1 374 ? -13.497 -9.688 16.400 1.00 90.50 374 GLU A N 1
ATOM 3029 C CA . GLU A 1 374 ? -13.199 -9.496 14.977 1.00 90.50 374 GLU A CA 1
ATOM 3030 C C . GLU A 1 374 ? -13.269 -8.011 14.602 1.00 90.50 374 GLU A C 1
ATOM 3032 O O . GLU A 1 374 ? -14.176 -7.295 15.029 1.00 90.50 374 GLU A O 1
ATOM 3037 N N . VAL A 1 375 ? -12.345 -7.552 13.753 1.00 92.44 375 VAL A N 1
ATOM 3038 C CA . VAL A 1 375 ? -12.210 -6.129 13.392 1.00 92.44 375 VAL A CA 1
ATOM 3039 C C . VAL A 1 375 ? -13.496 -5.515 12.825 1.00 92.44 375 VAL A C 1
ATOM 3041 O O . VAL A 1 375 ? -13.811 -4.366 13.118 1.00 92.44 375 VAL A O 1
ATOM 3044 N N . THR A 1 376 ? -14.287 -6.287 12.076 1.00 92.19 376 THR A N 1
ATOM 3045 C CA . THR A 1 376 ? -15.578 -5.845 11.526 1.00 92.19 376 THR A CA 1
ATOM 3046 C C . THR A 1 376 ? -16.596 -5.552 12.623 1.00 92.19 376 THR A C 1
ATOM 3048 O O . THR A 1 376 ? -17.283 -4.536 12.561 1.00 92.19 376 THR A O 1
ATOM 3051 N N . LYS A 1 377 ? -16.656 -6.397 13.657 1.00 92.25 377 LYS A N 1
ATOM 3052 C CA . LYS A 1 377 ? -17.512 -6.190 14.830 1.00 92.25 377 LYS A CA 1
ATOM 3053 C C . LYS A 1 377 ? -17.008 -5.034 15.683 1.00 92.25 377 LYS A C 1
ATOM 3055 O O . LYS A 1 377 ? -17.821 -4.240 16.144 1.00 92.25 377 LYS A O 1
ATOM 3060 N N . CYS A 1 378 ? -15.690 -4.896 15.857 1.00 93.75 378 CYS A N 1
ATOM 3061 C CA . CYS A 1 378 ? -15.111 -3.730 16.527 1.00 93.75 378 CYS A CA 1
ATOM 3062 C C . CYS A 1 378 ? -15.532 -2.430 15.833 1.00 93.75 378 CYS A C 1
ATOM 3064 O O . CYS A 1 378 ? -15.979 -1.506 16.506 1.00 93.75 378 CYS A O 1
ATOM 3066 N N . ALA A 1 379 ? -15.451 -2.384 14.499 1.00 95.00 379 ALA A N 1
ATOM 3067 C CA . ALA A 1 379 ? -15.863 -1.227 13.712 1.00 95.00 379 ALA A CA 1
ATOM 3068 C C . ALA A 1 379 ? -17.364 -0.934 13.841 1.00 95.00 379 ALA A C 1
ATOM 3070 O O . ALA A 1 379 ? -17.747 0.214 14.051 1.00 95.00 379 ALA A O 1
ATOM 3071 N N . ASP A 1 380 ? -18.215 -1.962 13.790 1.00 93.81 380 ASP A N 1
ATOM 3072 C CA . ASP A 1 380 ? -19.663 -1.799 13.946 1.00 93.81 380 ASP A CA 1
ATOM 3073 C C . ASP A 1 380 ? -20.035 -1.302 15.365 1.00 93.81 380 ASP A C 1
ATOM 3075 O O . ASP A 1 380 ? -20.874 -0.407 15.521 1.00 93.81 380 ASP A O 1
ATOM 3079 N N . HIS A 1 381 ? -19.393 -1.832 16.413 1.00 95.62 381 HIS A N 1
ATOM 3080 C CA . HIS A 1 381 ? -19.604 -1.394 17.796 1.00 95.62 381 HIS A CA 1
ATOM 3081 C C . HIS A 1 381 ? -19.066 0.011 18.055 1.00 95.62 381 HIS A C 1
ATOM 3083 O O . HIS A 1 381 ? -19.762 0.805 18.685 1.00 95.62 381 HIS A O 1
ATOM 3089 N N . ALA A 1 382 ? -17.869 0.335 17.569 1.00 96.31 382 ALA A N 1
ATOM 3090 C CA . ALA A 1 382 ? -17.251 1.638 17.779 1.00 96.31 382 ALA A CA 1
ATOM 3091 C C . ALA A 1 382 ? -17.954 2.732 16.967 1.00 96.31 382 ALA A C 1
ATOM 3093 O O . ALA A 1 382 ? -18.294 3.768 17.528 1.00 96.31 382 ALA A O 1
ATOM 3094 N N . GLY A 1 383 ? -18.279 2.476 15.695 1.00 95.38 383 GLY A N 1
ATOM 3095 C CA . GLY A 1 383 ? -18.964 3.453 14.843 1.00 95.38 383 GLY A CA 1
ATOM 3096 C C . GLY A 1 383 ? -20.391 3.779 15.285 1.00 95.38 383 GLY A C 1
ATOM 3097 O O . GLY A 1 383 ? -20.861 4.896 15.093 1.00 95.38 383 GLY A O 1
ATOM 3098 N N . SER A 1 384 ? -21.068 2.843 15.957 1.00 95.88 384 SER A N 1
ATOM 3099 C CA . SER A 1 384 ? -22.387 3.105 16.546 1.00 95.88 384 SER A CA 1
ATOM 3100 C C . SER A 1 384 ? -22.340 3.667 17.971 1.00 95.88 384 SER A C 1
ATOM 3102 O O . SER A 1 384 ? -23.393 4.012 18.503 1.00 95.88 384 SER A O 1
ATOM 3104 N N . SER A 1 385 ? -21.172 3.758 18.612 1.00 97.50 385 SER A N 1
ATOM 3105 C CA . SER A 1 385 ? -21.045 4.232 19.998 1.00 97.50 385 SER A CA 1
ATOM 3106 C C . SER A 1 385 ? -20.844 5.742 20.079 1.00 97.50 385 SER A C 1
ATOM 3108 O O . SER A 1 385 ? -20.166 6.333 19.246 1.00 97.50 385 SER A O 1
ATOM 3110 N N . GLN A 1 386 ? -21.420 6.360 21.110 1.00 97.44 386 GLN A N 1
ATOM 3111 C CA . GLN A 1 386 ? -21.231 7.776 21.428 1.00 97.44 386 GLN A CA 1
ATOM 3112 C C . GLN A 1 386 ? -19.886 8.012 22.122 1.00 97.44 386 GLN A C 1
ATOM 3114 O O . GLN A 1 386 ? -19.184 8.975 21.817 1.00 97.44 386 GLN A O 1
ATOM 3119 N N . ILE A 1 387 ? -19.527 7.121 23.053 1.00 98.50 387 ILE A N 1
ATOM 3120 C CA . ILE A 1 387 ? -18.290 7.208 23.832 1.00 98.50 387 ILE A CA 1
ATOM 3121 C C . ILE A 1 387 ? -17.528 5.887 23.732 1.00 98.50 387 ILE A C 1
ATOM 3123 O O . ILE A 1 387 ? -18.107 4.822 23.949 1.00 98.50 387 ILE A O 1
ATOM 3127 N N . LEU A 1 388 ? -16.231 5.960 23.437 1.00 98.50 388 LEU A N 1
ATOM 3128 C CA . LEU A 1 388 ? -15.282 4.852 23.562 1.00 98.50 388 LEU A CA 1
ATOM 3129 C C . LEU A 1 388 ? -14.411 5.070 24.800 1.00 98.50 388 LEU A C 1
ATOM 3131 O O . LEU A 1 388 ? -13.835 6.138 24.966 1.00 98.50 388 LEU A O 1
ATOM 3135 N N . ILE A 1 389 ? -14.270 4.049 25.640 1.00 98.38 389 ILE A N 1
ATOM 3136 C CA . ILE A 1 389 ? -13.421 4.070 26.832 1.00 98.38 389 ILE A CA 1
ATOM 3137 C C . ILE A 1 389 ? -12.397 2.944 26.706 1.00 98.38 389 ILE A C 1
ATOM 3139 O O . ILE A 1 389 ? -12.758 1.765 26.637 1.00 98.38 389 ILE A O 1
ATOM 3143 N N . GLY A 1 390 ? -11.117 3.304 26.664 1.00 97.00 390 GLY A N 1
ATOM 3144 C CA . GLY A 1 390 ? -10.018 2.364 26.458 1.00 97.00 390 GLY A CA 1
ATOM 3145 C C . GLY A 1 390 ? -8.760 2.761 27.219 1.00 97.00 390 GLY A C 1
ATOM 3146 O O . GLY A 1 390 ? -8.699 3.824 27.821 1.00 97.00 390 GLY A O 1
ATOM 3147 N N . ASN A 1 391 ? -7.760 1.888 27.211 1.00 95.06 391 ASN A N 1
ATOM 3148 C CA . ASN A 1 391 ? -6.505 2.064 27.950 1.00 95.06 391 ASN A CA 1
ATOM 3149 C C . ASN A 1 391 ? -5.264 1.549 27.199 1.00 95.06 391 ASN A C 1
ATOM 3151 O O . ASN A 1 391 ? -4.182 1.471 27.775 1.00 95.06 391 ASN A O 1
ATOM 3155 N N . HIS A 1 392 ? -5.419 1.099 25.951 1.00 94.75 392 HIS A N 1
ATOM 3156 C CA . HIS A 1 392 ? -4.340 0.473 25.192 1.00 94.75 392 HIS A CA 1
ATOM 3157 C C . HIS A 1 392 ? -4.585 0.563 23.684 1.00 94.75 392 HIS A C 1
ATOM 3159 O O . HIS A 1 392 ? -5.737 0.543 23.255 1.00 94.75 392 HIS A O 1
ATOM 3165 N N . ILE A 1 393 ? -3.538 0.552 22.849 1.00 94.25 393 ILE A N 1
ATOM 3166 C CA . ILE A 1 393 ? -3.684 0.585 21.377 1.00 94.25 393 ILE A CA 1
ATOM 3167 C C . ILE A 1 393 ? -4.650 -0.481 20.836 1.00 94.25 393 ILE A C 1
ATOM 3169 O O . ILE A 1 393 ? -5.420 -0.219 19.917 1.00 94.25 393 ILE A O 1
ATOM 3173 N N . SER A 1 394 ? -4.698 -1.661 21.463 1.00 93.69 394 SER A N 1
ATOM 3174 C CA . SER A 1 394 ? -5.604 -2.747 21.064 1.00 93.69 394 SER A CA 1
ATOM 3175 C C . SER A 1 394 ? -7.094 -2.409 21.172 1.00 93.69 394 SER A C 1
ATOM 3177 O O . SER A 1 394 ? -7.902 -3.073 20.527 1.00 93.69 394 SER A O 1
ATOM 3179 N N . ASN A 1 395 ? -7.466 -1.420 21.988 1.00 95.44 395 ASN A N 1
ATOM 3180 C CA . ASN A 1 395 ? -8.848 -0.980 22.166 1.00 95.44 395 ASN A CA 1
ATOM 3181 C C . ASN A 1 395 ? -9.056 0.485 21.742 1.00 95.44 395 ASN A C 1
ATOM 3183 O O . ASN A 1 395 ? -10.016 0.752 21.021 1.00 95.44 395 ASN A O 1
ATOM 3187 N N . LEU A 1 396 ? -8.136 1.394 22.076 1.00 96.88 396 LEU A N 1
ATOM 3188 C CA . LEU A 1 396 ? -8.203 2.818 21.735 1.00 96.88 396 LEU A CA 1
ATOM 3189 C C . LEU A 1 396 ? -8.105 3.081 20.231 1.00 96.88 396 LEU A C 1
ATOM 3191 O O . LEU A 1 396 ? -8.750 4.007 19.752 1.00 96.88 396 LEU A O 1
ATOM 3195 N N . LEU A 1 397 ? -7.400 2.245 19.456 1.00 97.00 397 LEU A N 1
ATOM 3196 C CA . LEU A 1 397 ? -7.335 2.425 18.000 1.00 97.00 397 LEU A CA 1
ATOM 3197 C C . LEU A 1 397 ? -8.721 2.357 17.337 1.00 97.00 397 LEU A C 1
ATOM 3199 O O . LEU A 1 397 ? -8.917 2.931 16.275 1.00 97.00 397 LEU A O 1
ATOM 3203 N N . ASN A 1 398 ? -9.717 1.731 17.973 1.00 96.94 398 ASN A N 1
ATOM 3204 C CA . ASN A 1 398 ? -11.084 1.711 17.446 1.00 96.94 398 ASN A CA 1
ATOM 3205 C C . ASN A 1 398 ? -11.752 3.097 17.409 1.00 96.94 398 ASN A C 1
ATOM 3207 O O . ASN A 1 398 ? -12.832 3.217 16.835 1.00 96.94 398 ASN A O 1
ATOM 3211 N N . LEU A 1 399 ? -11.112 4.144 17.949 1.00 97.19 399 LEU A N 1
ATOM 3212 C CA . LEU A 1 399 ? -11.573 5.525 17.808 1.00 97.19 399 LEU A CA 1
ATOM 3213 C C . LEU A 1 399 ? -11.654 5.970 16.337 1.00 97.19 399 LEU A C 1
ATOM 3215 O O . LEU A 1 399 ? -12.491 6.803 16.005 1.00 97.19 399 LEU A O 1
ATOM 3219 N N . ILE A 1 400 ? -10.870 5.356 15.435 1.00 96.44 400 ILE A N 1
ATOM 3220 C CA . ILE A 1 400 ? -10.918 5.648 13.988 1.00 96.44 400 ILE A CA 1
ATOM 3221 C C . ILE A 1 400 ? -12.289 5.363 13.361 1.00 96.44 400 ILE A C 1
ATOM 3223 O O . ILE A 1 400 ? -12.602 5.874 12.288 1.00 96.44 400 ILE A O 1
ATOM 3227 N N . TRP A 1 401 ? -13.099 4.519 14.005 1.00 96.19 401 TRP A N 1
ATOM 3228 C CA . TRP A 1 401 ? -14.429 4.150 13.531 1.00 96.19 401 TRP A CA 1
ATOM 3229 C C . TRP A 1 401 ? -15.510 5.112 14.006 1.00 96.19 401 TRP A C 1
ATOM 3231 O O . TRP A 1 401 ? -16.625 5.054 13.498 1.00 96.19 401 TRP A O 1
ATOM 3241 N N . MET A 1 402 ? -15.215 5.965 14.985 1.00 95.69 402 MET A N 1
ATOM 3242 C CA . MET A 1 402 ? -16.212 6.835 15.590 1.00 95.69 402 MET A CA 1
ATOM 3243 C C . MET A 1 402 ? -16.605 7.984 14.653 1.00 95.69 402 MET A C 1
ATOM 3245 O O . MET A 1 402 ? -15.825 8.433 13.803 1.00 95.69 402 MET A O 1
ATOM 3249 N N . THR A 1 403 ? -17.841 8.458 14.814 1.00 93.50 403 THR A N 1
ATOM 3250 C CA . THR A 1 403 ? -18.402 9.541 14.000 1.00 93.50 403 THR A CA 1
ATOM 3251 C C . THR A 1 403 ? -17.774 10.888 14.382 1.00 93.50 403 THR A C 1
ATOM 3253 O O . THR A 1 403 ? -17.874 11.283 15.551 1.00 93.50 403 THR A O 1
ATOM 3256 N N . PRO A 1 404 ? -17.180 11.619 13.418 1.00 93.31 404 PRO A N 1
ATOM 3257 C CA . PRO A 1 404 ? -16.662 12.974 13.610 1.00 93.31 404 PRO A CA 1
ATOM 3258 C C . PRO A 1 404 ? -17.646 13.914 14.310 1.00 93.31 404 PRO A C 1
ATOM 3260 O O . PRO A 1 404 ? -18.847 13.877 14.041 1.00 93.31 404 PRO A O 1
ATOM 3263 N N . ASN A 1 405 ? -17.134 14.796 15.166 1.00 92.94 405 ASN A N 1
ATOM 3264 C CA . ASN A 1 405 ? -17.827 15.899 15.844 1.00 92.94 405 ASN A CA 1
ATOM 3265 C C . ASN A 1 405 ? -18.998 15.519 16.772 1.00 92.94 405 ASN A C 1
ATOM 3267 O O . ASN A 1 405 ? -19.567 16.392 17.424 1.00 92.94 405 ASN A O 1
ATOM 3271 N N . GLN A 1 406 ? -19.356 14.237 16.864 1.00 92.88 406 GLN A N 1
ATOM 3272 C CA . GLN A 1 406 ? -20.511 13.748 17.631 1.00 92.88 406 GLN A CA 1
ATOM 3273 C C . GLN A 1 406 ? -20.131 12.771 18.743 1.00 92.88 406 GLN A C 1
ATOM 3275 O O . GLN A 1 406 ? -20.980 12.365 19.534 1.00 92.88 406 GLN A O 1
ATOM 3280 N N . THR A 1 407 ? -18.867 12.365 18.795 1.00 97.12 407 THR A N 1
ATOM 3281 C CA . THR A 1 407 ? -18.399 11.287 19.660 1.00 97.12 407 THR A CA 1
ATOM 3282 C C . THR A 1 407 ? -17.197 11.710 20.490 1.00 97.12 407 THR A C 1
ATOM 3284 O O . THR A 1 407 ? -16.534 12.712 20.198 1.00 97.12 407 THR A O 1
ATOM 3287 N N . ALA A 1 408 ? -16.929 10.947 21.547 1.00 98.25 408 ALA A N 1
ATOM 3288 C CA . ALA A 1 408 ? -15.788 11.164 22.421 1.00 98.25 408 ALA A CA 1
ATOM 3289 C C . ALA A 1 408 ? -15.029 9.867 22.710 1.00 98.25 408 ALA A C 1
ATOM 3291 O O . ALA A 1 408 ? -15.612 8.791 22.823 1.00 98.25 408 ALA A O 1
ATOM 3292 N N . VAL A 1 409 ? -13.723 9.990 22.909 1.00 98.50 409 VAL A N 1
ATOM 3293 C CA . VAL A 1 409 ? -12.866 8.936 23.443 1.00 98.50 409 VAL A CA 1
ATOM 3294 C C . VAL A 1 409 ? -12.359 9.347 24.824 1.00 98.50 409 VAL A C 1
ATOM 3296 O O . VAL A 1 409 ? -11.924 10.482 25.030 1.00 98.50 409 VAL A O 1
ATOM 3299 N N . ILE A 1 410 ? -12.429 8.420 25.776 1.00 98.06 410 ILE A N 1
ATOM 3300 C CA . ILE A 1 410 ? -11.862 8.554 27.116 1.00 98.06 410 ILE A CA 1
ATOM 3301 C C . ILE A 1 410 ? -10.677 7.599 27.217 1.00 98.06 410 ILE A C 1
ATOM 3303 O O . ILE A 1 410 ? -10.826 6.375 27.174 1.00 98.06 410 ILE A O 1
ATOM 3307 N N . ASP A 1 411 ? -9.498 8.187 27.352 1.00 95.88 411 ASP A N 1
ATOM 3308 C CA . ASP A 1 411 ? -8.232 7.499 27.532 1.00 95.88 411 ASP A CA 1
ATOM 3309 C C . ASP A 1 411 ? -7.969 7.264 29.024 1.00 95.88 411 ASP A C 1
ATOM 3311 O O . ASP A 1 411 ? -7.637 8.179 29.781 1.00 95.88 411 ASP A O 1
ATOM 3315 N N . ALA A 1 412 ? -8.166 6.019 29.445 1.00 94.88 412 ALA A N 1
ATOM 3316 C CA . ALA A 1 412 ? -7.925 5.509 30.790 1.00 94.88 412 ALA A CA 1
ATOM 3317 C C . ALA A 1 412 ? -6.628 4.685 30.865 1.00 94.88 412 ALA A C 1
ATOM 3319 O O . ALA A 1 412 ? -6.511 3.745 31.653 1.00 94.88 412 ALA A O 1
ATOM 3320 N N . SER A 1 413 ? -5.653 5.015 30.015 1.00 91.88 413 SER A N 1
ATOM 3321 C CA . SER A 1 413 ? -4.283 4.509 30.104 1.00 91.88 413 SER A CA 1
ATOM 3322 C C . SER A 1 413 ? -3.659 4.838 31.469 1.00 91.88 413 SER A C 1
ATOM 3324 O O . SER A 1 413 ? -3.923 5.899 32.034 1.00 91.88 413 SER A O 1
ATOM 3326 N N . SER A 1 414 ? -2.814 3.955 32.015 1.00 88.94 414 SER A N 1
ATOM 3327 C CA . SER A 1 414 ? -2.072 4.231 33.259 1.00 88.94 414 SER A CA 1
ATOM 3328 C C . SER A 1 414 ? -1.223 5.500 33.133 1.00 88.94 414 SER A C 1
ATOM 3330 O O . SER A 1 414 ? -0.649 5.785 32.077 1.00 88.94 414 SER A O 1
ATOM 3332 N N . SER A 1 415 ? -1.075 6.206 34.254 1.00 86.25 415 SER A N 1
ATOM 3333 C CA . SER A 1 415 ? -0.156 7.337 34.453 1.00 86.25 415 SER A CA 1
ATOM 3334 C C . SER A 1 415 ? 1.256 7.093 33.900 1.00 86.25 415 SER A C 1
ATOM 3336 O O . SER A 1 415 ? 1.916 8.019 33.435 1.00 86.25 415 SER A O 1
ATOM 3338 N N . HIS A 1 416 ? 1.730 5.843 33.889 1.00 86.19 416 HIS A N 1
ATOM 3339 C CA . HIS A 1 416 ? 3.062 5.494 33.396 1.00 86.19 416 HIS A CA 1
ATOM 3340 C C . HIS A 1 416 ? 3.259 5.687 31.884 1.00 86.19 416 HIS A C 1
ATOM 3342 O O . HIS A 1 416 ? 4.401 5.867 31.459 1.00 86.19 416 HIS A O 1
ATOM 3348 N N . TYR A 1 417 ? 2.194 5.642 31.080 1.00 86.62 417 TYR A N 1
ATOM 3349 C CA . TYR A 1 417 ? 2.260 5.741 29.613 1.00 86.62 417 TYR A CA 1
ATOM 3350 C C . TYR A 1 417 ? 1.257 6.742 29.012 1.00 86.62 417 TYR A C 1
ATOM 3352 O O . TYR A 1 417 ? 1.193 6.889 27.793 1.00 86.62 417 TYR A O 1
ATOM 3360 N N . ILE A 1 418 ? 0.513 7.477 29.847 1.00 85.06 418 ILE A N 1
ATOM 3361 C CA . ILE A 1 418 ? -0.455 8.503 29.420 1.00 85.06 418 ILE A CA 1
ATOM 3362 C C . ILE A 1 418 ? 0.197 9.691 28.685 1.00 85.06 418 ILE A C 1
ATOM 3364 O O . ILE A 1 418 ? -0.479 10.406 27.946 1.00 85.06 418 ILE A O 1
ATOM 3368 N N . CYS A 1 419 ? 1.507 9.918 28.863 1.00 85.56 419 CYS A N 1
ATOM 3369 C CA . CYS A 1 419 ? 2.208 10.991 28.152 1.00 85.56 419 CYS A CA 1
ATOM 3370 C C . CYS A 1 419 ? 2.485 10.668 26.680 1.00 85.56 419 CYS A C 1
ATOM 3372 O O . CYS A 1 419 ? 2.827 11.576 25.921 1.00 85.56 419 CYS A O 1
ATOM 3374 N N . ASN A 1 420 ? 2.303 9.416 26.250 1.00 88.88 420 ASN A N 1
ATOM 3375 C CA . ASN A 1 420 ? 2.310 9.100 24.833 1.00 88.88 420 ASN A CA 1
ATOM 3376 C C . ASN A 1 420 ? 1.038 9.679 24.185 1.00 88.88 420 ASN A C 1
ATOM 3378 O O . ASN A 1 420 ? -0.063 9.138 24.298 1.00 88.88 420 ASN A O 1
ATOM 3382 N N . ASN A 1 421 ? 1.194 10.819 23.513 1.00 91.31 421 ASN A N 1
ATOM 3383 C CA . ASN A 1 421 ? 0.088 11.638 23.015 1.00 91.31 421 ASN A CA 1
ATOM 3384 C C . ASN A 1 421 ? -0.611 11.072 21.764 1.00 91.31 421 ASN A C 1
ATOM 3386 O O . ASN A 1 421 ? -1.502 11.735 21.231 1.00 91.31 421 ASN A O 1
ATOM 3390 N N . TRP A 1 422 ? -0.263 9.869 21.293 1.00 94.56 422 TRP A N 1
ATOM 3391 C CA . TRP A 1 422 ? -0.790 9.324 20.036 1.00 94.56 422 TRP A CA 1
ATOM 3392 C C . TRP A 1 422 ? -2.326 9.274 19.985 1.00 94.56 422 TRP A C 1
ATOM 3394 O O . TRP A 1 422 ? -2.911 9.586 18.952 1.00 94.56 422 TRP A O 1
ATOM 3404 N N . VAL A 1 423 ? -2.998 8.947 21.098 1.00 95.81 423 VAL A N 1
ATOM 3405 C CA . VAL A 1 423 ? -4.473 8.882 21.165 1.00 95.81 423 VAL A CA 1
ATOM 3406 C C . VAL A 1 423 ? -5.077 10.271 20.988 1.00 95.81 423 VAL A C 1
ATOM 3408 O O . VAL A 1 423 ? -6.050 10.437 20.257 1.00 95.81 423 VAL A O 1
ATOM 3411 N N . LYS A 1 424 ? -4.476 11.276 21.637 1.00 96.00 424 LYS A N 1
ATOM 3412 C CA . LYS A 1 424 ? -4.894 12.677 21.549 1.00 96.00 424 LYS A CA 1
ATOM 3413 C C . LYS A 1 424 ? -4.745 13.193 20.120 1.00 96.00 424 LYS A C 1
ATOM 3415 O O . LYS A 1 424 ? -5.672 13.808 19.596 1.00 96.00 424 LYS A O 1
ATOM 3420 N N . GLU A 1 425 ? -3.612 12.910 19.480 1.00 96.31 425 GLU A N 1
ATOM 3421 C CA . GLU A 1 425 ? -3.370 13.315 18.094 1.00 96.31 425 GLU A CA 1
ATOM 3422 C C . GLU A 1 425 ? -4.294 12.594 17.110 1.00 96.31 425 GLU A C 1
ATOM 3424 O O . GLU A 1 425 ? -4.859 13.233 16.221 1.00 96.31 425 GLU A O 1
ATOM 3429 N N . LEU A 1 426 ? -4.521 11.291 17.292 1.00 96.50 426 LEU A N 1
ATOM 3430 C CA . LEU A 1 426 ? -5.434 10.526 16.445 1.00 96.50 426 LEU A CA 1
ATOM 3431 C C . LEU A 1 426 ? -6.888 10.992 16.606 1.00 96.50 426 LEU A C 1
ATOM 3433 O O . LEU A 1 426 ? -7.607 11.109 15.614 1.00 96.50 426 LEU A O 1
ATOM 3437 N N . ALA A 1 427 ? -7.316 11.297 17.835 1.00 97.25 427 ALA A N 1
ATOM 3438 C CA . ALA A 1 427 ? -8.640 11.842 18.117 1.00 97.25 427 ALA A CA 1
ATOM 3439 C C . ALA A 1 427 ? -8.827 13.213 17.453 1.00 97.25 427 ALA A C 1
ATOM 3441 O O . ALA A 1 427 ? -9.823 13.421 16.765 1.00 97.25 427 ALA A O 1
ATOM 3442 N N . ARG A 1 428 ? -7.824 14.098 17.553 1.00 96.75 428 ARG A N 1
ATOM 3443 C CA . ARG A 1 428 ? -7.810 15.397 16.866 1.00 96.75 428 ARG A CA 1
ATOM 3444 C C . ARG A 1 428 ? -7.922 15.244 15.347 1.00 96.75 428 ARG A C 1
ATOM 3446 O O . ARG A 1 428 ? -8.724 15.936 14.741 1.00 96.75 428 ARG A O 1
ATOM 3453 N N . LYS A 1 429 ? -7.154 14.338 14.733 1.00 95.38 429 LYS A N 1
ATOM 3454 C CA . LYS A 1 429 ? -7.227 14.057 13.283 1.00 95.38 429 LYS A CA 1
ATOM 3455 C C . LYS A 1 429 ? -8.561 13.440 12.854 1.00 95.38 429 LYS A C 1
ATOM 3457 O O . LYS A 1 429 ? -8.964 13.582 11.706 1.00 95.38 429 LYS A O 1
ATOM 3462 N N . SER A 1 430 ? -9.222 12.725 13.760 1.00 94.12 430 SER A N 1
ATOM 3463 C CA . SER A 1 430 ? -10.492 12.045 13.492 1.00 94.12 430 SER A CA 1
ATOM 3464 C C . SER A 1 430 ? -11.721 12.899 13.818 1.00 94.12 430 SER A C 1
ATOM 3466 O O . SER A 1 430 ? -12.834 12.396 13.642 1.00 94.12 430 SER A O 1
ATOM 3468 N N . ASP A 1 431 ? -11.518 14.136 14.290 1.00 95.75 431 ASP A N 1
ATOM 3469 C CA . ASP A 1 431 ? -12.533 15.032 14.855 1.00 95.75 431 ASP A CA 1
ATOM 3470 C C . ASP A 1 431 ? -13.352 14.376 15.983 1.00 95.75 431 ASP A C 1
ATOM 3472 O O . ASP A 1 431 ? -14.562 14.559 16.100 1.00 95.75 431 ASP A O 1
ATOM 3476 N N . VAL A 1 432 ? -12.701 13.571 16.823 1.00 96.81 432 VAL A N 1
ATOM 3477 C CA . VAL A 1 432 ? -13.301 12.934 18.005 1.00 96.81 432 VAL A CA 1
ATOM 3478 C C . VAL A 1 432 ? -12.857 13.699 19.248 1.00 96.81 432 VAL A C 1
ATOM 3480 O O . VAL A 1 432 ? -11.671 13.987 19.420 1.00 96.81 432 VAL A O 1
ATOM 3483 N N . LYS A 1 433 ? -13.792 14.017 20.149 1.00 98.19 433 LYS A N 1
ATOM 3484 C CA . LYS A 1 433 ? -13.454 14.711 21.400 1.00 98.19 433 LYS A CA 1
ATOM 3485 C C . LYS A 1 433 ? -12.594 13.809 22.282 1.00 98.19 433 LYS A C 1
ATOM 3487 O O . LYS A 1 433 ? -12.927 12.646 22.483 1.00 98.19 433 LYS A O 1
ATOM 3492 N N . TYR A 1 434 ? -11.503 14.339 22.822 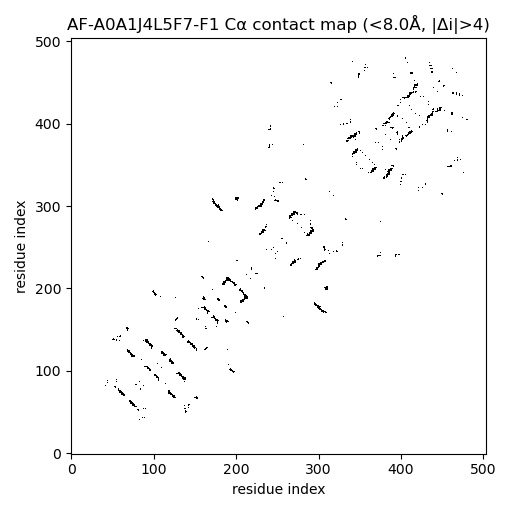1.00 97.94 434 TYR A N 1
ATOM 3493 C CA . TYR A 1 434 ? -10.550 13.569 23.619 1.00 97.94 434 TYR A CA 1
ATOM 3494 C C . TYR A 1 434 ? -10.601 13.972 25.088 1.00 97.94 434 TYR A C 1
ATOM 3496 O O . TYR A 1 434 ? -10.471 15.152 25.413 1.00 97.94 434 TYR A O 1
ATOM 3504 N N . TYR A 1 435 ? -10.702 12.978 25.966 1.00 97.00 435 TYR A N 1
ATOM 3505 C CA . TYR A 1 435 ? -10.581 13.157 27.405 1.00 97.00 435 TYR A CA 1
ATOM 3506 C C . TYR A 1 435 ? -9.613 12.139 28.009 1.00 97.00 435 TYR A C 1
ATOM 3508 O O . TYR A 1 435 ? -9.459 11.031 27.498 1.00 97.00 435 TYR A O 1
ATOM 3516 N N . ARG A 1 436 ? -8.997 12.501 29.137 1.00 92.88 436 ARG A N 1
ATOM 3517 C CA . ARG A 1 436 ? -8.117 11.626 29.923 1.00 92.88 436 ARG A CA 1
ATOM 3518 C C . ARG A 1 436 ? -8.754 11.319 31.262 1.00 92.88 436 ARG A C 1
ATOM 3520 O O . ARG A 1 436 ? -9.223 12.240 31.915 1.00 92.88 436 ARG A O 1
ATOM 3527 N N . ALA A 1 437 ? -8.724 10.057 31.676 1.00 92.00 437 ALA A N 1
ATOM 3528 C CA . ALA A 1 437 ? -9.198 9.646 32.997 1.00 92.00 437 ALA A CA 1
ATOM 3529 C C . ALA A 1 437 ? -8.097 9.653 34.072 1.00 92.00 437 ALA A C 1
ATOM 3531 O O . ALA A 1 437 ? -8.424 9.536 35.245 1.00 92.00 437 ALA A O 1
ATOM 3532 N N . ASN A 1 438 ? -6.822 9.800 33.683 1.00 87.19 438 ASN A N 1
ATOM 3533 C CA . ASN A 1 438 ? -5.657 9.864 34.575 1.00 87.19 438 ASN A CA 1
ATOM 3534 C C . ASN A 1 438 ? -4.852 11.165 34.347 1.00 87.19 438 ASN A C 1
ATOM 3536 O O . ASN A 1 438 ? -4.770 11.651 33.218 1.00 87.19 438 ASN A O 1
ATOM 3540 N N . ASP A 1 439 ? -4.277 11.727 35.418 1.00 75.00 439 ASP A N 1
ATOM 3541 C CA . ASP A 1 439 ? -3.531 12.999 35.417 1.00 75.00 439 ASP A CA 1
ATOM 3542 C C . ASP A 1 439 ? -2.031 12.713 35.278 1.00 75.00 439 ASP A C 1
ATOM 3544 O O . ASP A 1 439 ? -1.468 11.914 36.030 1.00 75.00 439 ASP A O 1
ATOM 3548 N N . ASP A 1 440 ? -1.377 13.377 34.329 1.00 66.31 440 ASP A N 1
ATOM 3549 C CA . ASP A 1 440 ? 0.062 13.262 34.075 1.00 66.31 440 ASP A CA 1
ATOM 3550 C C . ASP A 1 440 ? 0.912 14.012 35.113 1.00 66.31 440 ASP A C 1
ATOM 3552 O O . ASP A 1 440 ? 2.123 13.809 35.192 1.00 66.31 440 ASP A O 1
ATOM 3556 N N . ARG A 1 441 ? 0.286 14.846 35.955 1.00 62.06 441 ARG A N 1
ATOM 3557 C CA . ARG A 1 441 ? 0.972 15.633 36.990 1.00 62.06 441 ARG A CA 1
ATOM 3558 C C . ARG A 1 441 ? 1.265 14.869 38.281 1.00 62.06 441 ARG A C 1
ATOM 3560 O O . ARG A 1 441 ? 2.087 15.337 39.068 1.00 62.06 441 ARG A O 1
ATOM 3567 N N . LYS A 1 442 ? 0.616 13.721 38.522 1.00 57.16 442 LYS A N 1
ATOM 3568 C CA . LYS A 1 442 ? 0.756 12.964 39.784 1.00 57.16 442 LYS A CA 1
ATOM 3569 C C . LYS A 1 442 ? 1.953 12.000 39.793 1.00 57.16 442 LYS A C 1
ATOM 3571 O O . LYS A 1 442 ? 2.486 11.725 40.864 1.00 57.16 442 LYS A O 1
ATOM 3576 N N . GLU A 1 443 ? 2.432 11.541 38.634 1.00 59.16 443 GLU A N 1
ATOM 3577 C CA . GLU A 1 443 ? 3.576 10.624 38.523 1.00 59.16 443 GLU A CA 1
ATOM 3578 C C . GLU A 1 443 ? 4.450 10.945 37.305 1.00 59.16 443 GLU A C 1
ATOM 3580 O O . GLU A 1 443 ? 3.948 11.299 36.243 1.00 59.16 443 GLU A O 1
ATOM 3585 N N . LYS A 1 444 ? 5.777 10.783 37.428 1.00 68.94 444 LYS A N 1
ATOM 3586 C CA . LYS A 1 444 ? 6.691 10.908 36.282 1.00 68.94 444 LYS A CA 1
ATOM 3587 C C . LYS A 1 444 ? 6.320 9.855 35.240 1.00 68.94 444 LYS A C 1
ATOM 3589 O O . LYS A 1 444 ? 6.539 8.664 35.472 1.00 68.94 444 LYS A O 1
ATOM 3594 N N . CYS A 1 445 ? 5.791 10.299 34.102 1.00 76.94 445 CYS A N 1
ATOM 3595 C CA . CYS A 1 445 ? 5.556 9.421 32.968 1.00 76.94 445 CYS A CA 1
ATOM 3596 C C . CYS A 1 445 ? 6.831 8.635 32.636 1.00 76.94 445 CYS A C 1
ATOM 3598 O O . CYS A 1 445 ? 7.927 9.197 32.585 1.00 76.94 445 CYS A O 1
ATOM 3600 N N . LYS A 1 446 ? 6.684 7.325 32.438 1.00 83.06 446 LYS A N 1
ATOM 3601 C CA . LYS A 1 446 ? 7.798 6.412 32.163 1.00 83.06 446 LYS A CA 1
ATOM 3602 C C . LYS A 1 446 ? 7.979 6.162 30.670 1.00 83.06 446 LYS A C 1
ATOM 3604 O O . LYS A 1 446 ? 9.022 5.643 30.281 1.00 83.06 446 LYS A O 1
ATOM 3609 N N . CYS A 1 447 ? 6.973 6.485 29.855 1.00 85.44 447 CYS A N 1
ATOM 3610 C CA . CYS A 1 447 ? 6.984 6.174 28.438 1.00 85.44 447 CYS A CA 1
ATOM 3611 C C . CYS A 1 447 ? 6.177 7.153 27.577 1.00 85.44 447 CYS A C 1
ATOM 3613 O O . CYS A 1 447 ? 4.953 7.207 27.679 1.00 85.44 447 CYS A O 1
ATOM 3615 N N . ASP A 1 448 ? 6.864 7.864 26.685 1.00 87.75 448 ASP A N 1
ATOM 3616 C CA . ASP A 1 448 ? 6.299 8.862 25.768 1.00 87.75 448 ASP A CA 1
ATOM 3617 C C . ASP A 1 448 ? 6.171 8.375 24.313 1.00 87.75 448 ASP A C 1
ATOM 3619 O O . ASP A 1 448 ? 5.624 9.090 23.479 1.00 87.75 448 ASP A O 1
ATOM 3623 N N . ASN A 1 449 ? 6.626 7.158 24.005 1.00 89.00 449 ASN A N 1
ATOM 3624 C CA . ASN A 1 449 ? 6.670 6.601 22.648 1.00 89.00 449 ASN A CA 1
ATOM 3625 C C . ASN A 1 449 ? 6.335 5.097 22.633 1.00 89.00 449 ASN A C 1
ATOM 3627 O O . ASN A 1 449 ? 6.075 4.491 23.673 1.00 89.00 449 ASN A O 1
ATOM 3631 N N . PHE A 1 450 ? 6.327 4.453 21.461 1.00 90.56 450 PHE A N 1
ATOM 3632 C CA . PHE A 1 450 ? 5.994 3.021 21.371 1.00 90.56 450 PHE A CA 1
ATOM 3633 C C . PHE A 1 450 ? 7.115 2.055 21.796 1.00 90.56 450 PHE A C 1
ATOM 3635 O O . PHE A 1 450 ? 6.860 0.862 21.961 1.00 90.56 450 PHE A O 1
ATOM 3642 N N . LYS A 1 451 ? 8.348 2.527 22.028 1.00 89.62 451 LYS A N 1
ATOM 3643 C CA . LYS A 1 451 ? 9.497 1.678 22.405 1.00 89.62 451 LYS A CA 1
ATOM 3644 C C . LYS A 1 451 ? 9.337 1.050 23.790 1.00 89.62 451 LYS A C 1
ATOM 3646 O O . LYS A 1 451 ? 9.792 -0.068 24.017 1.00 89.62 451 LYS A O 1
ATOM 3651 N N . CYS A 1 452 ? 8.714 1.776 24.709 1.00 87.31 452 CYS A N 1
ATOM 3652 C CA . CYS A 1 452 ? 8.461 1.362 26.090 1.00 87.31 452 CYS A CA 1
ATOM 3653 C C . CYS A 1 452 ? 6.967 1.114 26.369 1.00 87.31 452 CYS A C 1
ATOM 3655 O O . CYS A 1 452 ? 6.595 0.851 27.514 1.00 87.31 452 CYS A O 1
ATOM 3657 N N . TYR A 1 453 ? 6.113 1.217 25.342 1.00 88.38 453 TYR A N 1
ATOM 3658 C CA . TYR A 1 453 ? 4.671 1.032 25.466 1.00 88.38 453 TYR A CA 1
ATOM 3659 C C . TYR A 1 453 ? 4.363 -0.440 25.780 1.00 88.38 453 TYR A C 1
ATOM 3661 O O . TYR A 1 453 ? 5.016 -1.336 25.230 1.00 88.38 453 TYR A O 1
ATOM 3669 N N . PRO A 1 454 ? 3.410 -0.733 26.682 1.00 88.56 454 PRO A N 1
ATOM 3670 C CA . PRO A 1 454 ? 3.139 -2.107 27.080 1.00 88.56 454 PRO A CA 1
ATOM 3671 C C . PRO A 1 454 ? 2.659 -2.951 25.890 1.00 88.56 454 PRO A C 1
ATOM 3673 O O . PRO A 1 454 ? 2.017 -2.464 24.967 1.00 88.56 454 PRO A O 1
ATOM 3676 N N . LYS A 1 455 ? 2.957 -4.257 25.915 1.00 86.12 455 LYS A N 1
ATOM 3677 C CA . LYS A 1 455 ? 2.515 -5.196 24.863 1.00 86.12 455 LYS A CA 1
ATOM 3678 C C . LYS A 1 455 ? 1.012 -5.504 24.922 1.00 86.12 455 LYS A C 1
ATOM 3680 O O . LYS A 1 455 ? 0.463 -6.048 23.965 1.00 86.12 455 LYS A O 1
ATOM 3685 N N . GLY A 1 456 ? 0.365 -5.212 26.047 1.00 86.88 456 GLY A N 1
ATOM 3686 C CA . GLY A 1 456 ? -1.045 -5.487 26.293 1.00 86.88 456 GLY A CA 1
ATOM 3687 C C . GLY A 1 456 ? -1.639 -4.535 27.335 1.00 86.88 456 GLY A C 1
ATOM 3688 O O . GLY A 1 456 ? -0.890 -3.857 28.036 1.00 86.88 456 GLY A O 1
ATOM 3689 N N . PRO A 1 457 ? -2.976 -4.498 27.462 1.00 82.38 457 PRO A N 1
ATOM 3690 C CA . PRO A 1 457 ? -3.699 -3.500 28.258 1.00 82.38 457 PRO A CA 1
ATOM 3691 C C . PRO A 1 457 ? -3.507 -3.553 29.785 1.00 82.38 457 PRO A C 1
ATOM 3693 O O . PRO A 1 457 ? -4.099 -2.721 30.467 1.00 82.38 457 PRO A O 1
ATOM 3696 N N . GLY A 1 458 ? -2.697 -4.477 30.317 1.00 75.56 458 GLY A N 1
ATOM 3697 C CA . GLY A 1 458 ? -2.579 -4.738 31.757 1.00 75.56 458 GLY A CA 1
ATOM 3698 C C . GLY A 1 458 ? -3.866 -5.323 32.352 1.00 75.56 458 GLY A C 1
ATOM 3699 O O . GLY A 1 458 ? -4.960 -5.069 31.849 1.00 75.56 458 GLY A O 1
ATOM 3700 N N . ASP A 1 459 ? -3.740 -6.126 33.409 1.00 65.31 459 ASP A N 1
ATOM 3701 C CA . ASP A 1 459 ? -4.900 -6.791 34.023 1.00 65.31 459 ASP A CA 1
ATOM 3702 C C . ASP A 1 459 ? -5.668 -5.877 34.991 1.00 65.31 459 ASP A C 1
ATOM 3704 O O . ASP A 1 459 ? -6.856 -6.095 35.220 1.00 65.31 459 ASP A O 1
ATOM 3708 N N . ASP A 1 460 ? -5.029 -4.824 35.513 1.00 66.31 460 ASP A N 1
ATOM 3709 C CA . ASP A 1 460 ? -5.680 -3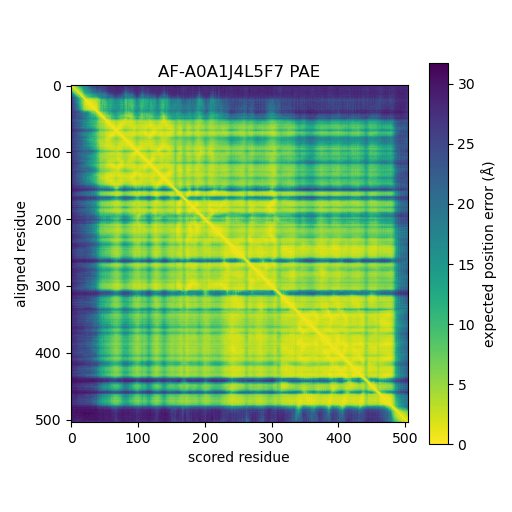.857 36.396 1.00 66.31 460 ASP A CA 1
ATOM 3710 C C . ASP A 1 460 ? -5.123 -2.439 36.184 1.00 66.31 460 ASP A C 1
ATOM 3712 O O . ASP A 1 460 ? -4.115 -2.058 36.783 1.00 66.31 460 ASP A O 1
ATOM 3716 N N . PRO A 1 461 ? -5.712 -1.640 35.280 1.00 70.00 461 PRO A N 1
ATOM 3717 C CA . PRO A 1 461 ? -5.299 -0.255 35.115 1.00 70.00 461 PRO A CA 1
ATOM 3718 C C . PRO A 1 461 ? -5.710 0.549 36.354 1.00 70.00 461 PRO A C 1
ATOM 3720 O O . PRO A 1 461 ? -6.890 0.611 36.715 1.00 70.00 461 PRO A O 1
ATOM 3723 N N . GLU A 1 462 ? -4.741 1.189 37.002 1.00 82.00 462 GLU A N 1
ATOM 3724 C CA . GLU A 1 462 ? -4.998 2.209 38.018 1.00 82.00 462 GLU A CA 1
ATOM 3725 C C . GLU A 1 462 ? -5.711 3.391 37.344 1.00 82.00 462 GLU A C 1
ATOM 3727 O O . GLU A 1 462 ? -5.125 4.125 36.547 1.00 82.00 462 GLU A O 1
ATOM 3732 N N . VAL A 1 463 ? -7.015 3.517 37.598 1.00 88.62 463 VAL A N 1
ATOM 3733 C CA . VAL A 1 463 ? -7.864 4.603 37.095 1.00 88.62 463 VAL A CA 1
ATOM 3734 C C . VAL A 1 463 ? -8.414 5.345 38.302 1.00 88.62 463 VAL A C 1
ATOM 3736 O O . VAL A 1 463 ? -9.043 4.729 39.165 1.00 88.62 463 VAL A O 1
ATOM 3739 N N . ASP A 1 464 ? -8.193 6.656 38.355 1.00 90.75 464 ASP A N 1
ATOM 3740 C CA . ASP A 1 464 ? -8.793 7.532 39.363 1.00 90.75 464 ASP A CA 1
ATOM 3741 C C . ASP A 1 464 ? -10.312 7.604 39.121 1.00 90.75 464 ASP A C 1
ATOM 3743 O O . ASP A 1 464 ? -10.783 8.235 38.174 1.00 90.75 464 ASP A O 1
ATOM 3747 N N . ILE A 1 465 ? -11.091 6.884 39.937 1.00 93.44 465 ILE A N 1
ATOM 3748 C CA . ILE A 1 465 ? -12.538 6.710 39.730 1.00 93.44 465 ILE A CA 1
ATOM 3749 C C . ILE A 1 465 ? -13.292 8.038 39.808 1.00 93.44 465 ILE A C 1
ATOM 3751 O O . ILE A 1 465 ? -14.243 8.236 39.052 1.00 93.44 465 ILE A O 1
ATOM 3755 N N . GLU A 1 466 ? -12.891 8.951 40.690 1.00 93.38 466 GLU A N 1
ATOM 3756 C CA . GLU A 1 466 ? -13.584 10.232 40.832 1.00 93.38 466 GLU A CA 1
ATOM 3757 C C . GLU A 1 466 ? -13.295 11.138 39.636 1.00 93.38 466 GLU A C 1
ATOM 3759 O O . GLU A 1 466 ? -14.226 11.667 39.027 1.00 93.38 466 GLU A O 1
ATOM 3764 N N . MET A 1 467 ? -12.037 11.203 39.194 1.00 92.62 467 MET A N 1
ATOM 3765 C CA . MET A 1 467 ? -11.694 11.932 37.973 1.00 92.62 467 MET A CA 1
ATOM 3766 C C . MET A 1 467 ? -12.348 11.316 36.728 1.00 92.62 467 MET A C 1
ATOM 3768 O O . MET A 1 467 ? -12.863 12.034 35.870 1.00 92.62 467 MET A O 1
ATOM 3772 N N . PHE A 1 468 ? -12.410 9.983 36.645 1.00 95.69 468 PHE A N 1
ATOM 3773 C CA . PHE A 1 468 ? -13.144 9.288 35.590 1.00 95.69 468 PHE A CA 1
ATOM 3774 C C . PHE A 1 468 ? -14.622 9.696 35.563 1.00 95.69 468 PHE A C 1
ATOM 3776 O O . PHE A 1 468 ? -15.154 9.986 34.491 1.00 95.69 468 PHE A O 1
ATOM 3783 N N . LYS A 1 469 ? -15.293 9.751 36.721 1.00 96.88 469 LYS A N 1
ATOM 3784 C CA . LYS A 1 469 ? -16.703 10.159 36.817 1.00 96.88 469 LYS A CA 1
ATOM 3785 C C . LYS A 1 469 ? -16.923 11.587 36.308 1.00 96.88 469 LYS A C 1
ATOM 3787 O O . LYS A 1 469 ? -17.908 11.834 35.609 1.00 96.88 469 LYS A O 1
ATOM 3792 N N . GLU A 1 470 ? -16.035 12.521 36.643 1.00 96.25 470 GLU A N 1
ATOM 3793 C CA . GLU A 1 470 ? -16.097 13.907 36.158 1.00 96.25 470 GLU A CA 1
ATOM 3794 C C . GLU A 1 470 ? -15.938 13.979 34.637 1.00 96.25 470 GLU A C 1
ATOM 3796 O O . GLU A 1 470 ? -16.774 14.559 33.937 1.00 96.25 470 GLU A O 1
ATOM 3801 N N . VAL A 1 471 ? -14.910 13.311 34.119 1.00 96.94 471 VAL A N 1
ATOM 3802 C CA . VAL A 1 471 ? -14.602 13.245 32.690 1.00 96.94 471 VAL A CA 1
ATOM 3803 C C . VAL A 1 471 ? -15.729 12.584 31.901 1.00 96.94 471 VAL A C 1
ATOM 3805 O O . VAL A 1 471 ? -16.126 13.080 30.847 1.00 96.94 471 VAL A O 1
ATOM 3808 N N . PHE A 1 472 ? -16.300 11.499 32.422 1.00 97.94 472 PHE A N 1
ATOM 3809 C CA . PHE A 1 472 ? -17.413 10.804 31.787 1.00 97.94 472 PHE A CA 1
ATOM 3810 C C . PHE A 1 472 ? -18.660 11.694 31.693 1.00 97.94 472 PHE A C 1
ATOM 3812 O O . PHE A 1 472 ? -19.299 11.743 30.641 1.00 97.94 472 PHE A O 1
ATOM 3819 N N . LYS A 1 473 ? -18.983 12.458 32.748 1.00 97.69 473 LYS A N 1
ATOM 3820 C CA . LYS A 1 473 ? -20.080 13.445 32.719 1.00 97.69 473 LYS A CA 1
ATOM 3821 C C . LYS A 1 473 ? -19.839 14.533 31.674 1.00 97.69 473 LYS A C 1
ATOM 3823 O O . LYS A 1 473 ? -20.775 14.892 30.958 1.00 97.69 473 LYS A O 1
ATOM 3828 N N . ALA A 1 474 ? -18.612 15.049 31.581 1.00 97.12 474 ALA A N 1
ATOM 3829 C CA . ALA A 1 474 ? -18.246 16.052 30.584 1.00 97.12 474 ALA A CA 1
ATOM 3830 C C . ALA A 1 474 ? -18.426 15.503 29.161 1.00 97.12 474 ALA A C 1
ATOM 3832 O O . ALA A 1 474 ? -19.195 16.069 28.383 1.00 97.12 474 ALA A O 1
ATOM 3833 N N . ALA A 1 475 ? -17.834 14.339 28.871 1.00 97.19 475 ALA A N 1
ATOM 3834 C CA . ALA A 1 475 ? -17.946 13.667 27.580 1.00 97.19 475 ALA A CA 1
ATOM 3835 C C . ALA A 1 475 ? -19.408 13.390 27.193 1.00 97.19 475 ALA A C 1
ATOM 3837 O O . ALA A 1 475 ? -19.812 13.663 26.062 1.00 97.19 475 ALA A O 1
ATOM 3838 N N . LEU A 1 476 ? -20.228 12.903 28.132 1.00 96.25 476 LEU A N 1
ATOM 3839 C CA . LEU A 1 476 ? -21.642 12.606 27.896 1.00 96.25 476 LEU A CA 1
ATOM 3840 C C . LEU A 1 476 ? -22.466 13.864 27.600 1.00 96.25 476 LEU A C 1
ATOM 3842 O O . LEU A 1 476 ? -23.352 13.828 26.751 1.00 96.25 476 LEU A O 1
ATOM 3846 N N . ASN A 1 477 ? -22.196 14.976 28.286 1.00 94.94 477 ASN A N 1
ATOM 3847 C CA . ASN A 1 477 ? -22.903 16.236 28.054 1.00 94.94 477 ASN A CA 1
ATOM 3848 C C . ASN A 1 477 ? -22.539 16.866 26.711 1.00 94.94 477 ASN A C 1
ATOM 3850 O O . ASN A 1 477 ? -23.411 17.369 26.007 1.00 94.94 477 ASN A O 1
ATOM 3854 N N . GLU A 1 478 ? -21.263 16.814 26.356 1.00 94.38 478 GLU A N 1
ATOM 3855 C CA . GLU A 1 478 ? -20.713 17.449 25.165 1.00 94.38 478 GLU A CA 1
ATOM 3856 C C . GLU A 1 478 ? -20.976 16.700 23.857 1.00 94.38 478 GLU A C 1
ATOM 3858 O O . GLU A 1 478 ? -20.826 17.285 22.783 1.00 94.38 478 GLU A O 1
ATOM 3863 N N . THR A 1 479 ? -21.330 15.420 23.937 1.00 91.81 479 THR A N 1
ATOM 3864 C CA . THR A 1 479 ? -21.640 14.566 22.780 1.00 91.81 479 THR A CA 1
ATOM 3865 C C . THR A 1 479 ? -23.137 14.323 22.620 1.00 91.81 479 THR A C 1
ATOM 3867 O O . THR A 1 479 ? -23.538 13.446 21.854 1.00 91.81 479 THR A O 1
ATOM 3870 N N . LYS A 1 480 ? -23.996 15.058 23.343 1.00 83.12 480 LYS A N 1
ATOM 3871 C CA . LYS A 1 480 ? -25.454 14.933 23.213 1.00 83.12 480 LYS A CA 1
ATOM 3872 C C . LYS A 1 480 ? -25.867 15.181 21.765 1.00 83.12 480 LYS A C 1
ATOM 3874 O O . LYS A 1 480 ? -25.783 16.300 21.266 1.00 83.12 480 LYS A O 1
ATOM 3879 N N . LEU A 1 481 ? -26.337 14.121 21.111 1.00 77.75 481 LEU A N 1
ATOM 3880 C CA . LEU A 1 481 ? -26.979 14.224 19.811 1.00 77.75 481 LEU A CA 1
ATOM 3881 C C . LEU A 1 481 ? -28.243 15.066 19.989 1.00 77.75 481 LEU A C 1
ATOM 3883 O O . LEU A 1 481 ? -29.082 14.749 20.834 1.00 77.75 481 LEU A O 1
ATOM 3887 N N . ILE A 1 482 ? -28.355 16.151 19.224 1.00 71.00 482 ILE A N 1
ATOM 3888 C CA . ILE A 1 482 ? -29.587 16.934 19.159 1.00 71.00 482 ILE A CA 1
ATOM 3889 C C . ILE A 1 482 ? -30.641 15.997 18.572 1.00 71.00 482 ILE A C 1
ATOM 3891 O O . ILE A 1 482 ? -30.550 15.608 17.408 1.00 71.00 482 ILE A O 1
ATOM 3895 N N . GLU A 1 483 ? -31.609 15.588 19.389 1.00 58.56 483 GLU A N 1
ATOM 3896 C CA . GLU A 1 483 ? -32.771 14.847 18.914 1.00 58.56 483 GLU A CA 1
ATOM 3897 C C . GLU A 1 483 ? -33.535 15.775 17.965 1.00 58.56 483 GLU A C 1
ATOM 3899 O O . GLU A 1 483 ? -34.225 16.697 18.398 1.00 58.56 483 GLU A O 1
ATOM 3904 N N . GLN A 1 484 ? -33.351 15.592 16.654 1.00 49.19 484 GLN A N 1
ATOM 3905 C CA . GLN A 1 484 ? -34.191 16.278 15.681 1.00 49.19 484 GLN A CA 1
ATOM 3906 C C . GLN A 1 484 ? -35.640 15.842 15.929 1.00 49.19 484 GLN A C 1
ATOM 3908 O O . GLN A 1 484 ? -35.897 14.638 16.037 1.00 49.19 484 GLN A O 1
ATOM 3913 N N . PRO A 1 485 ? -36.588 16.788 16.040 1.00 44.62 485 PRO A N 1
ATOM 3914 C CA . PRO A 1 485 ? -37.976 16.452 16.292 1.00 44.62 485 PRO A CA 1
ATOM 3915 C C . PRO A 1 485 ? -38.504 15.520 15.185 1.00 44.62 485 PRO A C 1
ATOM 3917 O O . PRO A 1 485 ? -38.135 15.689 14.017 1.00 44.62 485 PRO A O 1
ATOM 3920 N N . PRO A 1 486 ? -39.381 14.554 15.521 1.00 48.28 486 PRO A N 1
ATOM 3921 C CA . PRO A 1 486 ? -39.809 13.485 14.612 1.00 48.28 486 PRO A CA 1
ATOM 3922 C C . PRO A 1 486 ? -40.333 13.976 13.251 1.00 48.28 486 PRO A C 1
ATOM 3924 O O . PRO A 1 486 ? -40.203 13.275 12.252 1.00 48.28 486 PRO A O 1
ATOM 3927 N N . GLN A 1 487 ? -40.844 15.209 13.187 1.00 49.66 487 GLN A N 1
ATOM 3928 C CA . GLN A 1 487 ? -41.379 15.826 11.971 1.00 49.66 487 GLN A CA 1
ATOM 3929 C C . GLN A 1 487 ? -40.331 16.089 10.866 1.00 49.66 487 GLN A C 1
ATOM 3931 O O . GLN A 1 487 ? -40.701 16.158 9.699 1.00 49.66 487 GLN A O 1
ATOM 3936 N N . GLN A 1 488 ? -39.031 16.180 11.178 1.00 45.22 488 GLN A N 1
ATOM 3937 C CA . GLN A 1 488 ? -37.973 16.337 10.158 1.00 45.22 488 GLN A CA 1
ATOM 3938 C C . GLN A 1 488 ? -37.403 15.001 9.647 1.00 45.22 488 GLN A C 1
ATOM 3940 O O . GLN A 1 488 ? -36.808 14.945 8.566 1.00 45.22 488 GLN A O 1
ATOM 3945 N N . GLN A 1 489 ? -37.614 13.898 10.373 1.00 43.97 489 GLN A N 1
ATOM 3946 C CA . GLN A 1 489 ? -37.144 12.575 9.950 1.00 43.97 489 GLN A CA 1
ATOM 3947 C C . GLN A 1 489 ? -38.011 11.957 8.840 1.00 43.97 489 GLN A C 1
ATOM 3949 O O . GLN A 1 489 ? -37.486 11.191 8.030 1.00 43.97 489 GLN A O 1
ATOM 3954 N N . GLU A 1 490 ? -39.299 12.310 8.750 1.00 46.50 490 GLU A N 1
ATOM 3955 C CA . GLU A 1 490 ? -40.166 11.895 7.634 1.00 46.50 490 GLU A CA 1
ATOM 3956 C C . GLU A 1 490 ? -39.795 12.605 6.325 1.00 46.50 490 GLU A C 1
ATOM 3958 O O . GLU A 1 490 ? -39.613 11.934 5.310 1.00 46.50 490 GLU A O 1
ATOM 3963 N N . GLN A 1 491 ? -39.525 13.915 6.361 1.00 44.19 491 GLN A N 1
ATOM 3964 C CA . GLN A 1 491 ? -39.075 14.664 5.177 1.00 44.19 491 GLN A CA 1
ATOM 3965 C C . GLN A 1 491 ? -37.706 14.191 4.662 1.00 44.19 491 GLN A C 1
ATOM 3967 O O . GLN A 1 491 ? -37.493 14.083 3.457 1.00 44.19 491 GLN A O 1
ATOM 3972 N N . THR A 1 492 ? -36.779 13.834 5.556 1.00 43.97 492 THR A N 1
ATOM 3973 C CA . THR A 1 492 ? -35.448 13.349 5.144 1.00 43.97 492 THR A CA 1
ATOM 3974 C C . THR A 1 492 ? -35.510 11.933 4.549 1.00 43.97 492 THR A C 1
ATOM 3976 O O . THR A 1 492 ? -34.750 11.608 3.637 1.00 43.97 492 THR A O 1
ATOM 3979 N N . LYS A 1 493 ? -36.446 11.084 5.006 1.00 43.78 493 LYS A N 1
ATOM 3980 C CA . LYS A 1 493 ? -36.707 9.771 4.387 1.00 43.78 493 LYS A CA 1
ATOM 3981 C C . LYS A 1 493 ? -37.345 9.896 3.002 1.00 43.78 493 LYS A C 1
ATOM 3983 O O . LYS A 1 493 ? -36.962 9.131 2.121 1.00 43.78 493 LYS A O 1
ATOM 3988 N N . GLU A 1 494 ? -38.252 10.851 2.794 1.00 43.25 494 GLU A N 1
ATOM 3989 C CA . GLU A 1 494 ? -38.843 11.136 1.476 1.00 43.25 494 GLU A CA 1
ATOM 3990 C C . GLU A 1 494 ? -37.800 11.625 0.460 1.00 43.25 494 GLU A C 1
ATOM 3992 O O . GLU A 1 494 ? -37.787 11.170 -0.683 1.00 43.25 494 GLU A O 1
ATOM 3997 N N . ILE A 1 495 ? -36.863 12.478 0.884 1.00 45.34 495 ILE A N 1
ATOM 3998 C CA . ILE A 1 495 ? -35.796 12.994 0.011 1.00 45.34 495 ILE A CA 1
ATOM 3999 C C . ILE A 1 495 ? -34.825 11.872 -0.407 1.00 45.34 495 ILE A C 1
ATOM 4001 O O . ILE A 1 495 ? -34.503 11.745 -1.586 1.00 45.34 495 ILE A O 1
ATOM 4005 N N . ILE A 1 496 ? -34.429 10.987 0.518 1.00 43.16 496 ILE A N 1
ATOM 4006 C CA . ILE A 1 496 ? -33.515 9.863 0.221 1.00 43.16 496 ILE A CA 1
ATOM 4007 C C . ILE A 1 496 ? -34.188 8.778 -0.645 1.00 43.16 496 ILE A C 1
ATOM 4009 O O . ILE A 1 496 ? -33.519 8.120 -1.448 1.00 43.16 496 ILE A O 1
ATOM 4013 N N . LEU A 1 497 ? -35.504 8.571 -0.510 1.00 44.94 497 LEU A N 1
ATOM 4014 C CA . LEU A 1 497 ? -36.258 7.669 -1.390 1.00 44.94 497 LEU A CA 1
ATOM 4015 C C . LEU A 1 497 ? -36.383 8.228 -2.813 1.00 44.94 497 LEU A C 1
ATOM 4017 O O . LEU A 1 497 ? -36.252 7.459 -3.765 1.00 44.94 497 LEU A O 1
ATOM 4021 N N . ASN A 1 498 ? -36.554 9.543 -2.959 1.00 38.00 498 ASN A N 1
ATOM 4022 C CA . ASN A 1 498 ? -36.607 10.190 -4.269 1.00 38.00 498 ASN A CA 1
ATOM 4023 C C . ASN A 1 498 ? -35.244 10.180 -4.980 1.00 38.00 498 ASN A C 1
ATOM 4025 O O . ASN A 1 498 ? -35.196 9.884 -6.169 1.00 38.00 498 ASN A O 1
ATOM 4029 N N . GLU A 1 499 ? -34.124 10.381 -4.279 1.00 37.88 499 GLU A N 1
ATOM 4030 C CA . GLU A 1 499 ? -32.790 10.313 -4.907 1.00 37.88 499 GLU A CA 1
ATOM 4031 C C . GLU A 1 499 ? -32.410 8.903 -5.392 1.00 37.88 499 GLU A C 1
ATOM 4033 O O . GLU A 1 499 ? -31.745 8.760 -6.418 1.00 37.88 499 GLU A O 1
ATOM 4038 N N . ARG A 1 500 ? -32.880 7.838 -4.723 1.00 41.44 500 ARG A N 1
ATOM 4039 C CA . ARG A 1 500 ? -32.699 6.457 -5.214 1.00 41.44 500 ARG A CA 1
ATOM 4040 C C . ARG A 1 500 ? -33.572 6.118 -6.421 1.00 41.44 500 ARG A C 1
ATOM 4042 O O . ARG A 1 500 ? -33.216 5.209 -7.163 1.00 41.44 500 ARG A O 1
ATOM 4049 N N . PHE A 1 501 ? -34.679 6.829 -6.623 1.00 39.31 501 PHE A N 1
ATOM 4050 C CA . PHE A 1 501 ? -35.556 6.638 -7.780 1.00 39.31 501 PHE A CA 1
ATOM 4051 C C . PHE A 1 501 ? -35.004 7.280 -9.063 1.00 39.31 501 PHE A C 1
ATOM 4053 O O . PHE A 1 501 ? -35.409 6.891 -10.149 1.00 39.31 501 PHE A O 1
ATOM 4060 N N . PHE A 1 502 ? -34.053 8.215 -8.950 1.00 40.28 502 PHE A N 1
ATOM 4061 C CA . PHE A 1 502 ? -33.377 8.850 -10.091 1.00 40.28 502 PHE A CA 1
ATOM 4062 C C . PHE A 1 502 ? -32.039 8.189 -10.481 1.00 40.28 502 PHE A C 1
ATOM 4064 O O . PHE A 1 502 ? -31.372 8.663 -11.398 1.00 40.28 502 PHE A O 1
ATOM 4071 N N . GLN A 1 503 ? -31.630 7.110 -9.800 1.00 39.62 503 GLN A N 1
ATOM 4072 C CA . GLN A 1 503 ? -30.394 6.356 -10.090 1.00 39.62 503 GLN A CA 1
ATOM 4073 C C . GLN A 1 503 ? -30.633 4.896 -10.533 1.00 39.62 503 GLN A C 1
ATOM 4075 O O . GLN A 1 503 ? -29.683 4.115 -10.616 1.00 39.62 503 GLN A O 1
ATOM 4080 N N . LEU A 1 504 ? -31.883 4.531 -10.828 1.00 40.81 504 LEU A N 1
ATOM 4081 C CA . LEU A 1 504 ? -32.272 3.338 -11.591 1.00 40.81 504 LEU A CA 1
ATOM 4082 C C . LEU A 1 504 ? -32.813 3.793 -12.945 1.00 40.81 504 LEU A C 1
ATOM 4084 O O . LEU A 1 504 ? -32.581 3.054 -13.927 1.00 40.81 504 LEU A O 1
#

pLDDT: mean 85.02, std 14.9, range [35.16, 98.5]

O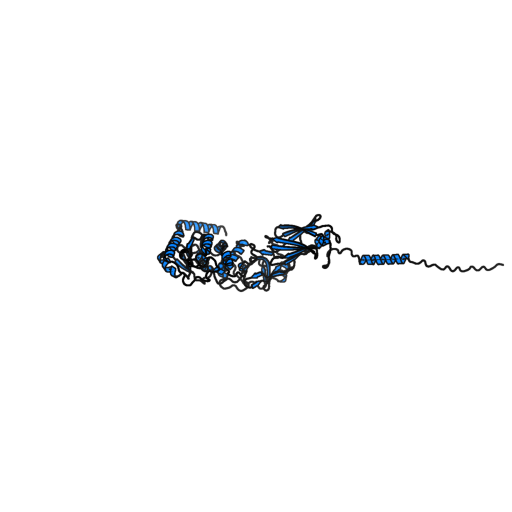rganism: NCBI:txid1144522